Protein AF-A0A9P7HS16-F1 (afdb_monomer_lite)

Sequence (436 aa):
MDQGNPCLRSQKCKIGLPDDVRTQDVNPVRVSYALNDKPVWEKQFKNWDQIEHFNYEFTVATCLDVPFVLVLGKEPFETLKLAHQSRQWNLRPLDINLKAEHMMYHQPLRVYLSVNPQGEVKQVVLRCFHTEYALNTPKTVHGAMMDFMWNLACELAGVPIHNSTYFSFKVKSNNGKIFNSNKTEKKIDAGTMLKQLWKREQESNRLVTMEEIEFYFANKLAAVPELRQSLEESAQRGESLLSAIERLATQRAATTLRERNEKRKQFLPPPPEPAPKRLKNPDNHGGQAIKATREWQSSSAGQAALAGQQRSSQIRGDKMEAKYQAFLSLYQVRQLEVARANGTLTGQQGQAMARFNTIKGYHDSNDRSKLSNALGRYMVFYDKKYPRDIRFEGDGGPRQQADPFANQDHPACVILQGSRLLRTREQKNALAGPET

Organism: NCBI:txid221167

pLDDT: mean 79.75, std 14.34, range [37.75, 97.19]

Structure (mmCIF, N/CA/C/O backbone):
data_AF-A0A9P7HS16-F1
#
_entry.id   AF-A0A9P7HS16-F1
#
loop_
_atom_site.group_PDB
_atom_site.id
_atom_site.type_symbol
_atom_site.label_atom_id
_atom_site.label_alt_id
_atom_site.label_comp_id
_atom_site.label_asym_id
_atom_site.label_entity_id
_atom_site.label_seq_id
_atom_site.pdbx_PDB_ins_code
_atom_site.Cartn_x
_atom_site.Cartn_y
_atom_site.Cartn_z
_atom_site.occupancy
_atom_site.B_iso_or_equiv
_atom_site.auth_seq_id
_atom_site.auth_comp_id
_atom_site.auth_asym_id
_atom_site.auth_atom_id
_atom_site.pdbx_PDB_model_num
ATOM 1 N N . MET A 1 1 ? -11.539 -4.322 15.814 1.00 60.56 1 MET A N 1
ATOM 2 C CA . MET A 1 1 ? -11.643 -2.842 15.775 1.00 60.56 1 MET A CA 1
ATOM 3 C C . MET A 1 1 ? -11.893 -2.363 14.346 1.00 60.56 1 MET A C 1
ATOM 5 O O . MET A 1 1 ? -11.302 -2.922 13.428 1.00 60.56 1 MET A O 1
ATOM 9 N N . ASP A 1 2 ? -12.742 -1.347 14.160 1.00 61.22 2 ASP A N 1
ATOM 10 C CA . ASP A 1 2 ? -13.072 -0.751 12.852 1.00 61.22 2 ASP A CA 1
ATOM 11 C C . ASP A 1 2 ? -11.875 0.015 12.247 1.00 61.22 2 ASP A C 1
ATOM 13 O O . ASP A 1 2 ? -11.442 1.043 12.770 1.00 61.22 2 ASP A O 1
ATOM 17 N N . GLN A 1 3 ? -11.337 -0.470 11.122 1.00 59.44 3 GLN A N 1
ATOM 18 C CA . GLN A 1 3 ? -10.195 0.156 10.437 1.00 59.44 3 GLN A CA 1
ATOM 19 C C . GLN A 1 3 ? -10.564 1.429 9.655 1.00 59.44 3 GLN A C 1
ATOM 21 O O . GLN A 1 3 ? -9.671 2.201 9.288 1.00 59.44 3 GLN A O 1
ATOM 26 N N . GLY A 1 4 ? -11.856 1.652 9.400 1.00 63.81 4 GLY A N 1
ATOM 27 C CA . GLY A 1 4 ? -12.383 2.860 8.773 1.00 63.81 4 GLY A CA 1
ATOM 28 C C . GLY A 1 4 ? -12.413 4.059 9.720 1.00 63.81 4 GLY A C 1
ATOM 29 O O . GLY A 1 4 ? -12.389 5.194 9.249 1.00 63.81 4 GLY A O 1
ATOM 30 N N . ASN A 1 5 ? -12.390 3.835 11.040 1.00 71.19 5 ASN A N 1
ATOM 31 C CA . ASN A 1 5 ? -12.404 4.903 12.034 1.00 71.19 5 ASN A CA 1
ATOM 32 C C . ASN A 1 5 ? -11.039 5.627 12.101 1.00 71.19 5 ASN A C 1
ATOM 34 O O . ASN A 1 5 ? -10.032 5.032 12.510 1.00 71.19 5 ASN A O 1
ATOM 38 N N . PRO A 1 6 ? -10.964 6.926 11.763 1.00 71.75 6 PRO A N 1
ATOM 39 C CA . PRO A 1 6 ? -9.722 7.686 11.864 1.00 71.75 6 PRO A CA 1
ATOM 40 C C . PRO A 1 6 ? -9.128 7.745 13.276 1.00 71.75 6 PRO A C 1
ATOM 42 O O . PRO A 1 6 ? -7.901 7.731 13.417 1.00 71.75 6 PRO A O 1
ATOM 45 N N . CYS A 1 7 ? -9.971 7.753 14.312 1.00 77.56 7 CYS A N 1
ATOM 46 C CA . CYS A 1 7 ? -9.514 7.779 15.694 1.00 77.56 7 CYS A CA 1
ATOM 47 C C . CYS A 1 7 ? -8.778 6.488 16.069 1.00 77.56 7 CYS A C 1
ATOM 49 O O . CYS A 1 7 ? -7.699 6.534 16.668 1.00 77.56 7 CYS A O 1
ATOM 51 N N . LEU A 1 8 ? -9.312 5.341 15.633 1.00 80.69 8 LEU A N 1
ATOM 52 C CA . LEU A 1 8 ? -8.701 4.029 15.861 1.00 80.69 8 LEU A CA 1
ATOM 53 C C . LEU A 1 8 ? -7.416 3.844 15.045 1.00 80.69 8 LEU A C 1
ATOM 55 O O . LEU A 1 8 ? -6.484 3.187 15.502 1.00 80.69 8 LEU A O 1
ATOM 59 N N . ARG A 1 9 ? -7.293 4.479 13.869 1.00 81.69 9 ARG A N 1
ATOM 60 C CA . ARG A 1 9 ? -6.017 4.513 13.126 1.00 81.69 9 ARG A CA 1
ATOM 61 C C . ARG A 1 9 ? -4.934 5.277 13.885 1.00 81.69 9 ARG A C 1
ATOM 63 O O . ARG A 1 9 ? -3.795 4.821 13.935 1.00 81.69 9 ARG A O 1
ATOM 70 N N . SER A 1 10 ? -5.279 6.416 14.481 1.00 84.62 10 SER A N 1
ATOM 71 C CA . SER A 1 10 ? -4.338 7.180 15.307 1.00 84.62 10 SER A CA 1
ATOM 72 C C . SER A 1 10 ? -3.913 6.402 16.551 1.00 84.62 10 SER A C 1
ATOM 74 O O . SER A 1 10 ? -2.724 6.359 16.853 1.00 84.62 10 SER A O 1
ATOM 76 N N . GLN A 1 11 ? -4.846 5.707 17.205 1.00 87.25 11 GLN A N 1
ATOM 77 C CA . GLN A 1 11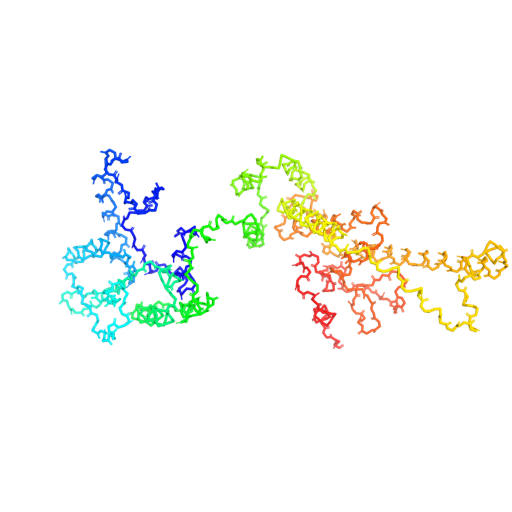 ? -4.529 4.771 18.284 1.00 87.25 11 GLN A CA 1
ATOM 78 C C . GLN A 1 11 ? -3.596 3.649 17.814 1.00 87.25 11 GLN A C 1
ATOM 80 O O . GLN A 1 11 ? -2.567 3.419 18.442 1.00 87.25 11 GLN A O 1
ATOM 85 N N . LYS A 1 12 ? -3.876 3.031 16.657 1.00 86.44 12 LYS A N 1
ATOM 86 C CA . LYS A 1 12 ? -3.004 2.013 16.051 1.00 86.44 12 LYS A CA 1
ATOM 87 C C . LYS A 1 12 ? -1.578 2.504 15.843 1.00 86.44 12 LYS A C 1
ATOM 89 O O . LYS A 1 12 ? -0.627 1.768 16.081 1.00 86.44 12 LYS A O 1
ATOM 94 N N . CYS A 1 13 ? -1.409 3.742 15.393 1.00 85.19 13 CYS A N 1
ATOM 95 C CA . CYS A 1 13 ? -0.081 4.325 15.239 1.00 85.19 13 CYS A CA 1
ATOM 96 C C . CYS A 1 13 ? 0.593 4.655 16.580 1.00 85.19 13 CYS A C 1
ATOM 98 O O . CYS A 1 13 ? 1.820 4.679 16.628 1.00 85.19 13 CYS A O 1
ATOM 100 N N . LYS A 1 14 ? -0.185 4.920 17.636 1.00 88.25 14 LYS A N 1
ATOM 101 C CA . LYS A 1 14 ? 0.304 5.305 18.965 1.00 88.25 14 LYS A CA 1
ATOM 102 C C . LYS A 1 14 ? 0.721 4.097 19.813 1.00 88.25 14 LYS A C 1
ATOM 104 O O . LYS A 1 14 ? 1.836 4.089 20.330 1.00 88.25 14 LYS A O 1
ATOM 109 N N . ILE A 1 15 ? -0.147 3.092 19.921 1.00 89.12 15 ILE A N 1
ATOM 110 C CA . ILE A 1 15 ? -0.001 1.919 20.812 1.00 89.12 15 ILE A CA 1
ATOM 111 C C . ILE A 1 15 ? -0.239 0.579 20.104 1.00 89.12 15 ILE A C 1
ATOM 113 O O . ILE A 1 15 ? -0.251 -0.463 20.740 1.00 89.12 15 ILE A O 1
ATOM 117 N N . GLY A 1 16 ? -0.470 0.575 18.788 1.00 86.75 16 GLY A N 1
ATOM 118 C CA . GLY A 1 16 ? -0.867 -0.646 18.087 1.00 86.75 16 GLY A CA 1
ATOM 119 C C . GLY A 1 16 ? -2.324 -1.028 18.348 1.00 86.75 16 GLY A C 1
ATOM 120 O O . GLY A 1 16 ? -3.197 -0.173 18.492 1.00 86.75 16 GLY A O 1
ATOM 121 N N . LEU A 1 17 ? -2.599 -2.329 18.342 1.00 84.25 17 LEU A N 1
ATOM 122 C CA . LEU A 1 17 ? -3.921 -2.894 18.626 1.00 84.25 17 LEU A CA 1
ATOM 123 C C . LEU A 1 17 ? -3.773 -4.023 19.654 1.00 84.25 17 LEU A C 1
ATOM 125 O O . LEU A 1 17 ? -3.972 -5.178 19.292 1.00 84.25 17 LEU A O 1
ATOM 129 N N . PRO A 1 18 ? -3.331 -3.713 20.879 1.00 84.50 18 PRO A N 1
ATOM 130 C CA . PRO A 1 18 ? -3.107 -4.739 21.881 1.00 84.50 18 PRO A CA 1
ATOM 131 C C . PRO A 1 18 ? -4.460 -5.255 22.412 1.00 84.50 18 PRO A C 1
ATOM 133 O O . PRO A 1 18 ? -5.437 -4.503 22.514 1.00 84.50 18 PRO A O 1
ATOM 136 N N . ASP A 1 19 ? -4.534 -6.559 22.684 1.00 84.75 19 ASP A N 1
ATOM 137 C CA . ASP A 1 19 ? -5.783 -7.262 23.021 1.00 84.75 19 ASP A CA 1
ATOM 138 C C . ASP A 1 19 ? -6.329 -6.908 24.411 1.00 84.75 19 ASP A C 1
ATOM 140 O O . ASP A 1 19 ? -7.492 -7.179 24.718 1.00 84.75 19 ASP A O 1
ATOM 144 N N . ASP A 1 20 ? -5.511 -6.260 25.229 1.00 86.31 20 ASP A N 1
ATOM 145 C CA . ASP A 1 20 ? -5.760 -5.823 26.600 1.00 86.31 20 ASP A CA 1
ATOM 146 C C . ASP A 1 20 ? -6.201 -4.348 26.696 1.00 86.31 20 ASP A C 1
ATOM 148 O O . ASP A 1 20 ? -6.421 -3.828 27.791 1.00 86.31 20 ASP A O 1
ATOM 152 N N . VAL A 1 21 ? -6.393 -3.678 25.551 1.00 90.50 21 VAL A N 1
ATOM 153 C CA . VAL A 1 21 ? -6.929 -2.314 25.481 1.00 90.50 21 VAL A CA 1
ATOM 154 C C . VAL A 1 21 ? -8.338 -2.317 24.908 1.00 90.50 21 VAL A C 1
ATOM 156 O O . VAL A 1 21 ? -8.616 -2.904 23.855 1.00 90.50 21 VAL A O 1
ATOM 159 N N . ARG A 1 22 ? -9.254 -1.606 25.569 1.00 89.56 22 ARG A N 1
ATOM 160 C CA . ARG A 1 22 ? -10.594 -1.315 25.034 1.00 89.56 22 ARG A CA 1
ATOM 161 C C . ARG A 1 22 ? -10.757 0.175 24.827 1.00 89.56 22 ARG A C 1
ATOM 163 O O . ARG A 1 22 ? -10.310 0.978 25.638 1.00 89.56 22 ARG A O 1
ATOM 170 N N . THR A 1 23 ? -11.403 0.543 23.732 1.00 87.44 23 THR A N 1
ATOM 171 C CA . THR A 1 23 ? -11.693 1.937 23.403 1.00 87.44 23 THR A CA 1
ATOM 172 C C . THR A 1 23 ? -13.182 2.091 23.277 1.00 87.44 23 THR A C 1
ATOM 174 O O . THR A 1 23 ? -13.775 1.474 22.394 1.00 87.44 23 THR A O 1
ATOM 177 N N . GLN A 1 24 ? -13.757 2.898 24.160 1.00 79.62 24 GLN A N 1
ATOM 178 C CA . GLN A 1 24 ? -15.192 3.010 24.283 1.00 79.62 24 GLN A CA 1
ATOM 179 C C . GLN A 1 24 ? -15.715 4.334 23.749 1.00 79.62 24 GLN A C 1
ATOM 181 O O . GLN A 1 24 ? -15.325 5.417 24.194 1.00 79.62 24 GLN A O 1
ATOM 186 N N . ASP A 1 25 ? -16.658 4.180 22.829 1.00 75.69 25 ASP A N 1
ATOM 187 C CA . ASP A 1 25 ? -17.639 5.161 22.401 1.00 75.69 25 ASP A CA 1
ATOM 188 C C . ASP A 1 25 ? -18.996 4.465 22.594 1.00 75.69 25 ASP A C 1
ATOM 190 O O . ASP A 1 25 ? -19.202 3.390 22.032 1.00 75.69 25 ASP A O 1
ATOM 194 N N . VAL A 1 26 ? -19.861 4.977 23.480 1.00 68.50 26 VAL A N 1
ATOM 195 C CA . VAL A 1 26 ? -21.052 4.236 23.964 1.00 68.50 26 VAL A CA 1
ATOM 196 C C . VAL A 1 26 ? -21.983 3.845 22.826 1.00 68.50 26 VAL A C 1
ATOM 198 O O . VAL A 1 26 ? -22.595 2.787 22.886 1.00 68.50 26 VAL A O 1
ATOM 201 N N . ASN A 1 27 ? -22.053 4.650 21.768 1.00 73.38 27 ASN A N 1
ATOM 202 C CA . ASN A 1 27 ? -22.953 4.405 20.654 1.00 73.38 27 ASN A CA 1
ATOM 203 C C . ASN A 1 27 ? -22.163 3.974 19.410 1.00 73.38 27 ASN A C 1
ATOM 205 O O . ASN A 1 27 ? -21.575 4.818 18.734 1.00 73.38 27 ASN A O 1
ATOM 209 N N . PRO A 1 28 ? -22.176 2.678 19.041 1.00 67.00 28 PRO A N 1
ATOM 210 C CA . PRO A 1 28 ? -21.472 2.195 17.852 1.00 67.00 28 PRO A CA 1
ATOM 211 C C . PRO A 1 28 ? -22.193 2.554 16.539 1.00 67.00 28 PRO A C 1
ATOM 213 O O . PRO A 1 28 ? -21.678 2.278 15.452 1.00 67.00 28 PRO A O 1
ATOM 216 N N . VAL A 1 29 ? -23.391 3.145 16.616 1.00 74.62 29 VAL A N 1
ATOM 217 C CA . VAL A 1 29 ? -24.229 3.487 15.463 1.00 74.62 29 VAL A CA 1
ATOM 218 C C . VAL A 1 29 ? -23.685 4.731 14.760 1.00 74.62 29 VAL A C 1
ATOM 220 O O . VAL A 1 29 ? -23.507 5.784 15.366 1.00 74.62 29 VAL A O 1
ATOM 223 N N . ARG A 1 30 ? -23.459 4.629 13.446 1.00 70.81 30 ARG A N 1
ATOM 224 C CA . ARG A 1 30 ? -23.049 5.758 12.602 1.00 70.81 30 ARG A CA 1
ATOM 225 C C . ARG A 1 30 ? -24.207 6.219 11.744 1.00 70.81 30 ARG A C 1
ATOM 227 O O . ARG A 1 30 ? -24.701 5.456 10.920 1.00 70.81 30 ARG A O 1
ATOM 234 N N . VAL A 1 31 ? -24.576 7.483 11.886 1.00 70.19 31 VAL A N 1
ATOM 235 C CA . VAL A 1 31 ? -25.617 8.107 11.069 1.00 70.19 31 VAL A CA 1
ATOM 236 C C . VAL A 1 31 ? -25.073 9.412 10.534 1.00 70.19 31 VAL A C 1
ATOM 238 O O . VAL A 1 31 ? -24.391 10.144 11.248 1.00 70.19 31 VAL A O 1
ATOM 241 N N . SER A 1 32 ? -25.336 9.696 9.264 1.00 67.75 32 SER A N 1
ATOM 242 C CA . SER A 1 32 ? -24.992 10.994 8.697 1.00 67.75 32 SER A CA 1
ATOM 243 C C . SER A 1 32 ? -25.916 12.056 9.289 1.00 67.75 32 SER A C 1
ATOM 245 O O . SER A 1 32 ? -27.135 11.933 9.207 1.00 67.75 32 SER A O 1
ATOM 247 N N . TYR A 1 33 ? -25.334 13.103 9.863 1.00 65.88 33 TYR A N 1
ATOM 248 C CA . TYR A 1 33 ? -26.050 14.286 10.333 1.00 65.88 33 TYR A CA 1
ATOM 249 C C . TYR A 1 33 ? -25.369 15.547 9.795 1.00 65.88 33 TYR A C 1
ATOM 251 O O . TYR A 1 33 ? -24.178 15.536 9.469 1.00 65.88 33 TYR A O 1
ATOM 259 N N . ALA A 1 34 ? -26.143 16.622 9.629 1.00 64.94 34 ALA A N 1
ATOM 260 C CA . ALA A 1 34 ? -25.617 17.884 9.129 1.00 64.94 34 ALA A CA 1
ATOM 261 C C . ALA A 1 34 ? -24.606 18.480 10.118 1.00 64.94 34 ALA A C 1
ATOM 263 O O . ALA A 1 34 ? -24.677 18.265 11.328 1.00 64.94 34 ALA A O 1
ATOM 264 N N . LEU A 1 35 ? -23.652 19.255 9.600 1.00 46.75 35 LEU A N 1
ATOM 265 C CA . LEU A 1 35 ? -22.692 19.969 10.434 1.00 46.75 35 LEU A CA 1
ATOM 266 C C . LEU A 1 35 ? -23.471 20.921 11.366 1.00 46.75 35 LEU A C 1
ATOM 268 O O . LEU A 1 35 ? -24.139 21.824 10.870 1.00 46.75 35 LEU A O 1
ATOM 272 N N . ASN A 1 36 ? -23.356 20.713 12.684 1.00 58.66 36 ASN A N 1
ATOM 273 C CA . ASN A 1 36 ? -24.070 21.383 13.794 1.00 58.66 36 ASN A CA 1
ATOM 274 C C . ASN A 1 36 ? -25.389 20.752 14.264 1.00 58.66 36 ASN A C 1
ATOM 276 O O . ASN A 1 36 ? -25.886 21.164 15.312 1.00 58.66 36 ASN A O 1
ATOM 280 N N . ASP A 1 37 ? -25.907 19.730 13.586 1.00 66.94 37 ASP A N 1
ATOM 281 C CA . ASP A 1 37 ? -27.007 18.939 14.134 1.00 66.94 37 ASP A CA 1
ATOM 282 C C . ASP A 1 37 ? -26.466 17.837 15.043 1.00 66.94 37 ASP A C 1
ATOM 284 O O . ASP A 1 37 ? -25.412 17.252 14.795 1.00 66.94 37 ASP A O 1
ATOM 288 N N . LYS A 1 38 ? -27.192 17.546 16.122 1.00 66.50 38 LYS A N 1
ATOM 289 C CA . LYS A 1 38 ? -26.972 16.320 16.891 1.00 66.50 38 LYS A CA 1
ATOM 290 C C . LYS A 1 38 ? -27.839 15.217 16.286 1.00 66.50 38 LYS A C 1
ATOM 292 O O . LYS A 1 38 ? -28.972 15.506 15.892 1.00 66.50 38 LYS A O 1
ATOM 297 N N . PRO A 1 39 ? -27.354 13.967 16.220 1.00 70.19 39 PRO A N 1
ATOM 298 C CA . PRO A 1 39 ? -28.229 12.852 15.899 1.00 70.19 39 PRO A CA 1
ATOM 299 C C . PRO A 1 39 ? -29.375 12.821 16.916 1.00 70.19 39 PRO A C 1
ATOM 301 O O . PRO A 1 39 ? -29.146 12.876 18.123 1.00 70.19 39 PRO A O 1
ATOM 304 N N . VAL A 1 40 ? -30.609 12.797 16.414 1.00 81.62 40 VAL A N 1
ATOM 305 C CA . VAL A 1 40 ? -31.810 12.649 17.242 1.00 81.62 40 VAL A CA 1
ATOM 306 C C . VAL A 1 40 ? -32.203 11.184 17.179 1.00 81.62 40 VAL A C 1
ATOM 308 O O . VAL A 1 40 ? -32.959 10.766 16.298 1.00 81.62 40 VAL A O 1
ATOM 311 N N . TRP A 1 41 ? -31.591 10.397 18.055 1.00 82.94 41 TRP A N 1
ATOM 312 C CA . TRP A 1 41 ? -31.638 8.942 18.004 1.00 82.94 41 TRP A CA 1
ATOM 313 C C . TRP A 1 41 ? -33.057 8.397 18.141 1.00 82.94 41 TRP A C 1
ATOM 315 O O . TRP A 1 41 ? -33.451 7.517 17.382 1.00 82.94 41 TRP A O 1
ATOM 325 N N . GLU A 1 42 ? -33.860 9.010 19.004 1.00 83.94 42 GLU A N 1
ATOM 326 C CA . GLU A 1 42 ? -35.256 8.665 19.271 1.00 83.94 42 GLU A CA 1
ATOM 327 C C . GLU A 1 42 ? -36.149 8.885 18.041 1.00 83.94 42 GLU A C 1
ATOM 329 O O . GLU A 1 42 ? -37.147 8.192 17.848 1.00 83.94 42 GLU A O 1
ATOM 334 N N . LYS A 1 43 ? -35.789 9.835 17.164 1.00 83.31 43 LYS A N 1
ATOM 335 C CA . LYS A 1 43 ? -36.490 10.044 15.885 1.00 83.31 43 LYS A CA 1
ATOM 336 C C . LYS A 1 43 ? -36.069 9.034 14.821 1.00 83.31 43 LYS A C 1
ATOM 338 O O . LYS A 1 43 ? -36.857 8.734 13.929 1.00 83.31 43 LYS A O 1
ATOM 343 N N . GLN A 1 44 ? -34.826 8.561 14.877 1.00 83.00 44 GLN A N 1
ATOM 344 C CA . GLN A 1 44 ? -34.262 7.645 13.884 1.00 83.00 44 GLN A CA 1
ATOM 345 C C . GLN A 1 44 ? -34.583 6.180 14.195 1.00 83.00 44 GLN A C 1
ATOM 347 O O . GLN A 1 44 ? -34.816 5.398 13.274 1.00 83.00 44 GLN A O 1
ATOM 352 N N . PHE A 1 45 ? -34.644 5.816 15.475 1.00 86.94 45 PHE A N 1
ATOM 353 C CA . PHE A 1 45 ? -34.860 4.453 15.943 1.00 86.94 45 PHE A CA 1
ATOM 354 C C . PHE A 1 45 ? -36.024 4.423 16.936 1.00 86.94 45 PHE A C 1
ATOM 356 O O . PHE A 1 45 ? -35.924 4.932 18.048 1.00 86.94 45 PHE A O 1
ATOM 363 N N . LYS A 1 46 ? -37.135 3.782 16.549 1.00 92.19 46 LYS A N 1
ATOM 364 C CA . LYS A 1 46 ? -38.355 3.699 17.378 1.00 92.19 46 LYS A CA 1
ATOM 365 C C . LYS A 1 46 ? -38.144 2.989 18.722 1.00 92.19 46 LYS A C 1
ATOM 367 O O . LYS A 1 46 ? -38.937 3.177 19.632 1.00 92.19 46 LYS A O 1
ATOM 372 N N . ASN A 1 47 ? -37.117 2.153 18.823 1.00 91.88 47 ASN A N 1
ATOM 373 C CA . ASN A 1 47 ? -36.745 1.389 20.010 1.00 91.88 47 ASN A CA 1
ATOM 374 C C . ASN A 1 47 ? -35.412 1.873 20.608 1.00 91.88 47 ASN A C 1
ATOM 376 O O . ASN A 1 47 ? -34.656 1.060 21.140 1.00 91.88 47 ASN A O 1
ATOM 380 N N . TRP A 1 48 ? -35.101 3.171 20.484 1.00 89.00 48 TRP A N 1
ATOM 381 C CA . TRP A 1 48 ? -33.831 3.733 20.947 1.00 89.00 48 TRP A CA 1
ATOM 382 C C . TRP A 1 48 ? -33.512 3.380 22.403 1.00 89.00 48 TRP A C 1
ATOM 384 O O . TRP A 1 48 ? -32.409 2.918 22.657 1.00 89.00 48 TRP A O 1
ATOM 394 N N . ASP A 1 49 ? -34.483 3.462 23.313 1.00 88.88 49 ASP A N 1
ATOM 395 C CA . ASP A 1 49 ? -34.285 3.129 24.732 1.00 88.88 49 ASP A CA 1
ATOM 396 C C . ASP A 1 49 ? -33.719 1.713 24.937 1.00 88.88 49 ASP A C 1
ATOM 398 O O . ASP A 1 49 ? -32.840 1.490 25.767 1.00 88.88 49 ASP A O 1
ATOM 402 N N . GLN A 1 50 ? -34.180 0.739 24.142 1.00 91.44 50 GLN A N 1
ATOM 403 C CA . GLN A 1 50 ? -33.662 -0.631 24.196 1.00 91.44 50 GLN A CA 1
ATOM 404 C C . GLN A 1 50 ? -32.237 -0.701 23.640 1.00 91.44 50 GLN A C 1
ATOM 406 O O . GLN A 1 50 ? -31.385 -1.363 24.223 1.00 91.44 50 GLN A O 1
ATOM 411 N N . ILE A 1 51 ? -31.969 -0.016 22.524 1.00 88.31 51 ILE A N 1
ATOM 412 C CA . ILE A 1 51 ? -30.638 0.031 21.898 1.00 88.31 51 ILE A CA 1
ATOM 413 C C . ILE A 1 51 ? -29.625 0.676 22.848 1.00 88.31 51 ILE A C 1
ATOM 415 O O . ILE A 1 51 ? -28.534 0.145 23.033 1.00 88.31 51 ILE A O 1
ATOM 419 N N . GLU A 1 52 ? -29.989 1.798 23.463 1.00 86.12 52 GLU A N 1
ATOM 420 C CA . GLU A 1 52 ? -29.166 2.501 24.442 1.00 86.12 52 GLU A CA 1
ATOM 421 C C . GLU A 1 52 ? -28.881 1.613 25.657 1.00 86.12 52 GLU A C 1
ATOM 423 O O . GLU A 1 52 ? -27.729 1.500 26.082 1.00 86.12 52 GLU A O 1
ATOM 428 N N . HIS A 1 53 ? -29.894 0.904 26.159 1.00 86.81 53 HIS A N 1
ATOM 429 C CA . HIS A 1 53 ? -29.717 -0.054 27.245 1.00 86.81 53 HIS A CA 1
ATOM 430 C C . HIS A 1 53 ? -28.765 -1.202 26.868 1.00 86.81 53 HIS A C 1
ATOM 432 O O . HIS A 1 53 ? -27.828 -1.493 27.610 1.00 86.81 53 HIS A O 1
ATOM 438 N N . PHE A 1 54 ? -28.921 -1.802 25.686 1.00 88.25 54 PHE A N 1
ATOM 439 C CA . PHE A 1 54 ? -28.003 -2.840 25.203 1.00 88.25 54 PHE A CA 1
ATOM 440 C C . PHE A 1 54 ? -26.572 -2.322 25.027 1.00 88.25 54 PHE A C 1
ATOM 442 O O . PHE A 1 54 ? -25.611 -3.013 25.367 1.00 88.25 54 PHE A O 1
ATOM 449 N N . ASN A 1 55 ? -26.408 -1.097 24.525 1.00 85.31 55 ASN A N 1
ATOM 450 C CA . ASN A 1 55 ? -25.100 -0.458 24.404 1.00 85.31 55 ASN A CA 1
ATOM 451 C C . ASN A 1 55 ? -24.447 -0.256 25.779 1.00 85.31 55 ASN A C 1
ATOM 453 O O . ASN A 1 55 ? -23.237 -0.464 25.926 1.00 85.31 55 ASN A O 1
ATOM 457 N N . TYR A 1 56 ? -25.238 0.112 26.791 1.00 82.31 56 TYR A N 1
ATOM 458 C CA . TYR A 1 56 ? -24.785 0.204 28.176 1.00 82.31 56 TYR A CA 1
ATOM 459 C C . TYR A 1 56 ? -24.296 -1.157 28.684 1.00 82.31 56 TYR A C 1
ATOM 461 O O . TYR A 1 56 ? -23.140 -1.271 29.094 1.00 82.31 56 TYR A O 1
ATOM 469 N N . GLU A 1 57 ? -25.121 -2.202 28.596 1.00 85.25 57 GLU A N 1
ATOM 470 C CA . GLU A 1 57 ? -24.756 -3.551 29.050 1.00 85.25 57 GLU A CA 1
ATOM 471 C C . GLU A 1 57 ? -23.495 -4.070 28.351 1.00 85.25 57 GLU A C 1
ATOM 473 O O . GLU A 1 57 ? -22.571 -4.563 29.002 1.00 85.25 57 GLU A O 1
ATOM 478 N N . PHE A 1 58 ? -23.405 -3.883 27.032 1.00 84.75 58 PHE A N 1
ATOM 479 C CA . PHE A 1 58 ? -22.230 -4.256 26.250 1.00 84.75 58 PHE A CA 1
ATOM 480 C C . PHE A 1 58 ? -20.975 -3.490 26.690 1.00 84.75 58 PHE A C 1
ATOM 482 O O . PHE A 1 58 ? -19.895 -4.075 26.820 1.00 84.75 58 PHE A O 1
ATOM 489 N N . THR A 1 59 ? -21.102 -2.187 26.958 1.00 80.31 59 THR A N 1
ATOM 490 C CA . THR A 1 59 ? -20.000 -1.362 27.473 1.00 80.31 59 THR A CA 1
ATOM 491 C C . THR A 1 59 ? -19.488 -1.917 28.800 1.00 80.31 59 THR A C 1
ATOM 493 O O . THR A 1 59 ? -18.288 -2.129 28.969 1.00 80.31 59 THR A O 1
ATOM 496 N N . VAL A 1 60 ? -20.396 -2.192 29.737 1.00 82.44 60 VAL A N 1
ATOM 497 C CA . VAL A 1 60 ? -20.055 -2.742 31.054 1.00 82.44 60 VAL A CA 1
ATOM 498 C C . VAL A 1 60 ? -19.358 -4.095 30.915 1.00 82.44 60 VAL A C 1
ATOM 500 O O . VAL A 1 60 ? -18.287 -4.294 31.492 1.00 82.44 60 VAL A O 1
ATOM 503 N N . ALA A 1 61 ? -19.927 -4.996 30.112 1.00 83.31 61 ALA A N 1
ATOM 504 C CA . ALA A 1 61 ? -19.410 -6.345 29.915 1.00 83.31 61 ALA A CA 1
ATOM 505 C C . ALA A 1 61 ? -18.016 -6.364 29.269 1.00 83.31 61 ALA A C 1
ATOM 507 O O . ALA A 1 61 ? -17.201 -7.224 29.583 1.00 83.31 61 ALA A O 1
ATOM 508 N N . THR A 1 62 ? -17.719 -5.424 28.370 1.00 83.62 62 THR A N 1
ATOM 509 C CA . THR A 1 62 ? -16.459 -5.440 27.610 1.00 83.62 62 THR A CA 1
ATOM 510 C C . THR A 1 62 ? -15.347 -4.609 28.234 1.00 83.62 62 THR A C 1
ATOM 512 O O . THR A 1 62 ? -14.173 -4.903 28.002 1.00 83.62 62 THR A O 1
ATOM 515 N N . CYS A 1 63 ? -15.682 -3.573 29.008 1.00 85.50 63 CYS A N 1
ATOM 516 C CA . CYS A 1 63 ? -14.686 -2.664 29.565 1.00 85.50 63 CYS A CA 1
ATOM 517 C C . CYS A 1 63 ? -14.141 -3.104 30.920 1.00 85.50 63 CYS A C 1
ATOM 519 O O . CYS A 1 63 ? -13.006 -2.759 31.212 1.00 85.50 63 CYS A O 1
ATOM 521 N N . LEU A 1 64 ? -14.888 -3.817 31.766 1.00 86.12 64 LEU A N 1
ATOM 522 C CA . LEU A 1 64 ? -14.449 -4.045 33.151 1.00 86.12 64 LEU A CA 1
ATOM 523 C C . LEU A 1 64 ? -13.388 -5.146 33.319 1.00 86.12 64 LEU A C 1
ATOM 525 O O . LEU A 1 64 ? -12.755 -5.212 34.371 1.00 86.12 64 LEU A O 1
ATOM 529 N N . ASP A 1 65 ? -13.175 -5.979 32.299 1.00 86.25 65 ASP A N 1
ATOM 530 C CA . ASP A 1 65 ? -12.281 -7.145 32.370 1.00 86.25 65 ASP A CA 1
ATOM 531 C C . ASP A 1 65 ? -10.931 -6.927 31.666 1.00 86.25 65 ASP A C 1
ATOM 533 O O . ASP A 1 65 ? -10.161 -7.867 31.479 1.00 86.25 65 ASP A O 1
ATOM 537 N N . VAL A 1 66 ? -10.623 -5.687 31.275 1.00 90.38 66 VAL A N 1
ATOM 538 C CA . VAL A 1 66 ? -9.336 -5.329 30.662 1.00 90.38 66 VAL A CA 1
ATOM 539 C C . VAL A 1 66 ? -8.499 -4.419 31.563 1.00 90.38 66 VAL A C 1
ATOM 541 O O . VAL A 1 66 ? -9.058 -3.605 32.297 1.00 90.38 66 VAL A O 1
ATOM 544 N N . PRO A 1 67 ? -7.159 -4.489 31.503 1.00 91.31 67 PRO A N 1
ATOM 545 C CA . PRO A 1 67 ? -6.299 -3.636 32.320 1.00 91.31 67 PRO A CA 1
ATOM 546 C C . PRO A 1 67 ? -6.297 -2.170 31.867 1.00 91.31 67 PRO A C 1
ATOM 548 O O . PRO A 1 67 ? -6.012 -1.297 32.686 1.00 91.31 67 PRO A O 1
ATOM 551 N N . PHE A 1 68 ? -6.639 -1.865 30.606 1.00 94.94 68 PHE A N 1
ATOM 552 C CA . PHE A 1 68 ? -6.637 -0.493 30.092 1.00 94.94 68 PHE A CA 1
ATOM 553 C C . PHE A 1 68 ? -7.883 -0.149 29.267 1.00 94.94 68 PHE A C 1
ATOM 555 O O . PHE A 1 68 ? -8.178 -0.772 28.244 1.00 94.94 68 PHE A O 1
ATOM 562 N N . VAL A 1 69 ? -8.583 0.913 29.677 1.00 94.00 69 VAL A N 1
ATOM 563 C CA . VAL A 1 69 ? -9.724 1.472 28.943 1.00 94.00 69 VAL A CA 1
ATOM 564 C C . VAL A 1 69 ? -9.454 2.914 28.517 1.00 94.00 69 VAL A C 1
ATOM 566 O O . VAL A 1 69 ? -9.146 3.795 29.321 1.00 94.00 69 VAL A O 1
ATOM 569 N N . LEU A 1 70 ? -9.623 3.164 27.224 1.00 91.56 70 LEU A N 1
ATOM 570 C CA . LEU A 1 70 ? -9.663 4.480 26.602 1.00 91.56 70 LEU A CA 1
ATOM 571 C C . LEU A 1 70 ? -11.126 4.919 26.500 1.00 91.56 70 LEU A C 1
ATOM 573 O O . LEU A 1 70 ? -11.907 4.292 25.788 1.00 91.56 70 LEU A O 1
ATOM 577 N N . VAL A 1 71 ? -11.500 5.998 27.182 1.00 89.50 71 VAL A N 1
ATOM 578 C CA . VAL A 1 71 ? -12.886 6.482 27.218 1.00 89.50 71 VAL A CA 1
ATOM 579 C C . VAL A 1 71 ? -12.990 7.814 26.497 1.00 89.50 71 VAL A C 1
ATOM 581 O O . VAL A 1 71 ? -12.321 8.779 26.879 1.00 89.50 71 VAL A O 1
ATOM 584 N N . LEU A 1 72 ? -13.839 7.867 25.470 1.00 85.50 72 LEU A N 1
ATOM 585 C CA . LEU A 1 72 ? -14.023 9.045 24.629 1.00 85.50 72 LEU A CA 1
ATOM 586 C C . LEU A 1 72 ? -15.268 9.823 25.071 1.00 85.50 72 LEU A C 1
ATOM 588 O O . LEU A 1 72 ? -16.385 9.352 24.920 1.00 85.50 72 LEU A O 1
ATOM 592 N N . GLY A 1 73 ? -15.092 11.031 25.607 1.00 78.62 73 GLY A N 1
ATOM 593 C CA . GLY A 1 73 ? -16.220 11.908 25.957 1.00 78.62 73 GLY A CA 1
ATOM 594 C C . GLY A 1 73 ? -16.736 11.777 27.396 1.00 78.62 73 GLY A C 1
ATOM 595 O O . GLY A 1 73 ? -16.044 11.292 28.295 1.00 78.62 73 GLY A O 1
ATOM 596 N N . LYS A 1 74 ? -17.921 12.343 27.658 1.00 81.31 74 LYS A N 1
ATOM 597 C CA . LYS A 1 74 ? -18.499 12.440 29.010 1.00 81.31 74 LYS A CA 1
ATOM 598 C C . LYS A 1 74 ? -19.425 11.264 29.303 1.00 81.31 74 LYS A C 1
ATOM 600 O O . LYS A 1 74 ? -19.294 10.637 30.346 1.00 81.31 74 LYS A O 1
ATOM 605 N N . GLU A 1 75 ? -20.327 10.957 28.385 1.00 79.75 75 GLU A N 1
ATOM 606 C CA . GLU A 1 75 ? -21.374 9.950 28.542 1.00 79.75 75 GLU A CA 1
ATOM 607 C C . GLU A 1 75 ? -20.784 8.536 28.730 1.00 79.75 75 GLU A C 1
ATOM 609 O O . GLU A 1 75 ? -21.155 7.866 29.702 1.00 79.75 75 GLU A O 1
ATOM 614 N N . PRO A 1 76 ? -19.773 8.104 27.941 1.00 81.75 76 PRO A N 1
ATOM 615 C CA . PRO A 1 76 ? -19.087 6.832 28.184 1.00 81.75 76 PRO A CA 1
ATOM 616 C C . PRO A 1 76 ? -18.343 6.775 29.516 1.00 81.75 76 PRO A C 1
ATOM 618 O O . PRO A 1 76 ? -18.218 5.713 30.122 1.00 81.75 76 PRO A O 1
ATOM 621 N N . PHE A 1 77 ? -17.873 7.920 30.006 1.00 88.00 77 PHE A N 1
ATOM 622 C CA . PHE A 1 77 ? -17.168 7.991 31.278 1.00 88.00 77 PHE A CA 1
ATOM 623 C C . PHE A 1 77 ? -18.109 7.852 32.476 1.00 88.00 77 PHE A C 1
ATOM 625 O O . PHE A 1 77 ? -17.802 7.096 33.395 1.00 88.00 77 PHE A O 1
ATOM 632 N N . GLU A 1 78 ? -19.267 8.517 32.459 1.00 87.31 78 GLU A N 1
ATOM 633 C CA . GLU A 1 78 ? -20.272 8.352 33.520 1.00 87.31 78 GLU A CA 1
ATOM 634 C C . GLU A 1 78 ? -20.834 6.922 33.544 1.00 87.31 78 GLU A C 1
ATOM 636 O O . GLU A 1 78 ? -20.963 6.327 34.612 1.00 87.31 78 GLU A O 1
ATOM 641 N N . THR A 1 79 ? -21.057 6.330 32.367 1.00 85.75 79 THR A N 1
ATOM 642 C CA . THR A 1 79 ? -21.418 4.910 32.206 1.00 85.75 79 THR A CA 1
ATOM 643 C C . THR A 1 79 ? -20.406 4.002 32.903 1.00 85.75 79 THR A C 1
ATOM 645 O O . THR A 1 79 ? -20.762 3.195 33.764 1.00 85.75 79 THR A O 1
ATOM 648 N N . LEU A 1 80 ? -19.121 4.170 32.574 1.00 89.06 80 LEU A N 1
ATOM 649 C CA . LEU A 1 80 ? -18.048 3.364 33.143 1.00 89.06 80 LEU A CA 1
ATOM 650 C C . LEU A 1 80 ? -17.922 3.573 34.658 1.00 89.06 80 LEU A C 1
ATOM 652 O O . LEU A 1 80 ? -17.642 2.624 35.385 1.00 89.06 80 LEU A O 1
ATOM 656 N N . LYS A 1 81 ? -18.153 4.791 35.154 1.00 90.75 81 LYS A N 1
ATOM 657 C CA . LYS A 1 81 ? -18.127 5.103 36.587 1.00 90.75 81 LYS A CA 1
ATOM 658 C C . LYS A 1 81 ? -19.205 4.338 37.360 1.00 90.75 81 LYS A C 1
ATOM 660 O O . LYS A 1 81 ? -18.892 3.765 38.401 1.00 90.75 81 LYS A O 1
ATOM 665 N N . LEU A 1 82 ? -20.434 4.281 36.843 1.00 88.19 82 LEU A N 1
ATOM 666 C CA . LEU A 1 82 ? -21.511 3.469 37.427 1.00 88.19 82 LEU A CA 1
ATOM 667 C C . LEU A 1 82 ? -21.151 1.975 37.408 1.00 88.19 82 LEU A C 1
ATOM 669 O O . LEU A 1 82 ? -21.316 1.272 38.404 1.00 88.19 82 LEU A O 1
ATOM 673 N N . ALA A 1 83 ? -20.568 1.510 36.301 1.00 88.38 83 ALA A N 1
ATOM 674 C CA . ALA A 1 83 ? -20.105 0.134 36.149 1.00 88.38 83 ALA A CA 1
ATOM 675 C C . ALA A 1 83 ? -19.047 -0.241 37.204 1.00 88.38 83 ALA A C 1
ATOM 677 O O . ALA A 1 83 ? -19.126 -1.291 37.838 1.00 88.38 83 ALA A O 1
ATOM 678 N N . HIS A 1 84 ? -18.092 0.653 37.459 1.00 92.19 84 HIS A N 1
ATOM 679 C CA . HIS A 1 84 ? -17.082 0.490 38.503 1.00 92.19 84 HIS A CA 1
ATOM 680 C C . HIS A 1 84 ? -17.692 0.428 39.905 1.00 92.19 84 HIS A C 1
ATOM 682 O O . HIS A 1 84 ? -17.334 -0.450 40.691 1.00 92.19 84 HIS A O 1
ATOM 688 N N . GLN A 1 85 ? -18.653 1.307 40.201 1.00 90.06 85 GLN A N 1
ATOM 689 C CA . GLN A 1 85 ? -19.363 1.310 41.482 1.00 90.06 85 GLN A CA 1
ATOM 690 C C . GLN A 1 85 ? -20.092 -0.014 41.735 1.00 90.06 85 GLN A C 1
ATOM 692 O O . GLN A 1 85 ? -20.059 -0.510 42.860 1.00 90.06 85 GLN A O 1
ATOM 697 N N . SER A 1 86 ? -20.665 -0.635 40.695 1.00 88.50 86 SER A N 1
ATOM 698 C CA . SER A 1 86 ? -21.308 -1.954 40.812 1.00 88.50 86 SER A CA 1
ATOM 699 C C . SER A 1 86 ? -20.342 -3.068 41.250 1.00 88.50 86 SER A C 1
ATOM 701 O O . SER A 1 86 ? -20.754 -4.006 41.927 1.00 88.50 86 SER A O 1
ATOM 703 N N . ARG A 1 87 ? -19.041 -2.935 40.943 1.00 89.62 87 ARG A N 1
ATOM 704 C CA . ARG A 1 87 ? -17.965 -3.838 41.398 1.00 89.62 87 ARG A CA 1
ATOM 705 C C . ARG A 1 87 ? -17.290 -3.383 42.699 1.00 89.62 87 ARG A C 1
ATOM 707 O O . ARG A 1 87 ? -16.270 -3.949 43.083 1.00 89.62 87 ARG A O 1
ATOM 714 N N . GLN A 1 88 ? -17.821 -2.354 43.366 1.00 93.25 88 GLN A N 1
ATOM 715 C CA . GLN A 1 88 ? -17.189 -1.691 44.516 1.00 93.25 88 GLN A CA 1
ATOM 716 C C . GLN A 1 88 ? -15.786 -1.139 44.199 1.00 93.25 88 GLN A C 1
ATOM 718 O O . GLN A 1 88 ? -14.933 -1.013 45.080 1.00 93.25 88 GLN A O 1
ATOM 723 N N . TRP A 1 89 ? -15.527 -0.814 42.931 1.00 94.69 89 TRP A N 1
ATOM 724 C CA . TRP A 1 89 ? -14.286 -0.184 42.500 1.00 94.69 89 TRP A CA 1
ATOM 725 C C . TRP A 1 89 ? -14.432 1.335 42.527 1.00 94.69 89 TRP A C 1
ATOM 727 O O . TRP A 1 89 ? -15.454 1.898 42.131 1.00 94.69 89 TRP A O 1
ATOM 737 N N . ASN A 1 90 ? -13.376 2.012 42.961 1.00 94.19 90 ASN A N 1
ATOM 738 C CA . ASN A 1 90 ? -13.306 3.461 43.043 1.00 94.19 90 ASN A CA 1
ATOM 739 C C . ASN A 1 90 ? -12.365 4.002 41.967 1.00 94.19 90 ASN A C 1
ATOM 741 O O . ASN A 1 90 ? -11.185 3.657 41.942 1.00 94.19 90 ASN A O 1
ATOM 745 N N . LEU A 1 91 ? -12.874 4.893 41.113 1.00 94.00 91 LEU A N 1
ATOM 746 C CA . LEU A 1 91 ? -12.055 5.631 40.151 1.00 94.00 91 LEU A CA 1
ATOM 747 C C . LEU A 1 91 ? -11.360 6.805 40.847 1.00 94.00 91 LEU A C 1
ATOM 749 O O . LEU A 1 91 ? -12.000 7.791 41.215 1.00 94.00 91 LEU A O 1
ATOM 753 N N . ARG A 1 92 ? -10.039 6.716 40.993 1.00 93.75 92 ARG A N 1
ATOM 754 C CA . ARG A 1 92 ? -9.193 7.767 41.564 1.00 93.75 92 ARG A CA 1
ATOM 755 C C . ARG A 1 92 ? -8.480 8.519 40.440 1.00 93.75 92 ARG A C 1
ATOM 757 O O . ARG A 1 92 ? -7.698 7.893 39.726 1.00 93.75 92 ARG A O 1
ATOM 764 N N . PRO A 1 93 ? -8.736 9.823 40.234 1.00 92.19 93 PRO A N 1
ATOM 765 C CA . PRO A 1 93 ? -7.966 10.595 39.267 1.00 92.19 93 PRO A CA 1
ATOM 766 C C . PRO A 1 93 ? -6.515 10.708 39.738 1.00 92.19 93 PRO A C 1
ATOM 768 O O . PRO A 1 93 ? -6.265 10.942 40.919 1.00 92.19 93 PRO A O 1
ATOM 771 N N . LEU A 1 94 ? -5.569 10.587 38.811 1.00 90.12 94 LEU A N 1
ATOM 772 C CA . LEU A 1 94 ? -4.196 10.998 39.066 1.00 90.12 94 LEU A CA 1
ATOM 773 C C . LEU A 1 94 ? -4.127 12.521 39.085 1.00 90.12 94 LEU A C 1
ATOM 775 O O . LEU A 1 94 ? -4.632 13.185 38.173 1.00 90.12 94 LEU A O 1
ATOM 779 N N . ASP A 1 95 ? -3.506 13.060 40.130 1.00 83.88 95 ASP A N 1
ATOM 780 C CA . ASP A 1 95 ? -3.304 14.495 40.267 1.00 83.88 95 ASP A CA 1
ATOM 781 C C . ASP A 1 95 ? -2.153 14.942 39.361 1.00 83.88 95 ASP A C 1
ATOM 783 O O . ASP A 1 95 ? -0.972 14.798 39.677 1.00 83.88 95 ASP A O 1
ATOM 787 N N . ILE A 1 96 ? -2.516 15.413 38.170 1.00 81.12 96 ILE A N 1
ATOM 788 C CA . ILE A 1 96 ? -1.580 15.889 37.156 1.00 81.12 96 ILE A CA 1
ATOM 789 C C . ILE A 1 96 ? -1.825 17.385 36.983 1.00 81.12 96 ILE A C 1
ATOM 791 O O . ILE A 1 96 ? -2.796 17.811 36.352 1.00 81.12 96 ILE A O 1
ATOM 795 N N . ASN A 1 97 ? -0.914 18.186 37.532 1.00 75.50 97 ASN A N 1
ATOM 796 C CA . ASN A 1 97 ? -0.973 19.642 37.462 1.00 75.50 97 ASN A CA 1
ATOM 797 C C . ASN A 1 97 ? -0.594 20.147 36.061 1.00 75.50 97 ASN A C 1
ATOM 799 O O . ASN A 1 97 ? 0.569 20.413 35.759 1.00 75.50 97 ASN A O 1
ATOM 803 N N . LEU A 1 98 ? -1.601 20.289 35.196 1.00 70.44 98 LEU A N 1
ATOM 804 C CA . LEU A 1 98 ? -1.473 20.914 33.879 1.00 70.44 98 LEU A CA 1
ATOM 805 C C . LEU A 1 98 ? -1.815 22.408 33.962 1.00 70.44 98 LEU A C 1
ATOM 807 O O . LEU A 1 98 ? -2.813 22.796 34.570 1.00 70.44 98 LEU A O 1
ATOM 811 N N . LYS A 1 99 ? -1.023 23.266 33.306 1.00 71.69 99 LYS A N 1
ATOM 812 C CA . LYS A 1 99 ? -1.343 24.701 33.189 1.00 71.69 99 LYS A CA 1
ATOM 813 C C . LYS A 1 99 ? -2.646 24.892 32.397 1.00 71.69 99 LYS A C 1
ATOM 815 O O . LYS A 1 99 ? -2.920 24.140 31.466 1.00 71.69 99 LYS A O 1
ATOM 820 N N . ALA A 1 100 ? -3.420 25.938 32.703 1.00 63.72 100 ALA A N 1
ATOM 821 C CA . ALA A 1 100 ? -4.730 26.194 32.083 1.00 63.72 100 ALA A CA 1
ATOM 822 C C . ALA A 1 100 ? -4.696 26.273 30.542 1.00 63.72 100 ALA A C 1
ATOM 824 O O . ALA A 1 100 ? -5.598 25.776 29.873 1.00 63.72 100 ALA A O 1
ATOM 825 N N . GLU A 1 101 ? -3.624 26.824 29.963 1.00 64.94 101 GLU A N 1
ATOM 826 C CA . GLU A 1 101 ? -3.417 26.895 28.505 1.00 64.94 101 GLU A CA 1
ATOM 827 C C . GLU A 1 101 ? -3.223 25.511 27.833 1.00 64.94 101 GLU A C 1
ATOM 829 O O . GLU A 1 101 ? -3.246 25.419 26.606 1.00 64.94 101 GLU A O 1
ATOM 834 N N . HIS A 1 102 ? -3.055 24.445 28.630 1.00 67.12 102 HIS A N 1
ATOM 835 C CA . HIS A 1 102 ? -2.891 23.050 28.201 1.00 67.12 102 HIS A CA 1
ATOM 836 C C . HIS A 1 102 ? -4.211 22.281 28.325 1.00 67.12 102 HIS A C 1
ATOM 838 O O . HIS A 1 102 ? -4.282 21.140 27.900 1.00 67.12 102 HIS A O 1
ATOM 844 N N . MET A 1 103 ? -5.284 22.872 28.860 1.00 69.38 103 MET A N 1
ATOM 845 C CA . MET A 1 103 ? -6.594 22.216 28.887 1.00 69.38 103 MET A CA 1
ATOM 846 C C . MET A 1 103 ? -7.198 22.144 27.479 1.00 69.38 103 MET A C 1
ATOM 848 O O . MET A 1 103 ? -7.165 23.114 26.721 1.00 69.38 103 MET A O 1
ATOM 852 N N . MET A 1 104 ? -7.827 21.018 27.138 1.00 64.44 104 MET A N 1
ATOM 853 C CA . MET A 1 104 ? -8.607 20.892 25.904 1.00 64.44 104 MET A CA 1
ATOM 854 C C . MET A 1 104 ? -10.079 21.173 26.204 1.00 64.44 104 MET A C 1
ATOM 856 O O . MET A 1 104 ? -10.669 20.531 27.065 1.00 64.44 104 MET A O 1
ATOM 860 N N . TYR A 1 105 ? -10.679 22.150 25.514 1.00 63.88 105 TYR A N 1
ATOM 861 C CA . TYR A 1 105 ? -12.069 22.584 25.747 1.00 63.88 105 TYR A CA 1
ATOM 862 C C . TYR A 1 105 ? -12.373 22.935 27.211 1.00 63.88 105 TYR A C 1
ATOM 864 O O . TYR A 1 105 ? -13.438 22.604 27.727 1.00 63.88 105 TYR A O 1
ATOM 872 N N . HIS A 1 106 ? -11.420 23.573 27.897 1.00 67.69 106 HIS A N 1
ATOM 873 C CA . HIS A 1 106 ? -11.518 23.883 29.330 1.00 67.69 106 HIS A CA 1
ATOM 874 C C . HIS A 1 106 ? -11.691 22.643 30.226 1.00 67.69 106 HIS A C 1
ATOM 876 O O . HIS A 1 106 ? -12.104 22.761 31.377 1.00 67.69 106 HIS A O 1
ATOM 882 N N . GLN A 1 107 ? -11.361 21.451 29.717 1.00 68.44 107 GLN A N 1
ATOM 883 C CA . GLN A 1 107 ? -11.323 20.219 30.491 1.00 68.44 107 GLN A CA 1
ATOM 884 C C . GLN A 1 107 ? -9.903 19.628 30.473 1.00 68.44 107 GLN A C 1
ATOM 886 O O . GLN A 1 107 ? -9.255 19.561 29.422 1.00 68.44 107 GLN A O 1
ATOM 891 N N . PRO A 1 108 ? -9.388 19.183 31.628 1.00 71.31 108 PRO A N 1
ATOM 892 C CA . PRO A 1 108 ? -8.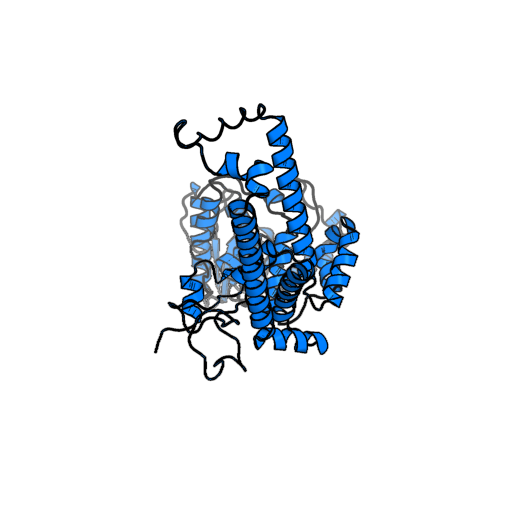139 18.443 31.669 1.00 71.31 108 PRO A CA 1
ATOM 893 C C . PRO A 1 108 ? -8.341 17.036 31.093 1.00 71.31 108 PRO A C 1
ATOM 895 O O . PRO A 1 108 ? -9.334 16.368 31.397 1.00 71.31 108 PRO A O 1
ATOM 898 N N . LEU A 1 109 ? -7.368 16.556 30.315 1.00 78.69 109 LEU A N 1
ATOM 899 C CA . LEU A 1 109 ? -7.177 15.113 30.150 1.00 78.69 109 LEU A CA 1
ATOM 900 C C . LEU A 1 109 ? -6.912 14.510 31.526 1.00 78.69 109 LEU A C 1
ATOM 902 O O . LEU A 1 109 ? -6.191 15.102 32.330 1.00 78.69 109 LEU A O 1
ATOM 906 N N . ARG A 1 110 ? -7.478 13.335 31.796 1.00 87.94 110 ARG A N 1
ATOM 907 C CA . ARG A 1 110 ? -7.318 12.680 33.094 1.00 87.94 110 ARG A CA 1
ATOM 908 C C . ARG A 1 110 ? -7.059 11.196 32.923 1.00 87.94 110 ARG A C 1
ATOM 910 O O . ARG A 1 110 ? -7.775 10.513 32.192 1.00 87.94 110 ARG A O 1
ATOM 917 N N . VAL A 1 111 ? -6.046 10.723 33.636 1.00 93.31 111 VAL A N 1
ATOM 918 C CA . VAL A 1 111 ? -5.813 9.301 33.878 1.00 93.31 111 VAL A CA 1
ATOM 919 C C . VAL A 1 111 ? -6.436 8.981 35.229 1.00 93.31 111 VAL A C 1
ATOM 921 O O . VAL A 1 111 ? -6.268 9.739 36.184 1.00 93.31 111 VAL A O 1
ATOM 924 N N . TYR A 1 112 ? -7.173 7.886 35.300 1.00 95.25 112 TYR A N 1
ATOM 925 C CA . TYR A 1 112 ? -7.773 7.373 36.517 1.00 95.25 112 TYR A CA 1
ATOM 926 C C . TYR A 1 112 ? -7.238 5.974 36.790 1.00 95.25 112 TYR A C 1
ATOM 928 O O . TYR A 1 112 ? -7.027 5.188 35.867 1.00 95.25 112 TYR A O 1
ATOM 936 N N . LEU A 1 113 ? -7.074 5.664 38.069 1.00 96.31 113 LEU A N 1
ATOM 937 C CA . LEU A 1 113 ? -6.858 4.311 38.551 1.00 96.31 113 LEU A CA 1
ATOM 938 C C . LEU A 1 113 ? -8.173 3.795 39.121 1.00 96.31 113 LEU A C 1
ATOM 940 O O . LEU A 1 113 ? -8.757 4.413 40.010 1.00 96.31 113 LEU A O 1
ATOM 944 N N . SER A 1 114 ? -8.637 2.670 38.600 1.00 95.25 114 SER A N 1
ATOM 945 C CA . SER A 1 114 ? -9.705 1.886 39.199 1.00 95.25 114 SER A CA 1
ATOM 946 C C . SER A 1 114 ? -9.118 1.023 40.304 1.00 95.25 114 SER A C 1
ATOM 948 O O . SER A 1 114 ? -8.226 0.211 40.049 1.00 95.25 114 SER A O 1
ATOM 950 N N . VAL A 1 115 ? -9.593 1.225 41.530 1.00 96.06 115 VAL A N 1
ATOM 951 C CA . VAL A 1 115 ? -9.044 0.586 42.728 1.00 96.06 115 VAL A CA 1
ATOM 952 C C . VAL A 1 115 ? -10.145 -0.164 43.467 1.00 96.06 115 VAL A C 1
ATOM 954 O O . VAL A 1 115 ? -11.212 0.400 43.713 1.00 96.06 115 VAL A O 1
ATOM 957 N N . ASN A 1 116 ? -9.900 -1.419 43.839 1.00 95.31 116 ASN A N 1
ATOM 958 C CA . ASN A 1 116 ? -10.842 -2.201 44.648 1.00 95.31 116 ASN A CA 1
ATOM 959 C C . ASN A 1 116 ? -10.823 -1.767 46.138 1.00 95.31 116 ASN A C 1
ATOM 961 O O . ASN A 1 116 ? -9.997 -0.935 46.532 1.00 95.31 116 ASN A O 1
ATOM 965 N N . PRO A 1 117 ? -11.703 -2.313 47.000 1.00 95.62 117 PRO A N 1
ATOM 966 C CA . PRO A 1 117 ? -11.709 -1.986 48.430 1.00 95.62 117 PRO A CA 1
ATOM 967 C C . PRO A 1 117 ? -10.390 -2.300 49.157 1.00 95.62 117 PRO A C 1
ATOM 969 O O . PRO A 1 117 ? -10.076 -1.658 50.154 1.00 95.62 117 PRO A O 1
ATOM 972 N N . GLN A 1 118 ? -9.602 -3.247 48.643 1.00 95.06 118 GLN A N 1
ATOM 973 C CA . GLN A 1 118 ? -8.301 -3.648 49.185 1.00 95.06 118 GLN A CA 1
ATOM 974 C C . GLN A 1 118 ? -7.158 -2.699 48.788 1.00 95.06 118 GLN A C 1
ATOM 976 O O . GLN A 1 118 ? -6.042 -2.850 49.277 1.00 95.06 118 GLN A O 1
ATOM 981 N N . GLY A 1 119 ? -7.410 -1.712 47.924 1.00 92.69 119 GLY A N 1
ATOM 982 C CA . GLY A 1 119 ? -6.382 -0.780 47.458 1.00 92.69 119 GLY A CA 1
ATOM 983 C C . GLY A 1 119 ? -5.601 -1.258 46.230 1.00 92.69 119 GLY A C 1
ATOM 984 O O . GLY A 1 119 ? -4.689 -0.562 45.790 1.00 92.69 119 GLY A O 1
ATOM 985 N N . GLU A 1 120 ? -5.962 -2.397 45.643 1.00 94.12 120 GLU A N 1
ATOM 986 C CA . GLU A 1 120 ? -5.330 -2.931 44.439 1.00 94.12 120 GLU A CA 1
ATOM 987 C C . GLU A 1 120 ? -5.849 -2.217 43.191 1.00 94.12 120 GLU A C 1
ATOM 989 O O . GLU A 1 120 ? -7.062 -2.088 42.984 1.00 94.12 120 GLU A O 1
ATOM 994 N N . VAL A 1 121 ? -4.928 -1.802 42.322 1.00 94.69 121 VAL A N 1
ATOM 995 C CA . VAL A 1 121 ? -5.268 -1.253 41.007 1.00 94.69 121 VAL A CA 1
ATOM 996 C C . VAL A 1 121 ? -5.754 -2.391 40.114 1.00 94.69 121 VAL A C 1
ATOM 998 O O . VAL A 1 121 ? -5.023 -3.346 39.864 1.00 94.69 121 VAL A O 1
ATOM 1001 N N . LYS A 1 122 ? -6.995 -2.295 39.635 1.00 94.44 122 LYS A N 1
ATOM 1002 C CA . LYS A 1 122 ? -7.605 -3.276 38.724 1.00 94.44 122 LYS A CA 1
ATOM 1003 C C . LYS A 1 122 ? -7.548 -2.847 37.269 1.00 94.44 122 LYS A C 1
ATOM 1005 O O . LYS A 1 122 ? -7.473 -3.697 36.390 1.00 94.44 122 LYS A O 1
ATOM 1010 N N . GLN A 1 123 ? -7.591 -1.543 37.016 1.00 95.69 123 GLN A N 1
ATOM 1011 C CA . GLN A 1 123 ? -7.658 -1.004 35.666 1.00 95.69 123 GLN A CA 1
ATOM 1012 C C . GLN A 1 123 ? -7.141 0.435 35.621 1.00 95.69 123 GLN A C 1
ATOM 1014 O O . GLN A 1 123 ? -7.369 1.225 36.540 1.00 95.69 123 GLN A O 1
ATOM 1019 N N . VAL A 1 124 ? -6.490 0.792 34.520 1.00 96.81 124 VAL A N 1
ATOM 1020 C CA . VAL A 1 124 ? -6.175 2.171 34.150 1.00 96.81 124 VAL A CA 1
ATOM 1021 C C . VAL A 1 124 ? -7.252 2.676 33.194 1.00 96.81 124 VAL A C 1
ATOM 1023 O O . VAL A 1 124 ? -7.599 2.011 32.219 1.00 96.81 124 VAL A O 1
ATOM 1026 N N . VAL A 1 125 ? -7.781 3.869 33.452 1.00 95.25 125 VAL A N 1
ATOM 1027 C CA . VAL A 1 125 ? -8.786 4.513 32.599 1.00 95.25 125 VAL A CA 1
ATOM 1028 C C . VAL A 1 125 ? -8.250 5.857 32.131 1.00 95.25 125 VAL A C 1
ATOM 1030 O O . VAL A 1 125 ? -8.041 6.767 32.930 1.00 95.25 125 VAL A O 1
ATOM 1033 N N . LEU A 1 126 ? -8.054 6.019 30.826 1.00 93.75 126 LEU A N 1
ATOM 1034 C CA . LEU A 1 126 ? -7.714 7.312 30.237 1.00 93.75 126 LEU A CA 1
ATOM 1035 C C . LEU A 1 126 ? -8.982 7.948 29.672 1.00 93.75 126 LEU A C 1
ATOM 1037 O O . LEU A 1 126 ? -9.498 7.521 28.638 1.00 93.75 126 LEU A O 1
ATOM 1041 N N . ARG A 1 127 ? -9.456 9.010 30.329 1.00 89.81 127 ARG A N 1
ATOM 1042 C CA . ARG A 1 127 ? -10.513 9.865 29.788 1.00 89.81 127 ARG A CA 1
ATOM 1043 C C . ARG A 1 127 ? -9.877 10.847 28.817 1.00 89.81 127 ARG A C 1
ATOM 1045 O O . ARG A 1 127 ? -9.176 11.778 29.228 1.00 89.81 127 ARG A O 1
ATOM 1052 N N . CYS A 1 128 ? -10.113 10.634 27.531 1.00 85.81 128 CYS A N 1
ATOM 1053 C CA . CYS A 1 128 ? -9.546 11.449 26.471 1.00 85.81 128 CYS A CA 1
ATO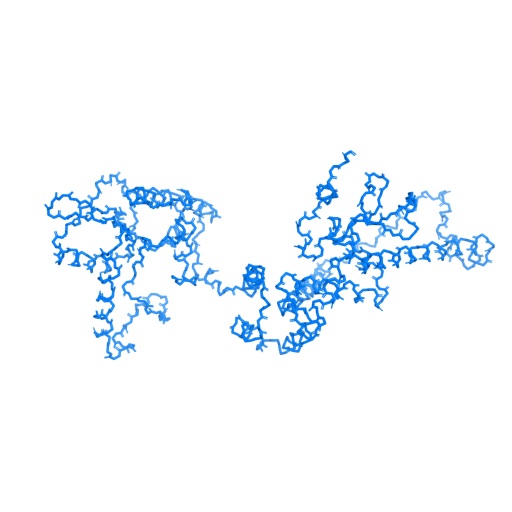M 1054 C C . CYS A 1 128 ? -10.607 11.926 25.479 1.00 85.81 128 CYS A C 1
ATOM 1056 O O . CYS A 1 128 ? -11.781 11.563 25.525 1.00 85.81 128 CYS A O 1
ATOM 1058 N N . PHE A 1 129 ? -10.177 12.822 24.601 1.00 79.62 129 PHE A N 1
ATOM 1059 C CA . PHE A 1 129 ? -10.963 13.243 23.453 1.00 79.62 129 PHE A CA 1
ATOM 1060 C C . PHE A 1 129 ? -10.657 12.321 22.273 1.00 79.62 129 PHE A C 1
ATOM 1062 O O . PHE A 1 129 ? -9.605 11.675 22.241 1.00 79.62 129 PHE A O 1
ATOM 1069 N N . HIS A 1 130 ? -11.533 12.317 21.267 1.00 78.75 130 HIS A N 1
ATOM 1070 C CA . HIS A 1 130 ? -11.235 11.697 19.976 1.00 78.75 130 HIS A CA 1
ATOM 1071 C C . HIS A 1 130 ? -9.833 12.105 19.494 1.00 78.75 130 HIS A C 1
ATOM 1073 O O . HIS A 1 130 ? -9.469 13.280 19.487 1.00 78.75 130 HIS A O 1
ATOM 1079 N N . THR A 1 131 ? -9.012 11.137 19.095 1.00 76.94 131 THR A N 1
ATOM 1080 C CA . THR A 1 131 ? -7.596 11.381 18.770 1.00 76.94 131 THR A CA 1
ATOM 1081 C C . THR A 1 131 ? -7.405 12.331 17.581 1.00 76.94 131 THR A C 1
ATOM 1083 O O . THR A 1 131 ? -6.354 12.962 17.458 1.00 76.94 131 THR A O 1
ATOM 1086 N N . GLU A 1 132 ? -8.430 12.502 16.743 1.00 71.94 132 GLU A N 1
ATOM 1087 C CA . GLU A 1 132 ? -8.477 13.527 15.697 1.00 71.94 132 GLU A CA 1
ATOM 1088 C C . GLU A 1 132 ? -8.476 14.964 16.234 1.00 71.94 132 GLU A C 1
ATOM 1090 O O . GLU A 1 132 ? -8.004 15.860 15.538 1.00 71.94 132 GLU A O 1
ATOM 1095 N N . TYR A 1 133 ? -8.911 15.215 17.473 1.00 72.00 133 TYR A N 1
ATOM 1096 C CA . TYR A 1 133 ? -8.874 16.563 18.050 1.00 72.00 133 TYR A CA 1
ATOM 1097 C C . TYR A 1 133 ? -7.460 17.121 18.152 1.00 72.00 133 TYR A C 1
ATOM 1099 O O . TYR A 1 133 ? -7.252 18.308 17.889 1.00 72.00 133 TYR A O 1
ATOM 1107 N N . ALA A 1 134 ? -6.481 16.267 18.468 1.00 66.50 134 ALA A N 1
ATOM 1108 C CA . ALA A 1 134 ? -5.082 16.673 18.452 1.00 66.50 134 ALA A CA 1
ATOM 1109 C C . ALA A 1 134 ? -4.702 17.192 17.059 1.00 66.50 134 ALA A C 1
ATOM 1111 O O . ALA A 1 134 ? -4.021 18.197 16.940 1.00 66.50 134 ALA A O 1
ATOM 1112 N N . LEU A 1 135 ? -5.217 16.565 15.998 1.00 67.38 135 LEU A N 1
ATOM 1113 C CA . LEU A 1 135 ? -4.941 16.934 14.611 1.00 67.38 135 LEU A CA 1
ATOM 1114 C C . LEU A 1 135 ? -5.682 18.213 14.188 1.00 67.38 135 LEU A C 1
ATOM 1116 O O . LEU A 1 135 ? -5.165 18.977 13.372 1.00 67.38 135 LEU A O 1
ATOM 1120 N N . ASN A 1 136 ? -6.872 18.452 14.744 1.00 65.19 136 ASN A N 1
ATOM 1121 C CA . ASN A 1 136 ? -7.723 19.604 14.431 1.00 65.19 136 ASN A CA 1
ATOM 1122 C C . ASN A 1 136 ? -7.304 20.881 15.176 1.00 65.19 136 ASN A C 1
ATOM 1124 O O . ASN A 1 136 ? -7.795 21.960 14.846 1.00 65.19 136 ASN A O 1
ATOM 1128 N N . THR A 1 137 ? -6.401 20.792 16.158 1.00 66.00 137 THR A N 1
ATOM 1129 C CA . THR A 1 137 ? -5.899 21.962 16.887 1.00 66.00 137 THR A CA 1
ATOM 1130 C C . THR A 1 137 ? -4.494 22.363 16.424 1.00 66.00 137 THR A C 1
ATOM 1132 O O . THR A 1 137 ? -3.573 21.553 16.456 1.00 66.00 137 THR A O 1
ATOM 1135 N N . PRO A 1 138 ? -4.265 23.636 16.047 1.00 62.66 138 PRO A N 1
ATOM 1136 C CA . PRO A 1 138 ? -2.975 24.094 15.523 1.00 62.66 138 PRO A CA 1
ATOM 1137 C C . PRO A 1 138 ? -1.894 24.281 16.604 1.00 62.66 138 PRO A C 1
ATOM 1139 O O . PRO A 1 138 ? -0.834 24.843 16.335 1.00 62.66 138 PRO A O 1
ATOM 1142 N N . LYS A 1 139 ? -2.149 23.842 17.842 1.00 76.88 139 LYS A N 1
ATOM 1143 C CA . LYS A 1 139 ? -1.282 24.072 18.997 1.00 76.88 139 LYS A CA 1
ATOM 1144 C C . LYS A 1 139 ? -0.408 22.847 19.258 1.00 76.88 139 LYS A C 1
ATOM 1146 O O . LYS A 1 139 ? -0.894 21.814 19.710 1.00 76.88 139 LYS A O 1
ATOM 1151 N N . THR A 1 140 ? 0.899 22.981 19.040 1.00 79.12 140 THR A N 1
ATOM 1152 C CA . THR A 1 140 ? 1.899 21.921 19.289 1.00 79.12 140 THR A CA 1
ATOM 1153 C C . THR A 1 140 ? 1.858 21.378 20.717 1.00 79.12 140 THR A C 1
ATOM 1155 O O . THR A 1 140 ? 2.069 20.183 20.918 1.00 79.12 140 THR A O 1
ATOM 1158 N N . VAL A 1 141 ? 1.518 22.228 21.691 1.00 80.62 141 VAL A N 1
ATOM 1159 C CA . VAL A 1 141 ? 1.351 21.848 23.100 1.00 80.62 141 VAL A CA 1
ATOM 1160 C C . VAL A 1 141 ? 0.262 20.789 23.311 1.00 80.62 141 VAL A C 1
ATOM 1162 O O . VAL A 1 141 ? 0.441 19.897 24.135 1.00 80.62 141 VAL A O 1
ATOM 1165 N N . HIS A 1 142 ? -0.816 20.790 22.519 1.00 81.75 142 HIS A N 1
ATOM 1166 C CA . HIS A 1 142 ? -1.855 19.758 22.624 1.00 81.75 142 HIS A CA 1
ATOM 1167 C C . HIS A 1 142 ? -1.351 18.390 22.151 1.00 81.75 142 HIS A C 1
ATOM 1169 O O . HIS A 1 142 ? -1.694 17.371 22.746 1.00 81.75 142 HIS A O 1
ATOM 1175 N N . GLY A 1 143 ? -0.512 18.363 21.108 1.00 83.94 143 GLY A N 1
ATOM 1176 C CA . GLY A 1 143 ? 0.140 17.135 20.650 1.00 83.94 143 GLY A CA 1
ATOM 1177 C C . GLY A 1 143 ? 1.065 16.556 21.721 1.00 83.94 143 GLY A C 1
ATOM 1178 O O . GLY A 1 143 ? 0.965 15.373 22.035 1.00 83.94 143 GLY A O 1
ATOM 1179 N N . ALA A 1 144 ? 1.889 17.405 22.340 1.00 85.62 144 ALA A N 1
ATOM 1180 C CA . ALA A 1 144 ? 2.775 17.008 23.435 1.00 85.62 144 ALA A CA 1
ATOM 1181 C C . ALA A 1 144 ? 2.004 16.495 24.658 1.00 85.62 144 ALA A C 1
ATOM 1183 O O . ALA A 1 144 ? 2.354 15.457 25.214 1.00 85.62 144 ALA A O 1
ATOM 1184 N N . MET A 1 145 ? 0.921 17.172 25.045 1.00 85.81 145 MET A N 1
ATOM 1185 C CA . MET A 1 145 ? 0.080 16.728 26.154 1.00 85.81 145 MET A CA 1
ATOM 1186 C C . MET A 1 145 ? -0.594 15.381 25.858 1.00 85.81 145 MET A C 1
ATOM 1188 O O . MET A 1 145 ? -0.614 14.506 26.719 1.00 85.81 145 MET A O 1
ATOM 1192 N N . MET A 1 146 ? -1.137 15.191 24.652 1.00 87.31 146 MET A N 1
ATOM 1193 C CA . MET A 1 146 ? -1.718 13.905 24.255 1.00 87.31 146 MET A CA 1
ATOM 1194 C C . MET A 1 146 ? -0.671 12.790 24.289 1.00 87.31 146 MET A C 1
ATOM 1196 O O . MET A 1 146 ? -0.962 11.708 24.788 1.00 87.31 146 MET A O 1
ATOM 1200 N N . ASP A 1 147 ? 0.553 13.049 23.819 1.00 89.38 147 ASP A N 1
ATOM 1201 C CA . ASP A 1 147 ? 1.644 12.080 23.927 1.00 89.38 147 ASP A CA 1
ATOM 1202 C C . ASP A 1 147 ? 1.970 11.741 25.383 1.00 89.38 147 ASP A C 1
ATOM 1204 O O . ASP A 1 147 ? 2.032 10.560 25.711 1.00 89.38 147 ASP A O 1
ATOM 1208 N N . PHE A 1 148 ? 2.112 12.747 26.250 1.00 90.06 148 PHE A N 1
ATOM 1209 C CA . PHE A 1 148 ? 2.384 12.557 27.675 1.00 90.06 148 PHE A CA 1
ATOM 1210 C C . PHE A 1 148 ? 1.306 11.708 28.359 1.00 90.06 148 PHE A C 1
ATOM 1212 O O . PHE A 1 148 ? 1.618 10.685 28.960 1.00 90.06 148 PHE A O 1
ATOM 1219 N N . MET A 1 149 ? 0.033 12.081 28.207 1.00 90.75 149 MET A N 1
ATOM 1220 C CA . MET A 1 149 ? -1.087 11.407 28.871 1.00 90.75 149 MET A CA 1
ATOM 1221 C C . MET A 1 149 ? -1.287 9.970 28.385 1.00 90.75 149 MET A C 1
ATOM 1223 O O . MET A 1 149 ? -1.567 9.082 29.187 1.00 90.75 149 MET A O 1
ATOM 1227 N N . TRP A 1 150 ? -1.129 9.728 27.080 1.00 92.62 150 TRP A N 1
ATOM 1228 C CA . TRP A 1 150 ? -1.208 8.376 26.529 1.00 92.62 150 TRP A CA 1
ATOM 1229 C C . TRP A 1 150 ? -0.032 7.515 26.980 1.00 92.62 150 TRP A C 1
ATOM 1231 O O . TRP A 1 150 ? -0.257 6.380 27.381 1.00 92.62 150 TRP A O 1
ATOM 1241 N N . ASN A 1 151 ? 1.198 8.040 26.943 1.00 93.88 151 ASN A N 1
ATOM 1242 C CA . ASN A 1 151 ? 2.377 7.294 27.385 1.00 93.88 151 ASN A CA 1
ATOM 1243 C C . ASN A 1 151 ? 2.267 6.932 28.871 1.00 93.88 151 ASN A C 1
ATOM 1245 O O . ASN A 1 151 ? 2.464 5.773 29.211 1.00 93.88 151 ASN A O 1
ATOM 1249 N N . LEU A 1 152 ? 1.860 7.884 29.720 1.00 94.12 152 LEU A N 1
ATOM 1250 C CA . LEU A 1 152 ? 1.642 7.653 31.148 1.00 94.12 152 LEU A CA 1
ATOM 1251 C C . LEU A 1 152 ? 0.602 6.552 31.394 1.00 94.12 152 LEU A C 1
ATOM 1253 O O . LEU A 1 152 ? 0.840 5.643 32.180 1.00 94.12 152 LEU A O 1
ATOM 1257 N N . ALA A 1 153 ? -0.545 6.609 30.708 1.00 94.75 153 ALA A N 1
ATOM 1258 C CA . ALA A 1 153 ? -1.576 5.582 30.848 1.00 94.75 153 ALA A CA 1
ATOM 1259 C C . ALA A 1 153 ? -1.082 4.197 30.396 1.00 94.75 153 ALA A C 1
ATOM 1261 O O . ALA A 1 153 ? -1.374 3.205 31.056 1.00 94.75 153 ALA A O 1
ATOM 1262 N N . CYS A 1 154 ? -0.319 4.132 29.300 1.00 94.31 154 CYS A N 1
ATOM 1263 C CA . CYS A 1 154 ? 0.241 2.877 28.795 1.00 94.31 154 CYS A CA 1
ATOM 1264 C C . CYS A 1 154 ? 1.267 2.286 29.760 1.00 94.31 154 CYS A C 1
ATOM 1266 O O . CYS A 1 154 ? 1.219 1.094 30.034 1.00 94.31 154 CYS A O 1
ATOM 1268 N N . GLU A 1 155 ? 2.155 3.117 30.303 1.00 94.94 155 GLU A N 1
ATOM 1269 C CA . GLU A 1 155 ? 3.177 2.692 31.257 1.00 94.94 155 GLU A CA 1
ATOM 1270 C C . GLU A 1 155 ? 2.548 2.132 32.538 1.00 94.94 155 GLU A C 1
ATOM 1272 O O . GLU A 1 155 ? 2.902 1.038 32.968 1.00 94.94 155 GLU A O 1
ATOM 1277 N N . LEU A 1 156 ? 1.534 2.813 33.084 1.00 94.50 156 LEU A N 1
ATOM 1278 C CA . LEU A 1 156 ? 0.781 2.333 34.248 1.00 94.50 156 LEU A CA 1
ATOM 1279 C C . LEU A 1 156 ? 0.011 1.036 33.975 1.00 94.50 156 LEU A C 1
ATOM 1281 O O . LEU A 1 156 ? -0.193 0.242 34.890 1.00 94.50 156 LEU A O 1
ATOM 1285 N N . ALA A 1 157 ? -0.436 0.833 32.737 1.00 94.19 157 ALA A N 1
ATOM 1286 C CA . ALA A 1 157 ? -1.186 -0.349 32.332 1.00 94.19 157 ALA A CA 1
ATOM 1287 C C . ALA A 1 157 ? -0.306 -1.515 31.848 1.00 94.19 157 ALA A C 1
ATOM 1289 O O . ALA A 1 157 ? -0.837 -2.584 31.564 1.00 94.19 157 ALA A O 1
ATOM 1290 N N . GLY A 1 158 ? 1.010 -1.320 31.707 1.00 93.38 158 GLY A N 1
ATOM 1291 C CA . GLY A 1 158 ? 1.908 -2.315 31.111 1.00 93.38 158 GLY A CA 1
ATOM 1292 C C . GLY A 1 158 ? 1.733 -2.504 29.597 1.00 93.38 158 GLY A C 1
ATOM 1293 O O . GLY A 1 158 ? 2.150 -3.523 29.053 1.00 93.38 158 GLY A O 1
ATOM 1294 N N . VAL A 1 159 ? 1.137 -1.531 28.901 1.00 92.69 159 VAL A N 1
ATOM 1295 C CA . VAL A 1 159 ? 0.860 -1.606 27.460 1.00 92.69 159 VAL A CA 1
ATOM 1296 C C . VAL A 1 159 ? 2.038 -1.055 26.644 1.00 92.69 159 VAL A C 1
ATOM 1298 O O . VAL A 1 159 ? 2.496 0.063 26.903 1.00 92.69 159 VAL A O 1
ATOM 1301 N N . PRO A 1 160 ? 2.524 -1.772 25.609 1.00 89.88 160 PRO A N 1
ATOM 1302 C CA . PRO A 1 160 ? 3.614 -1.293 24.766 1.00 89.88 160 PRO A CA 1
ATOM 1303 C C . PRO A 1 160 ? 3.298 0.017 24.035 1.00 89.88 160 PRO A C 1
ATOM 1305 O O . PRO A 1 160 ? 2.272 0.171 23.368 1.00 89.88 160 PRO A O 1
ATOM 1308 N N . ILE A 1 161 ? 4.242 0.958 24.080 1.00 90.38 161 ILE A N 1
ATOM 1309 C CA . ILE A 1 161 ? 4.158 2.219 23.339 1.00 90.38 161 ILE A CA 1
ATOM 1310 C C . ILE A 1 161 ? 4.869 2.046 21.995 1.00 90.38 161 ILE A C 1
ATOM 1312 O O . ILE A 1 161 ? 6.091 1.950 21.934 1.00 90.38 161 ILE A O 1
ATOM 1316 N N . HIS A 1 162 ? 4.115 2.056 20.895 1.00 86.69 162 HIS A N 1
ATOM 1317 C CA . HIS A 1 162 ? 4.688 1.952 19.547 1.00 86.69 162 HIS A CA 1
ATOM 1318 C C . HIS A 1 162 ? 5.322 3.263 19.076 1.00 86.69 162 HIS A C 1
ATOM 1320 O O . HIS A 1 162 ? 6.322 3.257 18.359 1.00 86.69 162 HIS A O 1
ATOM 1326 N N . ASN A 1 163 ? 4.723 4.402 19.434 1.00 82.88 163 ASN A N 1
ATOM 1327 C CA . ASN A 1 163 ? 5.232 5.710 19.043 1.00 82.88 163 ASN A CA 1
ATOM 1328 C C . ASN A 1 163 ? 5.004 6.749 20.146 1.00 82.88 163 ASN A C 1
ATOM 1330 O O . ASN A 1 163 ? 3.936 7.354 20.266 1.00 82.88 163 ASN A O 1
ATOM 1334 N N . SER A 1 164 ? 6.042 7.009 20.935 1.00 90.88 164 SER A N 1
ATOM 1335 C CA . SER A 1 164 ? 5.981 7.912 22.088 1.00 90.88 164 SER A CA 1
ATOM 1336 C C . SER A 1 164 ? 5.686 9.374 21.731 1.00 90.88 164 SER A C 1
ATOM 1338 O O . SER A 1 164 ? 5.221 10.102 22.603 1.00 90.88 164 SER A O 1
ATOM 1340 N N . THR A 1 165 ? 5.867 9.792 20.471 1.00 87.88 165 THR A N 1
ATOM 1341 C CA . THR A 1 165 ? 5.737 11.196 20.019 1.00 87.88 165 THR A CA 1
ATOM 1342 C C . THR A 1 165 ? 4.749 11.392 18.857 1.00 87.88 165 THR A C 1
ATOM 1344 O O . THR A 1 165 ? 4.796 12.399 18.141 1.00 87.88 165 THR A O 1
ATOM 1347 N N . TYR A 1 166 ? 3.857 10.420 18.631 1.00 86.50 166 TYR A N 1
ATOM 1348 C CA . TYR A 1 166 ? 2.951 10.392 17.480 1.00 86.50 166 TYR A CA 1
ATOM 1349 C C . TYR A 1 166 ? 2.107 11.664 17.337 1.00 86.50 166 TYR A C 1
ATOM 1351 O O . TYR A 1 166 ? 2.036 12.230 16.241 1.00 86.50 166 TYR A O 1
ATOM 1359 N N . PHE A 1 167 ? 1.467 12.126 18.415 1.00 86.81 167 PHE A N 1
ATOM 1360 C CA . PHE A 1 167 ? 0.556 13.268 18.337 1.00 86.81 167 PHE A CA 1
ATOM 1361 C C . PHE A 1 167 ? 1.324 14.565 18.080 1.00 86.81 167 PHE A C 1
ATOM 1363 O O . PHE A 1 167 ? 0.953 15.335 17.193 1.00 86.81 167 PHE A O 1
ATOM 1370 N N . SER A 1 168 ? 2.448 14.769 18.766 1.00 85.06 168 SER A N 1
ATOM 1371 C CA . SER A 1 168 ? 3.355 15.902 18.558 1.00 85.06 168 SER A CA 1
ATOM 1372 C C . SER A 1 168 ? 3.869 15.964 17.124 1.00 85.06 168 SER A C 1
ATOM 1374 O O . SER A 1 168 ? 3.837 17.026 16.495 1.00 85.06 168 SER A O 1
ATOM 1376 N N . PHE A 1 169 ? 4.317 14.826 16.584 1.00 81.06 169 PHE A N 1
ATOM 1377 C CA . PHE A 1 169 ? 4.751 14.712 15.194 1.00 81.06 169 PHE A CA 1
ATOM 1378 C C . PHE A 1 169 ? 3.621 15.083 14.233 1.00 81.06 169 PHE A C 1
ATOM 1380 O O . PHE A 1 169 ? 3.825 15.886 13.322 1.00 81.06 169 PHE A O 1
ATOM 1387 N N . LYS A 1 170 ? 2.417 14.542 14.445 1.00 77.75 170 LYS A N 1
ATOM 1388 C CA . LYS A 1 170 ? 1.279 14.780 13.558 1.00 77.75 170 LYS A CA 1
ATOM 1389 C C . LYS A 1 170 ? 0.836 16.240 13.540 1.00 77.75 170 LYS A C 1
ATOM 1391 O O . LYS A 1 170 ? 0.667 16.792 12.452 1.00 77.75 170 LYS A O 1
ATOM 1396 N N . VAL A 1 171 ? 0.727 16.879 14.705 1.00 78.69 171 VAL A N 1
ATOM 1397 C CA . VAL A 1 171 ? 0.395 18.310 14.811 1.00 78.69 171 VAL A CA 1
ATOM 1398 C C . VAL A 1 171 ? 1.426 19.169 14.082 1.00 78.69 171 VAL A C 1
ATOM 1400 O O . VAL A 1 171 ? 1.055 20.033 13.287 1.00 78.69 171 VAL A O 1
ATOM 1403 N N . LYS A 1 172 ? 2.723 18.884 14.273 1.00 76.00 172 LYS A N 1
ATOM 1404 C CA . LYS A 1 172 ? 3.809 19.573 13.557 1.00 76.00 172 LYS A CA 1
ATOM 1405 C C . LYS A 1 172 ? 3.735 19.346 12.046 1.00 76.00 172 LYS A C 1
ATOM 1407 O O . LYS A 1 172 ? 3.826 20.303 11.288 1.00 76.00 172 LYS A O 1
ATOM 1412 N N . SER A 1 173 ? 3.509 18.107 11.605 1.00 70.31 173 SER A N 1
ATOM 1413 C CA . SER A 1 173 ? 3.431 17.751 10.179 1.00 70.31 173 SER A CA 1
ATOM 1414 C C . SER A 1 173 ? 2.266 18.419 9.437 1.00 70.31 173 SER A C 1
ATOM 1416 O O . SER A 1 173 ? 2.325 18.584 8.220 1.00 70.31 173 SER A O 1
ATOM 1418 N N . ASN A 1 174 ? 1.231 18.851 10.165 1.00 65.56 174 ASN A N 1
ATOM 1419 C CA . ASN A 1 174 ? 0.099 19.593 9.616 1.00 65.56 174 ASN A CA 1
ATOM 1420 C C . ASN A 1 174 ? 0.361 21.113 9.501 1.00 65.56 174 ASN A C 1
ATOM 1422 O O . ASN A 1 174 ? -0.522 21.837 9.042 1.00 65.56 174 ASN A O 1
ATOM 1426 N N . ASN A 1 175 ? 1.551 21.617 9.874 1.00 58.47 175 ASN A N 1
ATOM 1427 C CA . ASN A 1 175 ? 1.953 23.034 9.794 1.00 58.47 175 ASN A CA 1
ATOM 1428 C C . ASN A 1 175 ? 0.919 24.018 10.384 1.00 58.47 175 ASN A C 1
ATOM 1430 O O . ASN A 1 175 ? 0.674 25.080 9.813 1.00 58.47 175 ASN A O 1
ATOM 1434 N N . GLY A 1 176 ? 0.250 23.656 11.484 1.00 51.19 176 GLY A N 1
ATOM 1435 C CA . GLY A 1 176 ? -0.769 24.514 12.105 1.00 51.19 176 GLY A CA 1
ATOM 1436 C C . GLY A 1 176 ? -2.032 24.726 11.256 1.00 51.19 176 GLY A C 1
ATOM 1437 O O . GLY A 1 176 ? -2.847 25.588 11.572 1.00 51.19 176 GLY A O 1
ATOM 1438 N N . LYS A 1 177 ? -2.231 23.955 10.181 1.00 51.09 177 LYS A N 1
ATOM 1439 C CA . LYS A 1 177 ? -3.512 23.914 9.468 1.00 51.09 177 LYS A CA 1
ATOM 1440 C C . LYS A 1 177 ? -4.463 23.007 10.241 1.00 51.09 177 LYS A C 1
ATOM 1442 O O . LYS A 1 177 ? -4.080 21.896 10.603 1.00 51.09 177 LYS A O 1
ATOM 1447 N N . ILE A 1 178 ? -5.697 23.468 10.455 1.00 53.94 178 ILE A N 1
ATOM 1448 C CA . ILE A 1 178 ? -6.778 22.636 10.999 1.00 53.94 178 ILE A CA 1
ATOM 1449 C C . ILE A 1 178 ? -6.876 21.393 10.113 1.00 53.94 178 ILE A C 1
ATOM 1451 O O . ILE A 1 178 ? -7.127 21.506 8.906 1.00 53.94 178 ILE A O 1
ATOM 1455 N N . PHE A 1 179 ? -6.632 20.216 10.693 1.00 44.84 179 PHE A N 1
ATOM 1456 C CA . PHE A 1 179 ? -6.952 18.962 10.030 1.00 44.84 179 PHE A CA 1
ATOM 1457 C C . PHE A 1 179 ? -8.448 18.999 9.727 1.00 44.84 179 PHE A C 1
ATOM 1459 O O . PHE A 1 179 ? -9.293 19.155 10.597 1.00 44.84 179 PHE A O 1
ATOM 1466 N N . ASN A 1 180 ? -8.780 19.010 8.446 1.00 44.88 180 ASN A N 1
ATOM 1467 C CA . ASN A 1 180 ? -10.166 19.003 8.033 1.00 44.88 180 ASN A CA 1
ATOM 1468 C C . ASN A 1 180 ? -10.530 17.532 7.878 1.00 44.88 180 ASN A C 1
ATOM 1470 O O . ASN A 1 180 ? -10.180 16.946 6.854 1.00 44.88 180 ASN A O 1
ATOM 1474 N N . SER A 1 181 ? -11.178 16.943 8.888 1.00 41.47 181 SER A N 1
ATOM 1475 C CA . SER A 1 181 ? -11.656 15.557 8.831 1.00 41.47 181 SER A CA 1
ATOM 1476 C C . SER A 1 181 ? -12.538 15.317 7.605 1.00 41.47 181 SER A C 1
ATOM 1478 O O . SER A 1 181 ? -12.450 14.245 7.036 1.00 41.47 181 SER A O 1
ATOM 1480 N N . ASN A 1 182 ? -13.243 16.319 7.063 1.00 41.72 182 ASN A N 1
ATOM 1481 C CA . ASN A 1 182 ? -13.994 16.177 5.803 1.00 41.72 182 ASN A CA 1
ATOM 1482 C C . ASN A 1 182 ? -13.083 16.130 4.555 1.00 41.72 182 ASN A C 1
ATOM 1484 O O . ASN A 1 182 ? -13.493 15.657 3.499 1.00 41.72 182 ASN A O 1
ATOM 1488 N N . LYS A 1 183 ? -11.823 16.590 4.645 1.00 42.50 183 LYS A N 1
ATOM 1489 C CA . LYS A 1 183 ? -10.778 16.358 3.621 1.00 42.50 183 LYS A CA 1
ATOM 1490 C C . LYS A 1 183 ? -10.015 15.042 3.833 1.00 42.50 183 LYS A C 1
ATOM 1492 O O . LYS A 1 183 ? -9.275 14.643 2.929 1.00 42.50 183 LYS A O 1
ATOM 1497 N N . THR A 1 184 ? -10.154 14.389 4.993 1.00 38.88 184 THR A N 1
ATOM 1498 C CA . THR A 1 184 ? -9.478 13.129 5.375 1.00 38.88 184 THR A CA 1
ATOM 1499 C C . THR A 1 184 ? -10.402 11.942 5.661 1.00 38.88 184 THR A C 1
ATOM 1501 O O . THR A 1 184 ? -9.899 10.815 5.663 1.00 38.88 184 THR A O 1
ATOM 1504 N N . GLU A 1 185 ? -11.724 12.126 5.617 1.00 37.75 185 GLU A N 1
ATOM 1505 C CA . GLU A 1 185 ? -12.686 11.244 4.944 1.00 37.75 185 GLU A CA 1
ATOM 1506 C C . GLU A 1 185 ? -12.371 11.230 3.442 1.00 37.75 185 GLU A C 1
ATOM 1508 O O . GLU A 1 185 ? -13.215 11.320 2.552 1.00 37.75 185 GLU A O 1
ATOM 1513 N N . LYS A 1 186 ? -11.094 11.045 3.112 1.00 41.00 186 LYS A N 1
ATOM 1514 C CA . LYS A 1 186 ? -10.777 10.309 1.919 1.00 41.00 186 LYS A CA 1
ATOM 1515 C C . LYS A 1 186 ? -11.367 8.940 2.204 1.00 41.00 186 LYS A C 1
ATOM 1517 O O . LYS A 1 186 ? -10.711 8.121 2.851 1.00 41.00 186 LYS A O 1
ATOM 1522 N N . LYS A 1 187 ? -12.600 8.710 1.718 1.00 47.06 187 LYS A N 1
ATOM 1523 C CA . LYS A 1 187 ? -12.995 7.419 1.134 1.00 47.06 187 LYS A CA 1
ATOM 1524 C C . LYS A 1 187 ? -11.697 6.783 0.695 1.00 47.06 187 LYS A C 1
ATOM 1526 O O . LYS A 1 187 ? -11.020 7.454 -0.090 1.00 47.06 187 LYS A O 1
ATOM 1531 N N . ILE A 1 188 ? -11.303 5.645 1.287 1.00 48.25 188 ILE A N 1
ATOM 1532 C CA . ILE A 1 188 ? -10.024 4.995 0.975 1.00 48.25 188 ILE A CA 1
ATOM 1533 C C . ILE A 1 188 ? -9.891 5.088 -0.533 1.00 48.25 188 ILE A C 1
ATOM 1535 O O . ILE A 1 188 ? -10.696 4.496 -1.256 1.00 48.25 188 ILE A O 1
ATOM 1539 N N . ASP A 1 189 ? -9.005 5.976 -0.997 1.00 67.69 189 ASP A N 1
ATOM 1540 C CA . ASP A 1 189 ? -9.062 6.315 -2.406 1.00 67.69 189 ASP A CA 1
ATOM 1541 C C . ASP A 1 189 ? -8.674 5.048 -3.161 1.00 67.69 189 ASP A C 1
ATOM 1543 O O . ASP A 1 189 ? -7.993 4.169 -2.621 1.00 67.69 189 ASP A O 1
ATOM 1547 N N . ALA A 1 190 ? -9.148 4.901 -4.395 1.00 71.88 190 ALA A N 1
ATOM 1548 C CA . ALA A 1 190 ? -8.918 3.667 -5.137 1.00 71.88 190 ALA A CA 1
ATOM 1549 C C . ALA A 1 190 ? -7.421 3.292 -5.175 1.00 71.88 190 ALA A C 1
ATOM 1551 O O . ALA A 1 190 ? -7.087 2.114 -5.192 1.00 71.88 190 ALA A O 1
ATOM 1552 N N . GLY A 1 191 ? -6.512 4.276 -5.116 1.00 76.69 191 GLY A N 1
ATOM 1553 C CA . GLY A 1 191 ? -5.071 4.042 -5.019 1.00 76.69 191 GLY A CA 1
ATOM 1554 C C . GLY A 1 191 ? -4.608 3.477 -3.671 1.00 76.69 191 GLY A C 1
ATOM 1555 O O . GLY A 1 191 ? -3.713 2.635 -3.633 1.00 76.69 191 GLY A O 1
ATOM 1556 N N . THR A 1 192 ? -5.193 3.914 -2.560 1.00 74.50 192 THR A N 1
ATOM 1557 C CA . THR A 1 192 ? -4.906 3.404 -1.215 1.00 74.50 192 THR A CA 1
ATOM 1558 C C . THR A 1 192 ? -5.475 2.002 -1.036 1.00 74.50 192 THR A C 1
ATOM 1560 O O . THR A 1 192 ? -4.762 1.133 -0.535 1.00 74.50 192 THR A O 1
ATOM 1563 N N . MET A 1 193 ? -6.701 1.758 -1.512 1.00 78.88 193 MET A N 1
ATOM 1564 C CA . MET A 1 193 ? -7.322 0.430 -1.477 1.00 78.88 193 MET A CA 1
ATOM 1565 C C . MET A 1 193 ? -6.522 -0.560 -2.323 1.00 78.88 193 MET A C 1
ATOM 1567 O O . MET A 1 193 ? -6.164 -1.636 -1.853 1.00 78.88 193 MET A O 1
ATOM 1571 N N . LEU A 1 194 ? -6.131 -0.144 -3.533 1.00 85.44 194 LEU A N 1
ATOM 1572 C CA . LEU A 1 194 ? -5.253 -0.915 -4.407 1.00 85.44 194 LEU A CA 1
ATOM 1573 C C . LEU A 1 194 ? -3.981 -1.340 -3.662 1.00 85.44 194 LEU A C 1
ATOM 1575 O O . LEU A 1 194 ? -3.695 -2.528 -3.577 1.00 85.44 194 LEU A O 1
ATOM 1579 N N . LYS A 1 195 ? -3.253 -0.401 -3.042 1.00 81.50 195 LYS A N 1
ATOM 1580 C CA . LYS A 1 195 ? -2.029 -0.714 -2.278 1.00 81.50 195 LYS A CA 1
ATOM 1581 C C . LYS A 1 195 ? -2.262 -1.698 -1.127 1.00 81.50 195 LYS A C 1
ATOM 1583 O O . LYS A 1 195 ? -1.393 -2.527 -0.872 1.00 81.50 195 LYS A O 1
ATOM 1588 N N . GLN A 1 196 ? -3.386 -1.592 -0.420 1.00 75.62 196 GLN A N 1
ATOM 1589 C CA . GLN A 1 196 ? -3.716 -2.506 0.676 1.00 75.62 196 GLN A CA 1
ATOM 1590 C C . GLN A 1 196 ? -3.993 -3.919 0.165 1.00 75.62 196 GLN A C 1
ATOM 1592 O O . GLN A 1 196 ? -3.475 -4.877 0.732 1.00 75.62 196 GLN A O 1
ATOM 1597 N N . LEU A 1 197 ? -4.737 -4.049 -0.932 1.00 80.38 197 LEU A N 1
ATOM 1598 C CA . LEU A 1 197 ? -5.018 -5.345 -1.544 1.00 80.38 197 LEU A CA 1
ATOM 1599 C C . LEU A 1 197 ? -3.755 -5.979 -2.143 1.00 80.38 197 LEU A C 1
ATOM 1601 O O . LEU A 1 197 ? -3.534 -7.166 -1.934 1.00 80.38 197 LEU A O 1
ATOM 1605 N N . TRP A 1 198 ? -2.864 -5.191 -2.759 1.00 85.12 198 TRP A N 1
ATOM 1606 C CA . TRP A 1 198 ? -1.545 -5.667 -3.214 1.00 85.12 198 TRP A CA 1
ATOM 1607 C C . TRP A 1 198 ? -0.722 -6.257 -2.068 1.00 85.12 198 TRP A C 1
ATOM 1609 O O . TRP A 1 198 ? -0.110 -7.313 -2.216 1.00 85.12 198 TRP A O 1
ATOM 1619 N N . LYS A 1 199 ? -0.714 -5.569 -0.921 1.00 80.38 199 LYS A N 1
ATOM 1620 C CA . LYS A 1 199 ? -0.036 -6.040 0.286 1.00 80.38 199 LYS A CA 1
ATOM 1621 C C . LYS A 1 199 ? -0.680 -7.329 0.811 1.00 80.38 199 LYS A C 1
ATOM 1623 O O . LYS A 1 199 ? 0.033 -8.266 1.148 1.00 80.38 199 LYS A O 1
ATOM 1628 N N . ARG A 1 200 ? -2.014 -7.405 0.811 1.00 74.19 200 ARG A N 1
ATOM 1629 C CA . ARG A 1 200 ? -2.756 -8.597 1.239 1.00 74.19 200 ARG A CA 1
ATOM 1630 C C . ARG A 1 200 ? -2.477 -9.808 0.349 1.00 74.19 200 ARG A C 1
ATOM 1632 O O . ARG A 1 200 ? -2.312 -10.895 0.890 1.00 74.19 200 ARG A O 1
ATOM 1639 N N . GLU A 1 201 ? -2.388 -9.651 -0.973 1.00 84.56 201 GLU A N 1
ATOM 1640 C CA . GLU A 1 201 ? -2.014 -10.765 -1.864 1.00 84.56 201 GLU A CA 1
ATOM 1641 C C . GLU A 1 201 ? -0.629 -11.322 -1.527 1.00 84.56 201 GLU A C 1
ATOM 1643 O O . GLU A 1 201 ? -0.433 -12.534 -1.534 1.00 84.56 201 GLU A O 1
ATOM 1648 N N . GLN A 1 202 ? 0.324 -10.443 -1.202 1.00 78.12 202 GLN A N 1
ATOM 1649 C CA . GLN A 1 202 ? 1.678 -10.845 -0.818 1.00 78.12 202 GLN A CA 1
ATOM 1650 C C . GLN A 1 202 ? 1.691 -11.564 0.534 1.00 78.12 202 GLN A C 1
ATOM 1652 O O . GLN A 1 202 ? 2.291 -12.623 0.655 1.00 78.12 202 GLN A O 1
ATOM 1657 N N . GLU A 1 203 ? 1.010 -11.015 1.542 1.00 77.12 203 GLU A N 1
ATOM 1658 C CA . GLU A 1 203 ? 0.997 -11.583 2.897 1.00 77.12 203 GLU A CA 1
ATOM 1659 C C . GLU A 1 203 ? 0.196 -12.889 2.988 1.00 77.12 203 GLU A C 1
ATOM 1661 O O . GLU A 1 203 ? 0.551 -13.773 3.760 1.00 77.12 203 GLU A O 1
ATOM 1666 N N . SER A 1 204 ? -0.878 -13.025 2.204 1.00 76.69 204 SER A N 1
ATOM 1667 C CA . SER A 1 204 ? -1.737 -14.220 2.211 1.00 76.69 204 SER A CA 1
ATOM 1668 C C . SER A 1 204 ? -1.370 -15.262 1.155 1.00 76.69 204 SER A C 1
ATOM 1670 O O . SER A 1 204 ? -1.989 -16.322 1.118 1.00 76.69 204 SER A O 1
ATOM 1672 N N . ASN A 1 205 ? -0.408 -14.963 0.274 1.00 84.44 205 ASN A N 1
ATOM 1673 C CA . ASN A 1 205 ? -0.051 -15.780 -0.888 1.00 84.44 205 ASN A CA 1
ATOM 1674 C C . ASN A 1 205 ? -1.234 -16.173 -1.795 1.00 84.44 205 ASN A C 1
ATOM 1676 O O . ASN A 1 205 ? -1.115 -17.097 -2.596 1.00 84.44 205 ASN A O 1
ATOM 1680 N N . ARG A 1 206 ? -2.341 -15.424 -1.756 1.00 87.31 206 ARG A N 1
ATOM 1681 C CA . ARG A 1 206 ? -3.557 -15.664 -2.544 1.00 87.31 206 ARG A CA 1
ATOM 1682 C C . ARG A 1 206 ? -3.861 -14.464 -3.435 1.00 87.31 206 ARG A C 1
ATOM 1684 O O . ARG A 1 206 ? -3.696 -13.326 -3.009 1.00 87.31 206 ARG A O 1
ATOM 1691 N N . LEU A 1 207 ? -4.350 -14.711 -4.649 1.00 89.19 207 LEU A N 1
ATOM 1692 C CA . LEU A 1 207 ? -4.848 -13.657 -5.538 1.00 89.19 207 LEU A CA 1
ATOM 1693 C C . LEU A 1 207 ? -6.186 -13.095 -5.049 1.00 89.19 207 LEU A C 1
ATOM 1695 O O . LEU A 1 207 ? -7.034 -13.835 -4.543 1.00 89.19 207 LEU A O 1
ATOM 1699 N N . VAL A 1 208 ? -6.387 -11.789 -5.224 1.00 88.44 208 VAL A N 1
ATOM 1700 C CA . VAL A 1 208 ? -7.685 -11.154 -4.961 1.00 88.44 208 VAL A CA 1
ATOM 1701 C C . VAL A 1 208 ? -8.715 -11.667 -5.967 1.00 88.44 208 VAL A C 1
ATOM 1703 O O . VAL A 1 208 ? -8.446 -11.738 -7.166 1.00 88.44 208 VAL A O 1
ATOM 1706 N N . THR A 1 209 ? -9.896 -12.023 -5.469 1.00 90.00 209 THR A N 1
ATOM 1707 C CA . THR A 1 209 ? -11.005 -12.563 -6.274 1.00 90.00 209 THR A CA 1
ATOM 1708 C C . THR A 1 209 ? -11.822 -11.455 -6.937 1.00 90.00 209 THR A C 1
ATOM 1710 O O . THR A 1 209 ? -11.765 -10.296 -6.523 1.00 90.00 209 THR A O 1
ATOM 1713 N N . MET A 1 210 ? -12.622 -11.803 -7.951 1.00 90.69 210 MET A N 1
ATOM 1714 C CA . MET A 1 210 ? -13.532 -10.840 -8.584 1.00 90.69 210 MET A CA 1
ATOM 1715 C C . MET A 1 210 ? -14.548 -10.278 -7.581 1.00 90.69 210 MET A C 1
ATOM 1717 O O . MET A 1 210 ? -14.773 -9.074 -7.577 1.00 90.69 210 MET A O 1
ATOM 1721 N N . GLU A 1 211 ? -15.078 -11.108 -6.682 1.00 83.69 211 GLU A N 1
ATOM 1722 C CA . GLU A 1 211 ? -16.010 -10.692 -5.621 1.00 83.69 211 GLU A CA 1
ATOM 1723 C C . GLU A 1 211 ? -15.395 -9.616 -4.715 1.00 83.69 211 GLU A C 1
ATOM 1725 O O . GLU A 1 211 ? -16.014 -8.593 -4.423 1.00 83.69 211 GLU A O 1
ATOM 1730 N N . GLU A 1 212 ? -14.130 -9.794 -4.320 1.00 80.06 212 GLU A N 1
ATOM 1731 C CA . GLU A 1 212 ? -13.400 -8.788 -3.547 1.00 80.06 212 GLU A CA 1
ATOM 1732 C C . GLU A 1 212 ? -13.200 -7.492 -4.353 1.00 80.06 212 GLU A C 1
ATOM 1734 O O . GLU A 1 212 ? -13.322 -6.397 -3.799 1.00 80.06 212 GLU A O 1
ATOM 1739 N N . ILE A 1 213 ? -12.926 -7.577 -5.660 1.00 86.50 213 ILE A N 1
ATOM 1740 C CA . ILE A 1 213 ? -12.826 -6.389 -6.522 1.00 86.50 213 ILE A CA 1
ATOM 1741 C C . ILE A 1 213 ? -14.172 -5.674 -6.643 1.00 86.50 213 ILE A C 1
ATOM 1743 O O . ILE A 1 213 ? -14.214 -4.450 -6.514 1.00 86.50 213 ILE A O 1
ATOM 1747 N N . GLU A 1 214 ? -15.260 -6.407 -6.861 1.00 83.50 214 GLU A N 1
ATOM 1748 C CA . GLU A 1 214 ? -16.611 -5.854 -6.940 1.00 83.50 214 GLU A CA 1
ATOM 1749 C C . GLU A 1 214 ? -16.990 -5.159 -5.634 1.00 83.50 214 GLU A C 1
ATOM 1751 O O . GLU A 1 214 ? -17.480 -4.032 -5.669 1.00 83.50 214 GLU A O 1
ATOM 1756 N N . PHE A 1 215 ? -16.651 -5.748 -4.486 1.00 72.81 215 PHE A N 1
ATOM 1757 C CA . PHE A 1 215 ? -16.880 -5.141 -3.179 1.00 72.81 215 PHE A CA 1
ATOM 1758 C C . PHE A 1 215 ? -16.068 -3.849 -2.975 1.00 72.81 215 PHE A C 1
ATOM 1760 O O . PHE A 1 215 ? -16.622 -2.795 -2.656 1.00 72.81 215 PHE A O 1
ATOM 1767 N N . TYR A 1 216 ? -14.747 -3.892 -3.179 1.00 74.88 216 TYR A N 1
ATOM 1768 C CA . TYR A 1 216 ? -13.866 -2.761 -2.856 1.00 74.88 216 TYR A CA 1
ATOM 1769 C C . TYR A 1 216 ? -13.833 -1.662 -3.930 1.00 74.88 216 TYR A C 1
ATOM 1771 O O . TYR A 1 216 ? -13.503 -0.511 -3.626 1.00 74.88 216 TYR A O 1
ATOM 1779 N N . PHE A 1 217 ? -14.167 -1.986 -5.182 1.00 82.25 217 PHE A N 1
ATOM 1780 C CA . PHE A 1 217 ? -14.107 -1.073 -6.326 1.00 82.25 217 PHE A CA 1
ATOM 1781 C C . PHE A 1 217 ? -15.442 -0.913 -7.067 1.00 82.25 217 PHE A C 1
ATOM 1783 O O . PHE A 1 217 ? -15.425 -0.395 -8.185 1.00 82.25 217 PHE A O 1
ATOM 1790 N N . ALA A 1 218 ? -16.585 -1.243 -6.450 1.00 78.06 218 ALA A N 1
ATOM 1791 C CA . ALA A 1 218 ? -17.932 -1.084 -7.024 1.00 78.06 218 ALA A CA 1
ATOM 1792 C C . ALA A 1 218 ? -18.116 0.242 -7.786 1.00 78.06 218 ALA A C 1
ATOM 1794 O O . ALA A 1 218 ? -18.434 0.264 -8.972 1.00 78.06 218 ALA A O 1
ATOM 1795 N N . ASN A 1 219 ? -17.803 1.366 -7.131 1.00 76.31 219 ASN A N 1
ATOM 1796 C CA . ASN A 1 219 ? -17.929 2.701 -7.727 1.00 76.31 219 ASN A CA 1
ATOM 1797 C C . ASN A 1 219 ? -17.050 2.893 -8.973 1.00 76.31 219 ASN A C 1
ATOM 1799 O O . ASN A 1 219 ? -17.398 3.645 -9.879 1.00 76.31 219 ASN A O 1
ATOM 1803 N N . LYS A 1 220 ? -15.878 2.253 -9.012 1.00 82.56 220 LYS A N 1
ATOM 1804 C CA . LYS A 1 220 ? -14.918 2.383 -10.113 1.00 82.56 220 LYS A CA 1
ATOM 1805 C C . LYS A 1 220 ? -15.298 1.499 -11.297 1.00 82.56 220 LYS A C 1
ATOM 1807 O O . LYS A 1 220 ? -15.064 1.919 -12.423 1.00 82.56 220 LYS A O 1
ATOM 1812 N N . LEU A 1 221 ? -15.889 0.333 -11.036 1.00 83.31 221 LEU A N 1
ATOM 1813 C CA . LEU A 1 221 ? -16.500 -0.522 -12.054 1.00 83.31 221 LEU A CA 1
ATOM 1814 C C . LEU A 1 221 ? -17.719 0.160 -12.679 1.00 83.31 221 LEU A C 1
ATOM 1816 O O . LEU A 1 221 ? -17.811 0.233 -13.897 1.00 83.31 221 LEU A O 1
ATOM 1820 N N . ALA A 1 222 ? -18.590 0.754 -11.859 1.00 81.31 222 ALA A N 1
ATOM 1821 C CA . ALA A 1 222 ? -19.741 1.513 -12.349 1.00 81.31 222 ALA A CA 1
ATOM 1822 C C . ALA A 1 222 ? -19.323 2.718 -13.212 1.00 81.31 222 ALA A C 1
ATOM 1824 O O . ALA A 1 222 ? -19.943 3.006 -14.229 1.00 81.31 222 ALA A O 1
ATOM 1825 N N . ALA A 1 223 ? -18.249 3.416 -12.827 1.00 81.12 223 ALA A N 1
ATOM 1826 C CA . ALA A 1 223 ? -17.751 4.577 -13.562 1.00 81.12 223 ALA A CA 1
ATOM 1827 C C . ALA A 1 223 ? -16.927 4.231 -14.817 1.00 81.12 223 ALA A C 1
ATOM 1829 O O . ALA A 1 223 ? -16.637 5.128 -15.609 1.00 81.12 223 ALA A O 1
ATOM 1830 N N . VAL A 1 224 ? -16.461 2.985 -14.957 1.00 88.00 224 VAL A N 1
ATOM 1831 C CA . VAL A 1 224 ? -15.604 2.533 -16.066 1.00 88.00 224 VAL A CA 1
ATOM 1832 C C . VAL A 1 224 ? -16.031 1.124 -16.474 1.00 88.00 224 VAL A C 1
ATOM 1834 O O . VAL A 1 224 ? -15.417 0.156 -16.019 1.00 88.00 224 VAL A O 1
ATOM 1837 N N . PRO A 1 225 ? -17.077 0.987 -17.303 1.00 84.06 225 PRO A N 1
ATOM 1838 C CA . PRO A 1 225 ? -17.614 -0.319 -17.682 1.00 84.06 225 PRO A CA 1
ATOM 1839 C C . PRO A 1 225 ? -16.562 -1.255 -18.300 1.00 84.06 225 PRO A C 1
ATOM 1841 O O . PRO A 1 225 ? -16.547 -2.449 -18.006 1.00 84.06 225 PRO A O 1
ATOM 1844 N N . GLU A 1 226 ? -15.606 -0.714 -19.066 1.00 89.12 226 GLU A N 1
ATOM 1845 C CA . GLU A 1 226 ? -14.538 -1.487 -19.719 1.00 89.12 226 GLU A CA 1
ATOM 1846 C C . GLU A 1 226 ? -13.539 -2.097 -18.720 1.00 89.12 226 GLU A C 1
ATOM 1848 O O . GLU A 1 226 ? -12.771 -3.002 -19.056 1.00 89.12 226 GLU A O 1
ATOM 1853 N N . LEU A 1 227 ? -13.534 -1.628 -17.464 1.00 90.31 227 LEU A N 1
ATOM 1854 C CA . LEU A 1 227 ? -12.668 -2.180 -16.426 1.00 90.31 227 LEU A CA 1
ATOM 1855 C C . LEU A 1 227 ? -13.024 -3.637 -16.116 1.00 90.31 227 LEU A C 1
ATOM 1857 O O . LEU A 1 227 ? -12.113 -4.412 -15.836 1.00 90.31 227 LEU A O 1
ATOM 1861 N N . ARG A 1 228 ? -14.308 -4.018 -16.190 1.00 91.31 228 ARG A N 1
ATOM 1862 C CA . ARG A 1 228 ? -14.740 -5.402 -15.940 1.00 91.31 228 ARG A CA 1
ATOM 186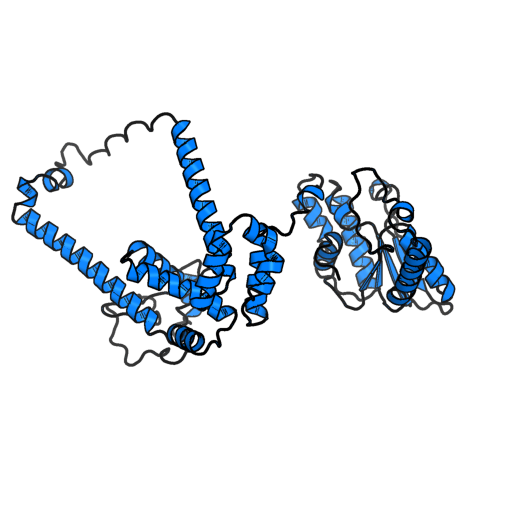3 C C . ARG A 1 228 ? -14.108 -6.364 -16.944 1.00 91.31 228 ARG A C 1
ATOM 1865 O O . ARG A 1 228 ? -13.458 -7.321 -16.536 1.00 91.31 228 ARG A O 1
ATOM 1872 N N . GLN A 1 229 ? -14.183 -6.030 -18.229 1.00 92.00 229 GLN A N 1
ATOM 1873 C CA . GLN A 1 229 ? -13.533 -6.803 -19.285 1.00 92.00 229 GLN A CA 1
ATOM 1874 C C . GLN A 1 229 ? -12.013 -6.889 -19.062 1.00 92.00 229 GLN A C 1
ATOM 1876 O O . GLN A 1 229 ? -11.433 -7.968 -19.125 1.00 92.00 229 GLN A O 1
ATOM 1881 N N . SER A 1 230 ? -11.352 -5.776 -18.715 1.00 92.00 230 SER A N 1
ATOM 1882 C CA . SER A 1 230 ? -9.902 -5.794 -18.467 1.00 92.00 230 SER A CA 1
ATOM 1883 C C . SER A 1 230 ? -9.498 -6.661 -17.264 1.00 92.00 230 SER A C 1
ATOM 1885 O O . SER A 1 230 ? -8.397 -7.219 -17.245 1.00 92.00 230 SER A O 1
ATOM 1887 N N . LEU A 1 231 ? -10.366 -6.772 -16.252 1.00 93.94 231 LEU A N 1
ATOM 1888 C CA . LEU A 1 231 ? -10.168 -7.661 -15.107 1.00 93.94 231 LEU A CA 1
ATOM 1889 C C . LEU A 1 231 ? -10.286 -9.129 -15.526 1.00 93.94 231 LEU A C 1
ATOM 1891 O O . LEU A 1 231 ? -9.410 -9.923 -15.191 1.00 93.94 231 LEU A O 1
ATOM 1895 N N . GLU A 1 232 ? -11.312 -9.472 -16.300 1.00 93.25 232 GLU A N 1
ATOM 1896 C CA . GLU A 1 232 ? -11.515 -10.822 -16.840 1.00 93.25 232 GLU A CA 1
ATOM 1897 C C . GLU A 1 232 ? -10.342 -11.250 -17.738 1.00 93.25 232 GLU A C 1
ATOM 1899 O O . GLU A 1 232 ? -9.785 -12.334 -17.563 1.00 93.25 232 GLU A O 1
ATOM 1904 N N . GLU A 1 233 ? -9.863 -10.361 -18.611 1.00 92.69 233 GLU A N 1
ATOM 1905 C CA . GLU A 1 233 ? -8.663 -10.586 -19.429 1.00 92.69 233 GLU A CA 1
ATOM 1906 C C . GLU A 1 233 ? -7.391 -10.764 -18.585 1.00 92.69 233 GLU A C 1
ATOM 1908 O O . GLU A 1 233 ? -6.457 -11.464 -18.983 1.00 92.69 233 GLU A O 1
ATOM 1913 N N . SER A 1 234 ? -7.289 -10.099 -17.430 1.00 92.56 234 SER A N 1
ATOM 1914 C CA . SER A 1 234 ? -6.178 -10.323 -16.499 1.00 92.56 234 SER A CA 1
ATOM 1915 C C . SER A 1 234 ? -6.278 -11.688 -15.824 1.00 92.56 234 SER A C 1
ATOM 1917 O O . SER A 1 234 ? -5.268 -12.388 -15.769 1.00 92.56 234 SER A O 1
ATOM 1919 N N . ALA A 1 235 ? -7.472 -12.104 -15.394 1.00 90.81 235 ALA A N 1
ATOM 1920 C CA . ALA A 1 235 ? -7.688 -13.432 -14.821 1.00 90.81 235 ALA A CA 1
ATOM 1921 C C . ALA A 1 235 ? -7.313 -14.544 -15.810 1.00 90.81 235 ALA A C 1
ATOM 1923 O O . ALA A 1 235 ? -6.550 -15.442 -15.464 1.00 90.81 235 ALA A O 1
ATOM 1924 N N . GLN A 1 236 ? -7.768 -14.439 -17.064 1.00 90.69 236 GLN A N 1
ATOM 1925 C CA . GLN A 1 236 ? -7.457 -15.408 -18.124 1.00 90.69 236 GLN A CA 1
ATOM 1926 C C . GLN A 1 236 ? -5.952 -15.522 -18.402 1.00 90.69 236 GLN A C 1
ATOM 1928 O O . GLN A 1 236 ? -5.456 -16.583 -18.772 1.00 90.69 236 GLN A O 1
ATOM 1933 N N . ARG A 1 237 ? -5.201 -14.436 -18.194 1.00 89.81 237 ARG A N 1
ATOM 1934 C CA . ARG A 1 237 ? -3.741 -14.404 -18.350 1.00 89.81 237 ARG A CA 1
ATOM 1935 C C . ARG A 1 237 ? -2.969 -14.843 -17.101 1.00 89.81 237 ARG A C 1
ATOM 1937 O O . ARG A 1 237 ? -1.735 -14.814 -17.125 1.00 89.81 237 ARG A O 1
ATOM 1944 N N . GLY A 1 238 ? -3.660 -15.227 -16.026 1.00 88.12 238 GLY A N 1
ATOM 1945 C CA . GLY A 1 238 ? -3.055 -15.559 -14.734 1.00 88.12 238 GLY A CA 1
ATOM 1946 C C . GLY A 1 238 ? -2.434 -14.349 -14.028 1.00 88.12 238 GLY A C 1
ATOM 1947 O O . GLY A 1 238 ? -1.489 -14.485 -13.258 1.00 88.12 238 GLY A O 1
ATOM 1948 N N . GLU A 1 239 ? -2.896 -13.138 -14.326 1.00 92.75 239 GLU A N 1
ATOM 1949 C CA . GLU A 1 239 ? -2.428 -11.920 -13.667 1.00 92.75 239 GLU A CA 1
ATOM 1950 C C . GLU A 1 239 ? -3.267 -11.627 -12.422 1.00 92.75 239 GLU A C 1
ATOM 1952 O O . GLU A 1 239 ? -4.461 -11.923 -12.379 1.00 92.75 239 GLU A O 1
ATOM 1957 N N . SER A 1 240 ? -2.679 -10.944 -11.433 1.00 93.38 240 SER A N 1
ATOM 1958 C CA . SER A 1 240 ? -3.492 -10.321 -10.381 1.00 93.38 240 SER A CA 1
ATOM 1959 C C . SER A 1 240 ? -4.487 -9.344 -11.011 1.00 93.38 240 SER A C 1
ATOM 1961 O O . SER A 1 240 ? -4.092 -8.465 -11.790 1.00 93.38 240 SER A O 1
ATOM 1963 N N . LEU A 1 241 ? -5.758 -9.442 -10.612 1.00 94.00 241 LEU A N 1
ATOM 1964 C CA . LEU A 1 241 ? -6.831 -8.530 -11.019 1.00 94.00 241 LEU A CA 1
ATOM 1965 C C . LEU A 1 241 ? -6.487 -7.064 -10.721 1.00 94.00 241 LEU A C 1
ATOM 1967 O O . LEU A 1 241 ? -6.826 -6.149 -11.475 1.00 94.00 241 LEU A O 1
ATOM 1971 N N . LEU A 1 242 ? -5.725 -6.826 -9.653 1.00 93.31 242 LEU A N 1
ATOM 1972 C CA . LEU A 1 242 ? -5.273 -5.494 -9.268 1.00 93.31 242 LEU A CA 1
ATOM 1973 C C . LEU A 1 242 ? -4.395 -4.829 -10.344 1.00 93.31 242 LEU A C 1
ATOM 1975 O O . LEU A 1 242 ? -4.349 -3.598 -10.428 1.00 93.31 242 LEU A O 1
ATOM 1979 N N . SER A 1 243 ? -3.747 -5.617 -11.206 1.00 91.50 243 SER A N 1
ATOM 1980 C CA . SER A 1 243 ? -2.926 -5.123 -12.319 1.00 91.50 243 SER A CA 1
ATOM 1981 C C . SER A 1 243 ? -3.763 -4.375 -13.357 1.00 91.50 243 SER A C 1
ATOM 1983 O O . SER A 1 243 ? -3.322 -3.351 -13.880 1.00 91.50 243 SER A O 1
ATOM 1985 N N . ALA A 1 244 ? -4.994 -4.822 -13.629 1.00 91.88 244 ALA A N 1
ATOM 1986 C CA . ALA A 1 244 ? -5.902 -4.124 -14.538 1.00 91.88 244 ALA A CA 1
ATOM 1987 C C . ALA A 1 244 ? -6.280 -2.736 -13.991 1.00 91.88 244 ALA A C 1
ATOM 1989 O O . ALA A 1 244 ? -6.249 -1.736 -14.715 1.00 91.88 244 ALA A O 1
ATOM 1990 N N . ILE A 1 245 ? -6.533 -2.647 -12.680 1.00 90.56 245 ILE A N 1
ATOM 1991 C CA . ILE A 1 245 ? -6.849 -1.386 -11.995 1.00 90.56 245 ILE A CA 1
ATOM 1992 C C . ILE A 1 245 ? -5.651 -0.425 -12.028 1.00 90.56 245 ILE A C 1
ATOM 1994 O O . ILE A 1 245 ? -5.833 0.775 -12.269 1.00 90.56 245 ILE A O 1
ATOM 1998 N N . GLU A 1 246 ? -4.433 -0.933 -11.812 1.00 89.75 246 GLU A N 1
ATOM 1999 C CA . GLU A 1 246 ? -3.195 -0.147 -11.884 1.00 89.75 246 GLU A CA 1
ATOM 2000 C C . GLU A 1 246 ? -2.914 0.366 -13.306 1.00 89.75 246 GLU A C 1
ATOM 2002 O O . GLU A 1 246 ? -2.594 1.549 -13.486 1.00 89.75 246 GLU A O 1
ATOM 2007 N N . ARG A 1 247 ? -3.079 -0.484 -14.331 1.00 87.38 247 ARG A N 1
ATOM 2008 C CA . ARG A 1 247 ? -2.925 -0.084 -15.740 1.00 87.38 247 ARG A CA 1
ATOM 2009 C C . ARG A 1 247 ? -3.875 1.049 -16.099 1.00 87.38 247 ARG A C 1
ATOM 2011 O O . ARG A 1 247 ? -3.422 2.065 -16.625 1.00 87.38 247 ARG A O 1
ATOM 2018 N N . LEU A 1 248 ? -5.153 0.927 -15.738 1.00 85.25 248 LEU A N 1
ATOM 2019 C CA . LEU A 1 248 ? -6.149 1.968 -15.988 1.00 85.25 248 LEU A CA 1
ATOM 2020 C C . LEU A 1 248 ? -5.775 3.293 -15.301 1.00 85.25 248 LEU A C 1
ATOM 2022 O O . LEU A 1 248 ? -5.895 4.368 -15.893 1.00 85.25 248 LEU A O 1
ATOM 2026 N N . ALA A 1 249 ? -5.299 3.237 -14.052 1.00 82.44 249 ALA A N 1
ATOM 2027 C CA . ALA A 1 249 ? -4.851 4.429 -13.333 1.00 82.44 249 ALA A CA 1
ATOM 2028 C C . ALA A 1 249 ? -3.643 5.095 -14.019 1.00 82.44 249 ALA A C 1
ATOM 2030 O O . ALA A 1 249 ? -3.594 6.320 -14.140 1.00 82.44 249 ALA A O 1
ATOM 2031 N N . THR A 1 250 ? -2.700 4.292 -14.514 1.00 81.19 250 THR A N 1
ATOM 2032 C CA . THR A 1 250 ? -1.495 4.768 -15.206 1.00 81.19 250 THR A CA 1
ATOM 2033 C C . THR A 1 250 ? -1.827 5.385 -16.566 1.00 81.19 250 THR A C 1
ATOM 2035 O O . THR A 1 250 ? -1.325 6.461 -16.891 1.00 81.19 250 THR A O 1
ATOM 2038 N N . GLN A 1 251 ? -2.719 4.756 -17.338 1.00 81.50 251 GLN A N 1
ATOM 2039 C CA . GLN A 1 251 ? -3.202 5.284 -18.617 1.00 81.50 251 GLN A CA 1
ATOM 2040 C C . GLN A 1 251 ? -3.893 6.639 -18.436 1.00 81.50 251 GLN A C 1
ATOM 2042 O O . GLN A 1 251 ? -3.545 7.595 -19.127 1.00 81.50 251 GLN A O 1
ATOM 2047 N N . ARG A 1 252 ? -4.787 6.764 -17.444 1.00 78.25 252 ARG A N 1
ATOM 2048 C CA . ARG A 1 252 ? -5.451 8.042 -17.126 1.00 78.25 252 ARG A CA 1
ATOM 2049 C C . ARG A 1 252 ? -4.476 9.128 -16.672 1.00 78.25 252 ARG A C 1
ATOM 2051 O O . ARG A 1 252 ? -4.651 10.302 -16.997 1.00 78.25 252 ARG A O 1
ATOM 2058 N N . ALA A 1 253 ? -3.440 8.765 -15.920 1.00 73.75 253 ALA A N 1
ATOM 2059 C CA . ALA A 1 253 ? -2.409 9.719 -15.521 1.00 73.75 253 ALA A CA 1
ATOM 2060 C C . ALA A 1 253 ? -1.609 10.230 -16.734 1.00 73.75 253 ALA A C 1
ATOM 2062 O O . ALA A 1 253 ? -1.319 11.425 -16.821 1.00 73.75 253 ALA A O 1
ATOM 2063 N N . ALA A 1 254 ? -1.295 9.346 -17.687 1.00 73.88 254 ALA A N 1
ATOM 2064 C CA . ALA A 1 254 ? -0.597 9.703 -18.917 1.00 73.88 254 ALA A CA 1
ATOM 2065 C C . ALA A 1 254 ? -1.442 10.615 -19.824 1.00 73.88 254 ALA A C 1
ATOM 2067 O O . ALA A 1 254 ? -0.915 11.608 -20.332 1.00 73.88 254 ALA A O 1
ATOM 2068 N N . THR A 1 255 ? -2.743 10.340 -19.981 1.00 76.69 255 THR A N 1
ATOM 2069 C CA . THR A 1 255 ? -3.652 11.213 -20.747 1.00 76.69 255 THR A CA 1
ATOM 2070 C C . THR A 1 255 ? -3.784 12.585 -20.097 1.00 76.69 255 THR A C 1
ATOM 2072 O O . THR A 1 255 ? -3.552 13.590 -20.760 1.00 76.69 255 THR A O 1
ATOM 2075 N N . THR A 1 256 ? -4.001 12.643 -18.779 1.00 76.94 256 THR A N 1
ATOM 2076 C CA . THR A 1 256 ? -4.083 13.915 -18.035 1.00 76.94 256 THR A CA 1
ATOM 2077 C C . THR A 1 256 ? -2.802 14.748 -18.184 1.00 76.94 256 THR A C 1
ATOM 2079 O O . THR A 1 256 ? -2.851 15.972 -18.317 1.00 76.94 256 THR A O 1
ATOM 2082 N N . LEU A 1 257 ? -1.627 14.107 -18.155 1.00 72.69 257 LEU A N 1
ATOM 2083 C CA . LEU A 1 257 ? -0.350 14.794 -18.355 1.00 72.69 257 LEU A CA 1
ATOM 2084 C C . LEU A 1 257 ? -0.217 15.336 -19.784 1.00 72.69 257 LEU A C 1
ATOM 2086 O O . LEU A 1 257 ? 0.242 16.463 -19.969 1.00 72.69 257 LEU A O 1
ATOM 2090 N N . ARG A 1 258 ? -0.625 14.549 -20.785 1.00 74.56 258 ARG A N 1
ATOM 2091 C CA . ARG A 1 258 ? -0.631 14.966 -22.189 1.00 74.56 258 ARG A CA 1
ATOM 2092 C C . ARG A 1 258 ? -1.547 16.169 -22.402 1.00 74.56 258 ARG A C 1
ATOM 2094 O O . ARG A 1 258 ? -1.080 17.170 -22.932 1.00 74.56 258 ARG A O 1
ATOM 2101 N N . GLU A 1 259 ? -2.774 16.119 -21.895 1.00 76.81 259 GLU A N 1
ATOM 2102 C CA . GLU A 1 259 ? -3.738 17.224 -21.958 1.00 76.81 259 GLU A CA 1
ATOM 2103 C C . GLU A 1 259 ? -3.209 18.487 -21.269 1.00 76.81 259 GLU A C 1
ATOM 2105 O O . GLU A 1 259 ? -3.323 19.592 -21.799 1.00 76.81 259 GLU A O 1
ATOM 2110 N N . ARG A 1 260 ? -2.571 18.348 -20.097 1.00 74.25 260 ARG A N 1
ATOM 2111 C CA . ARG A 1 260 ? -1.912 19.478 -19.421 1.00 74.25 260 ARG A CA 1
ATOM 2112 C C . ARG A 1 260 ? -0.787 20.070 -20.262 1.00 74.25 260 ARG A C 1
ATOM 2114 O O . ARG A 1 260 ? -0.663 21.290 -20.318 1.00 74.25 260 ARG A O 1
ATOM 2121 N N . ASN A 1 261 ? 0.027 19.232 -20.897 1.00 78.00 261 ASN A N 1
ATOM 2122 C CA . ASN A 1 261 ? 1.112 19.689 -21.762 1.00 78.00 261 ASN A CA 1
ATOM 2123 C C . ASN A 1 261 ? 0.580 20.374 -23.025 1.00 78.00 261 ASN A C 1
ATOM 2125 O O . ASN A 1 261 ? 1.141 21.383 -23.439 1.00 78.00 261 ASN A O 1
ATOM 2129 N N . GLU A 1 262 ? -0.498 19.865 -23.618 1.00 81.44 262 GLU A N 1
ATOM 2130 C CA . GLU A 1 262 ? -1.167 20.475 -24.771 1.00 81.44 262 GLU A CA 1
ATOM 2131 C C . GLU A 1 262 ? -1.784 21.829 -24.402 1.00 81.44 262 GLU A C 1
ATOM 2133 O O . GLU A 1 262 ? -1.482 22.822 -25.060 1.00 81.44 262 GLU A O 1
ATOM 2138 N N . LYS A 1 263 ? -2.513 21.928 -23.281 1.00 78.38 263 LYS A N 1
ATOM 2139 C CA . LYS A 1 263 ? -2.998 23.220 -22.760 1.00 78.38 263 LYS A CA 1
ATOM 2140 C C . LYS A 1 263 ? -1.850 24.186 -22.490 1.00 78.38 263 LYS A C 1
ATOM 2142 O O . LYS A 1 263 ? -1.904 25.341 -22.887 1.00 78.38 263 LYS A O 1
ATOM 2147 N N . ARG A 1 264 ? -0.764 23.724 -21.867 1.00 74.69 264 ARG A N 1
ATOM 2148 C CA . ARG A 1 264 ? 0.412 24.568 -21.608 1.00 74.69 264 ARG A CA 1
ATOM 2149 C C . ARG A 1 264 ? 1.045 25.087 -22.902 1.00 74.69 264 ARG A C 1
ATOM 2151 O O . ARG A 1 264 ? 1.490 26.224 -22.921 1.00 74.69 264 ARG A O 1
ATOM 2158 N N . LYS A 1 265 ? 1.054 24.294 -23.977 1.00 76.25 265 LYS A N 1
ATOM 2159 C CA . LYS A 1 265 ? 1.514 24.731 -25.306 1.00 76.25 265 LYS A CA 1
ATOM 2160 C C . LYS A 1 265 ? 0.591 25.764 -25.959 1.00 76.25 265 LYS A C 1
ATOM 2162 O O . LYS A 1 265 ? 1.081 26.541 -26.759 1.00 76.25 265 LYS A O 1
ATOM 2167 N N . GLN A 1 266 ? -0.699 25.784 -25.621 1.00 76.50 266 GLN A N 1
ATOM 2168 C CA . GLN A 1 266 ? -1.646 26.796 -26.110 1.00 76.50 266 GLN A CA 1
ATOM 2169 C C . GLN A 1 266 ? -1.465 28.159 -25.422 1.00 76.50 266 GLN A C 1
ATOM 2171 O O . GLN A 1 266 ? -1.730 29.185 -26.034 1.00 76.50 266 GLN A O 1
ATOM 2176 N N . PHE A 1 267 ? -1.014 28.176 -24.161 1.00 70.50 267 PHE A N 1
ATOM 2177 C CA . PHE A 1 267 ? -0.797 29.410 -23.385 1.00 70.50 267 PHE A CA 1
ATOM 2178 C C . PHE A 1 267 ? 0.644 29.928 -23.413 1.00 70.50 267 PHE A C 1
ATOM 2180 O O . PHE A 1 267 ? 0.911 31.027 -22.930 1.00 70.50 267 PHE A O 1
ATOM 2187 N N . LEU A 1 268 ? 1.584 29.141 -23.931 1.00 63.81 268 LEU A N 1
ATOM 2188 C CA . LEU A 1 268 ? 2.940 29.607 -24.183 1.00 63.81 268 LEU A CA 1
ATOM 2189 C C . LEU A 1 268 ? 2.990 30.200 -25.595 1.00 63.81 268 LEU A C 1
ATOM 2191 O O . LEU A 1 268 ? 2.423 29.595 -26.507 1.00 63.81 268 LEU A O 1
ATOM 2195 N N . PRO A 1 269 ? 3.675 31.341 -25.808 1.00 69.12 269 PRO A N 1
ATOM 2196 C CA . PRO A 1 269 ? 3.996 31.771 -27.162 1.00 69.12 269 PRO A CA 1
ATOM 2197 C C . PRO A 1 269 ? 4.691 30.612 -27.890 1.00 69.12 269 PRO A C 1
ATOM 2199 O O . PRO A 1 269 ? 5.383 29.820 -27.228 1.00 69.12 269 PRO A O 1
ATOM 2202 N N . PRO A 1 270 ? 4.494 30.470 -29.218 1.00 65.62 270 PRO A N 1
ATOM 2203 C CA . PRO A 1 270 ? 5.169 29.433 -29.983 1.00 65.62 270 PRO A CA 1
ATOM 2204 C C . PRO A 1 270 ? 6.649 29.465 -29.599 1.00 65.62 270 PRO A C 1
ATOM 2206 O O . PRO A 1 270 ? 7.216 30.561 -29.512 1.00 65.62 270 PRO A O 1
ATOM 2209 N N . PRO A 1 271 ? 7.252 28.306 -29.259 1.00 58.53 271 PRO A N 1
ATOM 2210 C CA . PRO A 1 271 ? 8.653 28.285 -28.884 1.00 58.53 271 PRO A CA 1
ATOM 2211 C C . PRO A 1 271 ? 9.414 29.031 -29.982 1.00 58.53 271 PRO A C 1
ATOM 2213 O O . PRO A 1 271 ? 9.132 28.763 -31.155 1.00 58.53 271 PRO A O 1
ATOM 2216 N N . PRO A 1 272 ? 10.300 29.987 -29.630 1.00 61.50 272 PRO A N 1
ATOM 2217 C CA . PRO A 1 272 ? 11.111 30.658 -30.634 1.00 61.50 272 PRO A CA 1
ATOM 2218 C C . PRO A 1 272 ? 11.712 29.569 -31.508 1.00 61.50 272 PRO A C 1
ATOM 2220 O O . PRO A 1 272 ? 12.111 28.528 -30.962 1.00 61.50 272 PRO A O 1
ATOM 2223 N N . GLU A 1 273 ? 11.683 29.770 -32.833 1.00 53.03 273 GLU A N 1
ATOM 2224 C CA . GLU A 1 273 ? 12.250 28.806 -33.773 1.00 53.03 273 GLU A CA 1
ATOM 2225 C C . GLU A 1 273 ? 13.553 28.297 -33.171 1.00 53.03 273 GLU A C 1
ATOM 2227 O O . GLU A 1 273 ? 14.364 29.128 -32.740 1.00 53.03 273 GLU A O 1
ATOM 2232 N N . PRO A 1 274 ? 13.698 26.968 -32.991 1.00 51.84 274 PRO A N 1
ATOM 2233 C CA . PRO A 1 274 ? 14.838 26.428 -32.281 1.00 51.84 274 PRO A CA 1
ATOM 2234 C C . PRO A 1 274 ? 16.062 27.045 -32.927 1.00 51.84 274 PRO A C 1
ATOM 2236 O O . PRO A 1 274 ? 16.267 26.814 -34.119 1.00 51.84 274 PRO A O 1
ATOM 2239 N N . ALA A 1 275 ? 16.794 27.873 -32.161 1.00 49.66 275 ALA A N 1
ATOM 2240 C CA . ALA A 1 275 ? 17.946 28.608 -32.668 1.00 49.66 275 ALA A CA 1
ATOM 2241 C C . ALA A 1 275 ? 18.726 27.617 -33.525 1.00 49.66 275 ALA A C 1
ATOM 2243 O O . ALA A 1 275 ? 19.034 26.542 -32.984 1.00 49.66 275 ALA A O 1
ATOM 2244 N N . PRO A 1 276 ? 18.897 27.885 -34.839 1.00 46.88 276 PRO A N 1
ATOM 2245 C CA . PRO A 1 276 ? 19.358 26.890 -35.795 1.00 46.88 276 PRO A CA 1
ATOM 2246 C C . PRO A 1 276 ? 20.547 26.226 -35.147 1.00 46.88 276 PRO A C 1
ATOM 2248 O O . PRO A 1 276 ? 21.495 26.941 -34.809 1.00 46.88 276 PRO A O 1
ATOM 2251 N N . LYS A 1 277 ? 20.400 24.927 -34.806 1.00 42.44 277 LYS A N 1
ATOM 2252 C CA . LYS A 1 277 ? 21.353 24.193 -33.960 1.00 42.44 277 LYS A CA 1
ATOM 2253 C C . LYS A 1 277 ? 22.716 24.650 -34.401 1.00 42.44 277 LYS A C 1
ATOM 2255 O O . LYS A 1 277 ? 23.035 24.360 -35.551 1.00 42.44 277 LYS A O 1
ATOM 2260 N N . ARG A 1 278 ? 23.414 25.413 -33.546 1.00 39.28 278 ARG A N 1
ATOM 2261 C CA . ARG A 1 278 ? 24.659 26.106 -33.888 1.00 39.28 278 ARG A CA 1
ATOM 2262 C C . ARG A 1 278 ? 25.457 25.121 -34.724 1.00 39.28 278 ARG A C 1
ATOM 2264 O O . ARG A 1 278 ? 25.895 24.101 -34.181 1.00 39.28 278 ARG A O 1
ATOM 2271 N N . LEU A 1 279 ? 25.481 25.326 -36.046 1.00 42.31 279 LEU A N 1
ATOM 2272 C CA . LEU A 1 279 ? 26.221 24.443 -36.930 1.00 42.31 279 LEU A CA 1
ATOM 2273 C C . LEU A 1 279 ? 27.624 24.530 -36.359 1.00 42.31 279 LEU A C 1
ATOM 2275 O O . LEU A 1 279 ? 28.158 25.629 -36.201 1.00 42.31 279 LEU A O 1
ATOM 2279 N N . LYS A 1 280 ? 28.135 23.401 -35.863 1.00 42.38 280 LYS A N 1
ATOM 2280 C CA . LYS A 1 280 ? 29.500 23.323 -35.360 1.00 42.38 280 LYS A CA 1
ATOM 2281 C C . LYS A 1 280 ? 30.382 23.841 -36.492 1.00 42.38 280 LYS A C 1
ATOM 2283 O O . LYS A 1 280 ? 30.591 23.086 -37.426 1.00 42.38 280 LYS A O 1
ATOM 2288 N N . ASN A 1 281 ? 30.855 25.080 -36.363 1.00 44.84 281 ASN A N 1
ATOM 2289 C CA . ASN A 1 281 ? 31.626 25.856 -37.334 1.00 44.84 281 ASN A CA 1
ATOM 2290 C C . ASN A 1 281 ? 30.971 26.045 -38.723 1.00 44.84 281 ASN A C 1
ATOM 2292 O O . ASN A 1 281 ? 30.657 25.062 -39.384 1.00 44.84 281 ASN A O 1
ATOM 2296 N N . PRO A 1 282 ? 30.856 27.286 -39.233 1.00 45.69 282 PRO A N 1
ATOM 2297 C CA . PRO A 1 282 ? 30.553 27.523 -40.649 1.00 45.69 282 PRO A CA 1
ATOM 2298 C C . PRO A 1 282 ? 31.642 26.973 -41.594 1.00 45.69 282 PRO A C 1
ATOM 2300 O O . PRO A 1 282 ? 31.330 26.657 -42.736 1.00 45.69 282 PRO A O 1
ATOM 2303 N N . ASP A 1 283 ? 32.859 26.732 -41.090 1.00 47.78 283 ASP A N 1
ATOM 2304 C CA . ASP A 1 283 ? 33.954 26.075 -41.830 1.00 47.78 283 ASP A CA 1
ATOM 2305 C C . ASP A 1 283 ? 33.973 24.545 -41.681 1.00 47.78 283 ASP A C 1
ATOM 2307 O O . ASP A 1 283 ? 34.789 23.851 -42.283 1.00 47.78 283 ASP A O 1
ATOM 2311 N N . ASN A 1 284 ? 33.069 23.980 -40.876 1.00 48.75 284 ASN A N 1
ATOM 2312 C CA . ASN A 1 284 ? 32.774 22.557 -40.941 1.00 48.75 284 ASN A CA 1
ATOM 2313 C C . ASN A 1 284 ? 31.562 22.442 -41.855 1.00 48.75 284 ASN A C 1
ATOM 2315 O O . ASN A 1 284 ? 30.423 22.620 -41.417 1.00 48.75 284 ASN A O 1
ATOM 2319 N N . HIS A 1 285 ? 31.797 22.101 -43.121 1.00 45.81 285 HIS A N 1
ATOM 2320 C CA . HIS A 1 285 ? 30.783 21.503 -43.986 1.00 45.81 285 HIS A CA 1
ATOM 2321 C C . HIS A 1 285 ? 30.340 20.183 -43.343 1.00 45.81 285 HIS A C 1
ATOM 2323 O O . HIS A 1 285 ? 30.805 19.090 -43.664 1.00 45.81 285 HIS A O 1
ATOM 2329 N N . GLY A 1 286 ? 29.518 20.316 -42.302 1.00 41.31 286 GLY A N 1
ATOM 2330 C CA . GLY A 1 286 ? 29.248 19.295 -41.321 1.00 41.31 286 GLY A CA 1
ATOM 2331 C C . GLY A 1 286 ? 28.650 18.107 -42.032 1.00 41.31 286 GLY A C 1
ATOM 2332 O O . GLY A 1 286 ? 27.584 18.207 -42.640 1.00 41.31 286 GLY A O 1
ATOM 2333 N N . GLY A 1 287 ? 29.336 16.973 -41.930 1.00 51.41 287 GLY A N 1
ATOM 2334 C CA . GLY A 1 287 ? 29.011 15.763 -42.666 1.00 51.41 287 GLY A CA 1
ATOM 2335 C C . GLY A 1 287 ? 27.572 15.270 -42.514 1.00 51.41 287 GLY A C 1
ATOM 2336 O O . GLY A 1 287 ? 27.236 14.327 -43.188 1.00 51.41 287 GLY A O 1
ATOM 2337 N N . GLN A 1 288 ? 26.696 15.841 -41.687 1.00 49.06 288 GLN A N 1
ATOM 2338 C CA . GLN A 1 288 ? 25.276 15.474 -41.664 1.00 49.06 288 GLN A CA 1
ATOM 2339 C C . GLN A 1 288 ? 24.454 16.060 -42.827 1.00 49.06 288 GLN A C 1
ATOM 2341 O O . GLN A 1 288 ? 23.549 15.375 -43.291 1.00 49.06 288 GLN A O 1
ATOM 2346 N N . ALA A 1 289 ? 24.769 17.263 -43.326 1.00 52.12 289 ALA A N 1
ATOM 2347 C CA . ALA A 1 289 ? 24.025 17.877 -44.436 1.00 52.12 289 ALA A CA 1
ATOM 2348 C C . ALA A 1 289 ? 24.370 17.220 -45.784 1.00 52.12 289 ALA A C 1
ATOM 2350 O O . ALA A 1 289 ? 23.479 16.877 -46.552 1.00 52.12 289 ALA A O 1
ATOM 2351 N N . ILE A 1 290 ? 25.657 16.935 -46.015 1.00 53.41 290 ILE A N 1
ATOM 2352 C CA . ILE A 1 290 ? 26.129 16.187 -47.191 1.00 53.41 290 ILE A CA 1
ATOM 2353 C C . ILE A 1 290 ? 25.653 14.725 -47.126 1.00 53.41 290 ILE A C 1
ATOM 2355 O O . ILE A 1 290 ? 25.223 14.188 -48.134 1.00 53.41 290 ILE A O 1
ATOM 2359 N N . LYS A 1 291 ? 25.605 14.097 -45.937 1.00 53.88 291 LYS A N 1
ATOM 2360 C CA . LYS A 1 291 ? 25.057 12.732 -45.760 1.00 53.88 291 LYS A CA 1
ATOM 2361 C C . LYS A 1 291 ? 23.560 12.593 -46.066 1.00 53.88 291 LYS A C 1
ATOM 2363 O O . LYS A 1 291 ? 23.061 11.473 -46.183 1.00 53.88 291 LYS A O 1
ATOM 2368 N N . ALA A 1 292 ? 22.840 13.710 -46.148 1.00 55.88 292 ALA A N 1
ATOM 2369 C CA . ALA A 1 292 ? 21.412 13.747 -46.435 1.00 55.88 292 ALA A CA 1
ATOM 2370 C C . ALA A 1 292 ? 21.095 13.989 -47.922 1.00 55.88 292 ALA A C 1
ATOM 2372 O O . ALA A 1 292 ? 19.934 13.859 -48.306 1.00 55.88 292 ALA A O 1
ATOM 2373 N N . THR A 1 293 ? 22.083 14.320 -48.766 1.00 70.00 293 THR A N 1
ATOM 2374 C CA . THR A 1 293 ? 21.845 14.500 -50.205 1.00 70.00 293 THR A CA 1
ATOM 2375 C C . THR A 1 293 ? 21.692 13.148 -50.902 1.00 70.00 293 THR A C 1
ATOM 2377 O O . THR A 1 293 ? 22.350 12.164 -50.547 1.00 70.00 293 THR A O 1
ATOM 2380 N N . ARG A 1 294 ? 20.825 13.091 -51.923 1.00 67.19 294 ARG A N 1
ATOM 2381 C CA . ARG A 1 294 ? 20.627 11.883 -52.745 1.00 67.19 294 ARG A CA 1
ATOM 2382 C C . ARG A 1 294 ? 21.941 11.396 -53.358 1.00 67.19 294 ARG A C 1
ATOM 2384 O O . ARG A 1 294 ? 22.198 10.200 -53.328 1.00 67.19 294 ARG A O 1
ATOM 2391 N N . GLU A 1 295 ? 22.779 12.323 -53.824 1.00 71.69 295 GLU A N 1
ATOM 2392 C CA . GLU A 1 295 ? 24.085 12.029 -54.427 1.00 71.69 295 GLU A CA 1
ATOM 2393 C C . GLU A 1 295 ? 25.038 11.318 -53.461 1.00 71.69 295 GLU A C 1
ATOM 2395 O O . GLU A 1 295 ? 25.655 10.314 -53.826 1.00 71.69 295 GLU A O 1
ATOM 2400 N N . TRP A 1 296 ? 25.125 11.769 -52.204 1.00 75.62 296 TRP A N 1
ATOM 2401 C CA . TRP A 1 296 ? 25.959 11.089 -51.216 1.00 75.62 296 TRP A CA 1
ATOM 2402 C C . TRP A 1 296 ? 25.389 9.719 -50.852 1.00 75.62 296 TRP A C 1
ATOM 2404 O O . TRP A 1 296 ? 26.148 8.758 -50.781 1.00 75.62 296 TRP A O 1
ATOM 2414 N N . GLN A 1 297 ? 24.070 9.596 -50.669 1.00 69.00 297 GLN A N 1
ATOM 2415 C CA . GLN A 1 297 ? 23.422 8.312 -50.360 1.00 69.00 297 GLN A CA 1
ATOM 2416 C C . GLN A 1 297 ? 23.626 7.266 -51.467 1.00 69.00 297 GLN A C 1
ATOM 2418 O O . GLN A 1 297 ? 23.756 6.081 -51.160 1.00 69.00 297 GLN A O 1
ATOM 2423 N N . SER A 1 298 ? 23.706 7.696 -52.732 1.00 77.12 298 SER A N 1
ATOM 2424 C CA . SER A 1 298 ? 24.032 6.837 -53.878 1.00 77.12 298 SER A CA 1
ATOM 2425 C C . SER A 1 298 ? 25.529 6.562 -54.066 1.00 77.12 298 SER A C 1
ATOM 2427 O O . SER A 1 298 ? 25.882 5.664 -54.825 1.00 77.12 298 SER A O 1
ATOM 2429 N N . SER A 1 299 ? 26.416 7.302 -53.393 1.00 80.50 299 SER A N 1
ATOM 2430 C CA . SER A 1 299 ? 27.866 7.070 -53.458 1.00 80.50 299 SER A CA 1
ATOM 2431 C C . SER A 1 299 ? 28.274 5.781 -52.732 1.00 80.50 299 SER A C 1
ATOM 2433 O O . SER A 1 299 ? 27.591 5.332 -51.808 1.00 80.50 299 SER A O 1
ATOM 2435 N N . SER A 1 300 ? 29.435 5.214 -53.077 1.00 77.88 300 SER A N 1
ATOM 2436 C CA . SER A 1 300 ? 29.973 4.019 -52.403 1.00 77.88 300 SER A CA 1
ATOM 2437 C C . SER A 1 300 ? 30.150 4.225 -50.890 1.00 77.88 300 SER A C 1
ATOM 2439 O O . SER A 1 300 ? 29.822 3.344 -50.096 1.00 77.88 300 SER A O 1
ATOM 2441 N N . ALA A 1 301 ? 30.594 5.416 -50.474 1.00 73.44 301 ALA A N 1
ATOM 2442 C CA . ALA A 1 301 ? 30.744 5.789 -49.070 1.00 73.44 301 ALA A CA 1
ATOM 2443 C C . ALA A 1 301 ? 29.390 5.908 -48.347 1.00 73.44 301 ALA A C 1
ATOM 2445 O O . ALA A 1 301 ? 29.270 5.506 -47.187 1.00 73.44 301 ALA A O 1
ATOM 2446 N N . GLY A 1 302 ? 28.363 6.425 -49.029 1.00 74.25 302 GLY A N 1
ATOM 2447 C CA . GLY A 1 302 ? 27.002 6.510 -48.499 1.00 74.25 302 GLY A CA 1
ATOM 2448 C C . GLY A 1 302 ? 26.340 5.150 -48.341 1.00 74.25 302 GLY A C 1
ATOM 2449 O O . GLY A 1 302 ? 25.811 4.849 -47.270 1.00 74.25 302 GLY A O 1
ATOM 2450 N N . GLN A 1 303 ? 26.456 4.287 -49.351 1.00 78.62 303 GLN A N 1
ATOM 2451 C CA . GLN A 1 303 ? 25.972 2.909 -49.282 1.00 78.62 303 GLN A CA 1
ATOM 2452 C C . GLN A 1 303 ? 26.685 2.106 -48.186 1.00 78.62 303 GLN A C 1
ATOM 2454 O O . GLN A 1 303 ? 26.022 1.421 -47.408 1.00 78.62 303 GLN A O 1
ATOM 2459 N N . ALA A 1 304 ? 28.009 2.243 -48.043 1.00 75.81 304 ALA A N 1
ATOM 2460 C CA . ALA A 1 304 ? 28.765 1.595 -46.969 1.00 75.81 304 ALA A CA 1
ATOM 2461 C C . ALA A 1 304 ? 28.331 2.077 -45.571 1.00 75.81 304 ALA A C 1
ATOM 2463 O O . ALA A 1 304 ? 28.199 1.275 -44.644 1.00 75.81 304 ALA A O 1
ATOM 2464 N N . ALA A 1 305 ? 28.056 3.375 -45.408 1.00 75.19 305 ALA A N 1
ATOM 2465 C CA . ALA A 1 305 ? 27.565 3.931 -44.151 1.00 75.19 305 ALA A CA 1
ATOM 2466 C C . ALA A 1 305 ? 26.127 3.489 -43.823 1.00 75.19 305 ALA A C 1
ATOM 2468 O O . ALA A 1 305 ? 25.843 3.170 -42.667 1.00 75.19 305 ALA A O 1
ATOM 2469 N N . LEU A 1 306 ? 25.233 3.432 -44.817 1.00 78.31 306 LEU A N 1
ATOM 2470 C CA . LEU A 1 306 ? 23.869 2.912 -44.665 1.00 78.31 306 LEU A CA 1
ATOM 2471 C C . LEU A 1 306 ? 23.880 1.418 -44.321 1.00 78.31 306 LEU A C 1
ATOM 2473 O O . LEU A 1 306 ? 23.219 1.011 -43.366 1.00 78.31 306 LEU A O 1
ATOM 2477 N N . ALA A 1 307 ? 24.698 0.621 -45.011 1.00 77.56 307 ALA A N 1
ATOM 2478 C CA . ALA A 1 307 ? 24.918 -0.786 -44.684 1.00 77.56 307 ALA A CA 1
ATOM 2479 C C . ALA A 1 307 ? 25.484 -0.949 -43.261 1.00 77.56 307 ALA A C 1
ATOM 2481 O O . ALA A 1 307 ? 25.041 -1.813 -42.505 1.00 77.56 307 ALA A O 1
ATOM 2482 N N . GLY A 1 308 ? 26.410 -0.078 -42.849 1.00 78.00 308 GLY A N 1
ATOM 2483 C CA . GLY A 1 308 ? 26.925 -0.024 -41.481 1.00 78.00 308 GLY A CA 1
ATOM 2484 C C . GLY A 1 308 ? 25.842 0.293 -40.443 1.00 78.00 308 GLY A C 1
ATOM 2485 O O . GLY A 1 308 ? 25.781 -0.359 -39.402 1.00 78.00 308 GLY A O 1
ATOM 2486 N N . GLN A 1 309 ? 24.947 1.246 -40.724 1.00 78.81 309 GLN A N 1
ATOM 2487 C CA . GLN A 1 309 ? 23.805 1.562 -39.858 1.00 78.81 309 GLN A CA 1
ATOM 2488 C C . GLN A 1 309 ? 22.802 0.409 -39.772 1.00 78.81 309 GLN A C 1
ATOM 2490 O O . GLN A 1 309 ? 22.341 0.093 -38.673 1.00 78.81 309 GLN A O 1
ATOM 2495 N N . GLN A 1 310 ? 22.494 -0.238 -40.897 1.00 79.94 310 GLN A N 1
ATOM 2496 C CA . GLN A 1 310 ? 21.624 -1.413 -40.945 1.00 79.94 310 GLN A CA 1
ATOM 2497 C C . GLN A 1 310 ? 22.213 -2.562 -40.124 1.00 79.94 310 GLN A C 1
ATOM 2499 O O . GLN A 1 310 ? 21.533 -3.067 -39.233 1.00 79.94 310 GLN A O 1
ATOM 2504 N N . ARG A 1 311 ? 23.502 -2.884 -40.310 1.00 81.50 311 ARG A N 1
ATOM 2505 C CA . ARG A 1 311 ? 24.220 -3.870 -39.482 1.00 81.50 311 ARG A CA 1
ATOM 2506 C C . ARG A 1 311 ? 24.178 -3.503 -37.999 1.00 81.50 311 ARG A C 1
ATOM 2508 O O . ARG A 1 311 ? 23.902 -4.353 -37.166 1.00 81.50 311 ARG A O 1
ATOM 2515 N N . SER A 1 312 ? 24.377 -2.232 -37.646 1.00 79.25 312 SER A N 1
ATOM 2516 C CA . SER A 1 312 ? 24.289 -1.758 -36.252 1.00 79.25 312 SER A CA 1
ATOM 2517 C C . SER A 1 312 ? 22.883 -1.895 -35.653 1.00 79.25 312 SER A C 1
ATOM 2519 O O . SER A 1 312 ? 22.734 -2.145 -34.454 1.00 79.25 312 SER A O 1
ATOM 2521 N N . SER A 1 313 ? 21.842 -1.705 -36.465 1.00 82.38 313 SER A N 1
ATOM 2522 C CA . SER A 1 313 ? 20.447 -1.906 -36.064 1.00 82.38 313 SER A CA 1
ATOM 2523 C C . SER A 1 313 ? 20.128 -3.389 -35.877 1.00 82.38 313 SER A C 1
ATOM 2525 O O . SER A 1 313 ? 19.471 -3.757 -34.901 1.00 82.38 313 SER A O 1
ATOM 2527 N N . GLN A 1 314 ? 20.642 -4.234 -36.773 1.00 85.69 314 GLN A N 1
ATOM 2528 C CA . GLN A 1 314 ? 20.503 -5.685 -36.716 1.00 85.69 314 GLN A CA 1
ATOM 2529 C C . GLN A 1 314 ? 21.198 -6.252 -35.478 1.00 85.69 314 GLN A C 1
ATOM 2531 O O . GLN A 1 314 ? 20.520 -6.826 -34.642 1.00 85.69 314 GLN A O 1
ATOM 2536 N N . ILE A 1 315 ? 22.474 -5.920 -35.251 1.00 86.56 315 ILE A N 1
ATOM 2537 C CA . ILE A 1 315 ? 23.229 -6.322 -34.050 1.00 86.56 315 ILE A CA 1
ATOM 2538 C C . ILE A 1 315 ? 22.497 -5.913 -32.763 1.00 86.56 315 ILE A C 1
ATOM 2540 O O . ILE A 1 315 ? 22.461 -6.660 -31.787 1.00 86.56 315 ILE A O 1
ATOM 2544 N N . ARG A 1 316 ? 21.899 -4.712 -32.729 1.00 86.25 316 ARG A N 1
ATOM 2545 C CA . ARG A 1 316 ? 21.087 -4.277 -31.581 1.00 86.25 316 ARG A CA 1
ATOM 2546 C C . ARG A 1 316 ? 19.805 -5.093 -31.428 1.00 86.25 316 ARG A C 1
ATOM 2548 O O . ARG A 1 316 ? 19.399 -5.324 -30.295 1.00 86.25 316 ARG A O 1
ATOM 2555 N N . GLY A 1 317 ? 19.176 -5.488 -32.533 1.00 88.06 317 GLY A N 1
ATOM 2556 C CA . GLY A 1 317 ? 18.033 -6.399 -32.551 1.00 88.06 317 GLY A CA 1
ATOM 2557 C C . GLY A 1 317 ? 18.402 -7.775 -32.013 1.00 88.06 317 GLY A C 1
ATOM 2558 O O . GLY A 1 317 ? 17.814 -8.201 -31.027 1.00 88.06 317 GLY A O 1
ATOM 2559 N N . ASP A 1 318 ? 19.436 -8.393 -32.572 1.00 90.12 318 ASP A N 1
ATOM 2560 C CA . ASP A 1 318 ? 19.904 -9.732 -32.198 1.00 90.12 318 ASP A CA 1
ATOM 2561 C C . ASP A 1 318 ? 20.321 -9.778 -30.723 1.00 90.12 318 ASP A C 1
ATOM 2563 O O . ASP A 1 318 ? 19.953 -10.680 -29.977 1.00 90.12 318 ASP A O 1
ATOM 2567 N N . LYS A 1 319 ? 21.006 -8.732 -30.242 1.00 92.00 319 LYS A N 1
ATOM 2568 C CA . LYS A 1 319 ? 21.346 -8.595 -28.821 1.00 92.00 319 LYS A CA 1
ATOM 2569 C C . LYS A 1 319 ? 20.110 -8.494 -27.925 1.00 92.00 319 LYS A C 1
ATOM 2571 O O . LYS A 1 319 ? 20.136 -8.962 -26.788 1.00 92.00 319 LYS A O 1
ATOM 2576 N N . MET A 1 320 ? 19.062 -7.812 -28.380 1.00 93.50 320 MET A N 1
ATOM 2577 C CA . MET A 1 320 ? 17.815 -7.707 -27.623 1.00 93.50 320 MET A CA 1
ATOM 2578 C C . MET A 1 320 ? 17.056 -9.031 -27.603 1.00 93.50 320 MET A C 1
ATOM 2580 O O . MET A 1 320 ? 16.518 -9.380 -26.555 1.00 93.50 320 MET A O 1
ATOM 2584 N N . GLU A 1 321 ? 17.083 -9.767 -28.710 1.00 95.25 321 GLU A N 1
ATOM 2585 C CA . GLU A 1 321 ? 16.521 -11.111 -28.811 1.00 95.25 321 GLU A CA 1
ATOM 2586 C C . GLU A 1 321 ? 17.230 -12.075 -27.858 1.00 95.25 321 GLU A C 1
ATOM 2588 O O . GLU A 1 321 ? 16.597 -12.669 -26.992 1.00 95.25 321 GLU A O 1
ATOM 2593 N N . ALA A 1 322 ? 18.564 -12.124 -27.899 1.00 94.50 322 ALA A N 1
ATOM 2594 C CA . ALA A 1 322 ? 19.363 -12.957 -27.002 1.00 94.50 322 ALA A CA 1
ATOM 2595 C C . ALA A 1 322 ? 19.072 -12.673 -25.516 1.00 94.50 322 ALA A C 1
ATOM 2597 O O . ALA A 1 322 ? 18.987 -13.588 -24.698 1.00 94.50 322 ALA A O 1
ATOM 2598 N N . LYS A 1 323 ? 18.872 -11.400 -25.153 1.00 95.38 323 LYS A N 1
ATOM 2599 C CA . LYS A 1 323 ? 18.476 -11.008 -23.792 1.00 95.38 323 LYS A CA 1
ATOM 2600 C C . LYS A 1 323 ? 17.070 -11.463 -23.418 1.00 95.38 323 LYS A C 1
ATOM 2602 O O . LYS A 1 323 ? 16.832 -11.784 -22.255 1.00 95.38 323 LYS A O 1
ATOM 2607 N N . TYR A 1 324 ? 16.138 -11.439 -24.364 1.00 97.19 324 TYR A N 1
ATOM 2608 C CA . TYR A 1 324 ? 14.783 -11.930 -24.147 1.00 97.19 324 TYR A CA 1
ATOM 2609 C C . TYR A 1 324 ? 14.762 -13.457 -23.994 1.00 97.19 324 TYR A C 1
ATOM 2611 O O . TYR A 1 324 ? 14.147 -13.962 -23.060 1.00 97.19 324 TYR A O 1
ATOM 2619 N N . GLN A 1 325 ? 15.524 -14.184 -24.810 1.00 96.69 325 GLN A N 1
ATOM 2620 C CA . GLN A 1 325 ? 15.682 -15.634 -24.666 1.00 96.69 325 GLN A CA 1
ATOM 2621 C C . GLN A 1 325 ? 16.321 -16.009 -23.321 1.00 96.69 325 GLN A C 1
ATOM 2623 O O . GLN A 1 325 ? 15.805 -16.870 -22.611 1.00 96.69 325 GLN A O 1
ATOM 2628 N N . ALA A 1 326 ? 17.369 -15.289 -22.905 1.00 94.38 326 ALA A N 1
ATOM 2629 C CA . ALA A 1 326 ? 17.977 -15.465 -21.584 1.00 94.38 326 ALA A CA 1
ATOM 2630 C C . ALA A 1 326 ? 16.987 -15.208 -20.436 1.00 94.38 326 ALA A C 1
ATOM 2632 O O . ALA A 1 326 ? 17.033 -15.873 -19.405 1.00 94.38 326 ALA A O 1
ATOM 2633 N N . PHE A 1 327 ? 16.067 -14.255 -20.606 1.00 96.00 327 PHE A N 1
ATOM 2634 C CA . PHE A 1 327 ? 14.991 -14.019 -19.648 1.00 96.00 327 PHE A CA 1
ATOM 2635 C C . PHE A 1 327 ? 14.039 -15.219 -19.547 1.00 96.00 327 PHE A C 1
ATOM 2637 O O . PHE A 1 327 ? 13.720 -15.639 -18.435 1.00 96.00 327 PHE A O 1
ATOM 2644 N N . LEU A 1 328 ? 13.612 -15.786 -20.679 1.00 96.06 328 LEU A N 1
ATOM 2645 C CA . LEU A 1 328 ? 12.725 -16.953 -20.704 1.00 96.06 328 LEU A CA 1
ATOM 2646 C C . LEU A 1 328 ? 13.379 -18.207 -20.103 1.00 96.06 328 LEU A C 1
ATOM 2648 O O . LEU A 1 328 ? 12.687 -19.026 -19.500 1.00 96.06 328 LEU A O 1
ATOM 2652 N N . SER A 1 329 ? 14.704 -18.350 -20.207 1.00 93.38 329 SER A N 1
ATOM 2653 C CA . SER A 1 329 ? 15.420 -19.505 -19.650 1.00 93.38 329 SER A CA 1
ATOM 2654 C C . SER A 1 329 ? 15.575 -19.479 -18.125 1.00 93.38 329 SER A C 1
ATOM 2656 O O . SER A 1 329 ? 15.871 -20.517 -17.524 1.00 93.38 329 SER A O 1
ATOM 2658 N N . LEU A 1 330 ? 15.365 -18.334 -17.466 1.00 94.56 330 LEU A N 1
ATOM 2659 C CA . LEU A 1 330 ? 15.520 -18.227 -16.012 1.00 94.56 330 LEU A CA 1
ATOM 2660 C C . LEU A 1 330 ? 14.568 -19.177 -15.277 1.00 94.56 330 LEU A C 1
ATOM 2662 O O . LEU A 1 330 ? 13.382 -19.262 -15.600 1.00 94.56 330 LEU A O 1
ATOM 2666 N N . TYR A 1 331 ? 15.078 -19.856 -14.245 1.00 94.25 331 TYR A N 1
ATOM 2667 C CA . TYR A 1 331 ? 14.309 -20.809 -13.438 1.00 94.25 331 TYR A CA 1
ATOM 2668 C C . TYR A 1 331 ? 12.984 -20.211 -12.942 1.00 94.25 331 TYR A C 1
ATOM 2670 O O . TYR A 1 331 ? 11.916 -20.727 -13.262 1.00 94.25 331 TYR A O 1
ATOM 2678 N N . GLN A 1 332 ? 13.036 -19.063 -12.265 1.00 93.56 332 GLN A N 1
ATOM 2679 C CA . GLN A 1 332 ? 11.851 -18.372 -11.743 1.00 93.56 332 GLN A CA 1
ATOM 2680 C C . GLN A 1 332 ? 10.819 -17.980 -12.813 1.00 93.56 332 GLN A C 1
ATOM 2682 O O . GLN A 1 332 ? 9.629 -17.911 -12.518 1.00 93.56 332 GLN A O 1
ATOM 2687 N N . VAL A 1 333 ? 11.242 -17.725 -14.057 1.00 95.62 333 VAL A N 1
ATOM 2688 C CA . VAL A 1 333 ? 10.329 -17.393 -15.165 1.00 95.62 333 VAL A CA 1
ATOM 2689 C C . VAL A 1 333 ? 9.634 -18.653 -15.671 1.00 95.62 333 VAL A C 1
ATOM 2691 O O . VAL A 1 333 ? 8.415 -18.651 -15.830 1.00 95.62 333 VAL A O 1
ATOM 2694 N N . ARG A 1 334 ? 10.371 -19.759 -15.815 1.00 95.44 334 ARG A N 1
ATOM 2695 C CA . ARG A 1 334 ? 9.789 -21.070 -16.139 1.00 95.44 334 ARG A CA 1
ATOM 2696 C C . ARG A 1 334 ? 8.797 -21.527 -15.065 1.00 95.44 334 ARG A C 1
ATOM 2698 O O . ARG A 1 334 ? 7.697 -21.960 -15.395 1.00 95.44 334 ARG A O 1
ATOM 2705 N N . GLN A 1 335 ? 9.139 -21.356 -13.786 1.00 94.56 335 GLN A N 1
ATOM 2706 C CA . GLN A 1 335 ? 8.241 -21.684 -12.671 1.00 94.56 335 GLN A CA 1
ATOM 2707 C C . GLN A 1 335 ? 6.949 -20.854 -12.688 1.00 94.56 335 GLN A C 1
ATOM 2709 O O . GLN A 1 335 ? 5.884 -21.382 -12.376 1.00 94.56 335 GLN A O 1
ATOM 2714 N N . LEU A 1 336 ? 7.005 -19.580 -13.098 1.00 94.19 336 LEU A N 1
ATOM 2715 C CA . LEU A 1 336 ? 5.803 -18.758 -13.278 1.00 94.19 336 LEU A CA 1
ATOM 2716 C C . LEU A 1 336 ? 4.868 -19.328 -14.350 1.00 94.19 336 LEU A C 1
ATOM 2718 O O . LEU A 1 336 ? 3.655 -19.362 -14.144 1.00 94.19 336 LEU A O 1
ATOM 2722 N N . GLU A 1 337 ? 5.405 -19.774 -15.486 1.00 93.94 337 GLU A N 1
ATOM 2723 C CA . GLU A 1 337 ? 4.587 -20.357 -16.554 1.00 93.94 337 GLU A CA 1
ATOM 2724 C C . GLU A 1 337 ? 3.985 -21.709 -16.159 1.00 93.94 337 GLU A C 1
ATOM 2726 O O . GLU A 1 337 ? 2.812 -21.948 -16.448 1.00 93.94 337 GLU A O 1
ATOM 2731 N N . VAL A 1 338 ? 4.741 -22.547 -15.442 1.00 94.00 338 VAL A N 1
ATOM 2732 C CA . VAL A 1 338 ? 4.239 -23.812 -14.880 1.00 94.00 338 VAL A CA 1
ATOM 2733 C C . VAL A 1 338 ? 3.119 -23.551 -13.870 1.00 94.00 338 VAL A C 1
ATOM 2735 O O . VAL A 1 338 ? 2.041 -24.132 -13.980 1.00 94.00 338 VAL A O 1
ATOM 2738 N N . ALA A 1 339 ? 3.323 -22.628 -12.926 1.00 92.25 339 ALA A N 1
ATOM 2739 C CA . ALA A 1 339 ? 2.305 -22.269 -11.938 1.00 92.25 339 ALA A CA 1
ATOM 2740 C C . ALA A 1 339 ? 1.041 -21.682 -12.591 1.00 92.25 339 ALA A C 1
ATOM 2742 O O . ALA A 1 339 ? -0.069 -21.967 -12.142 1.00 92.25 339 ALA A O 1
ATOM 2743 N N . ARG A 1 340 ? 1.190 -20.908 -13.678 1.00 93.44 340 ARG A N 1
ATOM 2744 C CA . ARG A 1 340 ? 0.060 -20.419 -14.486 1.00 93.44 340 ARG A CA 1
ATOM 2745 C C . ARG A 1 340 ? -0.717 -21.570 -15.114 1.00 93.44 340 ARG A C 1
ATOM 2747 O O . ARG A 1 340 ? -1.936 -21.583 -15.005 1.00 93.44 340 ARG A O 1
ATOM 2754 N N . ALA A 1 341 ? -0.027 -22.511 -15.758 1.00 91.56 341 ALA A N 1
ATOM 2755 C CA . ALA A 1 341 ? -0.660 -23.654 -16.415 1.00 91.56 341 ALA A CA 1
ATOM 2756 C C . ALA A 1 341 ? -1.419 -24.548 -15.420 1.00 91.56 341 ALA A C 1
ATOM 2758 O O . ALA A 1 341 ? -2.498 -25.037 -15.735 1.00 91.56 341 ALA A O 1
ATOM 2759 N N . ASN A 1 342 ? -0.889 -24.693 -14.204 1.00 90.44 342 ASN A N 1
ATOM 2760 C CA . ASN A 1 342 ? -1.497 -25.502 -13.148 1.00 90.44 342 ASN A CA 1
ATOM 2761 C C . ASN A 1 342 ? -2.569 -24.755 -12.334 1.00 90.44 342 ASN A C 1
ATOM 2763 O O . ASN A 1 342 ? -3.202 -25.355 -11.470 1.00 90.44 342 ASN A O 1
ATOM 2767 N N . GLY A 1 343 ? -2.758 -23.448 -12.554 1.00 87.06 343 GLY A N 1
ATOM 2768 C CA . GLY A 1 343 ? -3.687 -22.631 -11.765 1.00 87.06 343 GLY A CA 1
ATOM 2769 C C . GLY A 1 343 ? -3.265 -22.431 -10.302 1.00 87.06 343 GLY A C 1
ATOM 2770 O O . GLY A 1 343 ? -4.093 -22.081 -9.468 1.00 87.06 343 GLY A O 1
ATOM 2771 N N . THR A 1 344 ? -1.986 -22.633 -9.973 1.00 89.31 344 THR A N 1
ATOM 2772 C CA . THR A 1 344 ? -1.451 -22.599 -8.598 1.00 89.31 344 THR A CA 1
ATOM 2773 C C . THR A 1 344 ? -0.651 -21.329 -8.298 1.00 89.31 344 THR A C 1
ATOM 2775 O O . THR A 1 344 ? 0.241 -21.339 -7.450 1.00 89.31 344 THR A O 1
ATOM 2778 N N . LEU A 1 345 ? -0.907 -20.240 -9.026 1.00 90.81 345 LEU A N 1
ATOM 2779 C CA . LEU A 1 345 ? -0.187 -18.981 -8.839 1.00 90.81 345 LEU A CA 1
ATOM 2780 C C . LEU A 1 345 ? -0.445 -18.402 -7.446 1.00 90.81 345 LEU A C 1
ATOM 2782 O O . LEU A 1 345 ? -1.585 -18.130 -7.068 1.00 90.81 345 LEU A O 1
ATOM 2786 N N . THR A 1 346 ? 0.632 -18.130 -6.714 1.00 89.25 346 THR A N 1
ATOM 2787 C CA . THR A 1 346 ? 0.548 -17.343 -5.481 1.00 89.25 346 THR A CA 1
ATOM 2788 C C . THR A 1 346 ? 0.271 -15.873 -5.786 1.00 89.25 346 THR A C 1
ATOM 2790 O O . THR A 1 346 ? 0.459 -15.401 -6.912 1.00 89.25 346 THR A O 1
ATOM 2793 N N . GLY A 1 347 ? -0.104 -15.110 -4.757 1.00 84.19 347 GLY A N 1
ATOM 2794 C CA . GLY A 1 347 ? -0.230 -13.655 -4.844 1.00 84.19 347 GLY A CA 1
ATOM 2795 C C . GLY A 1 347 ? 0.997 -13.004 -5.492 1.00 84.19 347 GLY A C 1
ATOM 2796 O O . GLY A 1 347 ? 0.884 -12.341 -6.519 1.00 84.19 347 GLY A O 1
ATOM 2797 N N . GLN A 1 348 ? 2.200 -13.276 -4.980 1.00 87.56 348 GLN A N 1
ATOM 2798 C CA . GLN A 1 348 ? 3.444 -12.738 -5.545 1.00 87.56 348 GLN A CA 1
ATOM 2799 C C . GLN A 1 348 ? 3.676 -13.154 -7.011 1.00 87.56 348 GLN A C 1
ATOM 2801 O O . GLN A 1 348 ? 4.171 -12.359 -7.818 1.00 87.56 348 GLN A O 1
ATOM 2806 N N . GLN A 1 349 ? 3.304 -14.380 -7.379 1.00 91.81 349 GLN A N 1
ATOM 2807 C CA . GLN A 1 349 ? 3.475 -14.889 -8.736 1.00 91.81 349 GLN A CA 1
ATOM 2808 C C . GLN A 1 349 ? 2.478 -14.272 -9.727 1.00 91.81 349 GLN A C 1
ATOM 2810 O O . GLN A 1 349 ? 2.892 -13.871 -10.813 1.00 91.81 349 GLN A O 1
ATOM 2815 N N . GLY A 1 350 ? 1.204 -14.089 -9.364 1.00 89.44 350 GLY A N 1
ATOM 2816 C CA . GLY A 1 350 ? 0.234 -13.409 -10.238 1.00 89.44 350 GLY A CA 1
ATOM 2817 C C . GLY A 1 350 ? 0.575 -11.932 -10.467 1.00 89.44 350 GLY A C 1
ATOM 2818 O O . GLY A 1 350 ? 0.351 -11.379 -11.546 1.00 89.44 350 GLY A O 1
ATOM 2819 N N . GLN A 1 351 ? 1.215 -11.295 -9.488 1.00 89.56 351 GLN A N 1
ATOM 2820 C CA . GLN A 1 351 ? 1.795 -9.959 -9.628 1.00 89.56 351 GLN A CA 1
ATOM 2821 C C . GLN A 1 351 ? 2.990 -9.927 -10.593 1.00 89.56 351 GLN A C 1
ATOM 2823 O O . GLN A 1 351 ? 3.142 -9.000 -11.394 1.00 89.56 351 GLN A O 1
ATOM 2828 N N . ALA A 1 352 ? 3.860 -10.935 -10.523 1.00 92.44 352 ALA A N 1
ATOM 2829 C CA . ALA A 1 352 ? 4.974 -11.098 -11.448 1.00 92.44 352 ALA A CA 1
ATOM 2830 C C . ALA A 1 352 ? 4.504 -11.434 -12.870 1.00 92.44 352 ALA A C 1
ATOM 2832 O O . ALA A 1 352 ? 5.104 -10.955 -13.833 1.00 92.44 352 ALA A O 1
ATOM 2833 N N . MET A 1 353 ? 3.400 -12.171 -13.007 1.00 94.62 353 MET A N 1
ATOM 2834 C CA . MET A 1 353 ? 2.814 -12.542 -14.294 1.00 94.62 353 MET A CA 1
ATOM 2835 C C . MET A 1 353 ? 2.414 -11.315 -15.120 1.00 94.62 353 MET A C 1
ATOM 2837 O O . MET A 1 353 ? 2.720 -11.242 -16.307 1.00 94.62 353 MET A O 1
ATOM 2841 N N . ALA A 1 354 ? 1.847 -10.281 -14.489 1.00 91.38 354 ALA A N 1
ATOM 2842 C CA . ALA A 1 354 ? 1.542 -9.024 -15.176 1.00 91.38 354 ALA A CA 1
ATOM 2843 C C . ALA A 1 354 ? 2.801 -8.347 -15.756 1.00 91.38 354 ALA A C 1
ATOM 2845 O O . ALA A 1 354 ? 2.773 -7.769 -16.848 1.00 91.38 354 ALA A O 1
ATOM 2846 N N . ARG A 1 355 ? 3.936 -8.443 -15.048 1.00 92.50 355 ARG A N 1
ATOM 2847 C CA . ARG A 1 355 ? 5.236 -7.939 -15.523 1.00 92.50 355 ARG A CA 1
ATOM 2848 C C . ARG A 1 355 ? 5.767 -8.792 -16.676 1.00 92.50 355 ARG A C 1
ATOM 2850 O O . ARG A 1 355 ? 6.195 -8.229 -17.681 1.00 92.50 355 ARG A O 1
ATOM 2857 N N . PHE A 1 356 ? 5.691 -10.116 -16.548 1.00 95.31 356 PHE A N 1
ATOM 2858 C CA . PHE A 1 356 ? 6.071 -11.075 -17.588 1.00 95.31 356 PHE A CA 1
ATOM 2859 C C . PHE A 1 356 ? 5.295 -10.832 -18.889 1.00 95.31 356 PHE A C 1
ATOM 2861 O O . PHE A 1 356 ? 5.904 -10.602 -19.932 1.00 95.31 356 PHE A O 1
ATOM 2868 N N . ASN A 1 357 ? 3.963 -10.762 -18.821 1.00 94.19 357 ASN A N 1
ATOM 2869 C CA . ASN A 1 357 ? 3.110 -10.519 -19.985 1.00 94.19 357 ASN A CA 1
ATOM 2870 C C . ASN A 1 357 ? 3.360 -9.144 -20.615 1.00 94.19 357 ASN A C 1
ATOM 2872 O O . ASN A 1 357 ? 3.290 -9.003 -21.832 1.00 94.19 357 ASN A O 1
ATOM 2876 N N . THR A 1 358 ? 3.700 -8.131 -19.813 1.00 92.38 358 THR A N 1
ATOM 2877 C CA . THR A 1 358 ? 4.100 -6.815 -20.335 1.00 92.38 358 THR A CA 1
ATOM 2878 C C . THR A 1 358 ? 5.408 -6.897 -21.131 1.00 92.38 358 THR A C 1
ATOM 2880 O O . THR A 1 358 ? 5.499 -6.320 -22.212 1.00 92.38 358 THR A O 1
ATOM 2883 N N . ILE A 1 359 ? 6.417 -7.614 -20.621 1.00 95.19 359 ILE A N 1
ATOM 2884 C CA . ILE A 1 359 ? 7.690 -7.837 -21.330 1.00 95.19 359 ILE A CA 1
ATOM 2885 C C . ILE A 1 359 ? 7.434 -8.593 -22.638 1.00 95.19 359 ILE A C 1
ATOM 2887 O O . ILE A 1 359 ? 7.887 -8.145 -23.690 1.00 95.19 359 ILE A O 1
ATOM 2891 N N . LYS A 1 360 ? 6.662 -9.684 -22.577 1.00 95.19 360 LYS A N 1
ATOM 2892 C CA . LYS A 1 360 ? 6.260 -10.471 -23.747 1.00 95.19 360 LYS A CA 1
ATOM 2893 C C . LYS A 1 360 ? 5.516 -9.616 -24.778 1.00 95.19 360 LYS A C 1
ATOM 2895 O O . LYS A 1 360 ? 5.900 -9.601 -25.935 1.00 95.19 360 LYS A O 1
ATOM 2900 N N . GLY A 1 361 ? 4.561 -8.786 -24.359 1.00 94.06 361 GLY A N 1
ATOM 2901 C CA . GLY A 1 361 ? 3.845 -7.893 -25.276 1.00 94.06 361 GLY A CA 1
ATOM 2902 C C . GLY A 1 361 ? 4.740 -6.860 -25.979 1.00 94.06 361 GLY A C 1
ATOM 2903 O O . GLY A 1 361 ? 4.497 -6.520 -27.137 1.00 94.06 361 GLY A O 1
ATOM 2904 N N . TYR A 1 362 ? 5.800 -6.364 -25.328 1.00 95.06 362 TYR A N 1
ATOM 2905 C CA . TYR A 1 362 ? 6.774 -5.485 -25.995 1.00 95.06 362 TYR A CA 1
ATOM 2906 C C . TYR A 1 362 ? 7.656 -6.230 -26.990 1.00 95.06 362 TYR A C 1
ATOM 2908 O O . TYR A 1 362 ? 8.023 -5.657 -28.014 1.00 95.06 362 TYR A O 1
ATOM 2916 N N . HIS A 1 363 ? 7.984 -7.485 -26.693 1.00 96.19 363 HIS A N 1
ATOM 2917 C CA . HIS A 1 363 ? 8.688 -8.349 -27.626 1.00 96.19 363 HIS A CA 1
ATOM 2918 C C . HIS A 1 363 ? 7.814 -8.634 -28.857 1.00 96.19 363 HIS A C 1
ATOM 2920 O O . HIS A 1 363 ? 8.219 -8.318 -29.972 1.00 96.19 363 HIS A O 1
ATOM 2926 N N . ASP A 1 364 ? 6.581 -9.100 -28.652 1.00 94.31 364 ASP A N 1
ATOM 2927 C CA . ASP A 1 364 ? 5.672 -9.513 -29.729 1.00 94.31 364 ASP A CA 1
ATOM 2928 C C . ASP A 1 364 ? 5.264 -8.342 -30.645 1.00 94.31 364 ASP A C 1
ATOM 2930 O O . ASP A 1 364 ? 5.035 -8.520 -31.838 1.00 94.31 364 ASP A O 1
ATOM 2934 N N . SER A 1 365 ? 5.226 -7.116 -30.108 1.00 93.25 365 SER A N 1
ATOM 2935 C CA . SER A 1 365 ? 5.006 -5.883 -30.885 1.00 93.25 365 SER A CA 1
ATOM 2936 C C . SER A 1 365 ? 6.276 -5.286 -31.508 1.00 93.25 365 SER A C 1
ATOM 2938 O O . SER A 1 365 ? 6.207 -4.231 -32.140 1.00 93.25 365 SER A O 1
ATOM 2940 N N . ASN A 1 366 ? 7.438 -5.929 -31.333 1.00 90.75 366 ASN A N 1
ATOM 2941 C CA . ASN A 1 366 ? 8.755 -5.449 -31.766 1.00 90.75 366 ASN A CA 1
ATOM 2942 C C . ASN A 1 366 ? 9.097 -4.033 -31.235 1.00 90.75 366 ASN A C 1
ATOM 2944 O O . ASN A 1 366 ? 9.881 -3.290 -31.833 1.00 90.75 366 ASN A O 1
ATOM 2948 N N . ASP A 1 367 ? 8.546 -3.642 -30.077 1.00 92.38 367 ASP A N 1
ATOM 2949 C CA . ASP A 1 367 ? 8.856 -2.379 -29.397 1.00 92.38 367 ASP A CA 1
ATOM 2950 C C . ASP A 1 367 ? 10.152 -2.519 -28.586 1.00 92.38 367 ASP A C 1
ATOM 2952 O O . ASP A 1 367 ? 10.180 -2.627 -27.355 1.00 92.38 367 ASP A O 1
ATOM 2956 N N . ARG A 1 368 ? 11.275 -2.507 -29.310 1.00 89.62 368 ARG A N 1
ATOM 2957 C CA . ARG A 1 368 ? 12.618 -2.734 -28.752 1.00 89.62 368 ARG A CA 1
ATOM 2958 C C . ARG A 1 368 ? 12.992 -1.748 -27.645 1.00 89.62 368 ARG A C 1
ATOM 2960 O O . ARG A 1 368 ? 13.743 -2.100 -26.735 1.00 89.62 368 ARG A O 1
ATOM 2967 N N . SER A 1 369 ? 12.488 -0.513 -27.708 1.00 89.88 369 SER A N 1
ATOM 2968 C CA . SER A 1 369 ? 12.770 0.504 -26.691 1.00 89.88 369 SER A CA 1
ATOM 2969 C C . SER A 1 369 ? 12.092 0.151 -25.371 1.00 89.88 369 SER A C 1
ATOM 2971 O O . SER A 1 369 ? 12.748 0.120 -24.324 1.00 89.88 369 SER A O 1
ATOM 2973 N N . LYS A 1 370 ? 10.793 -0.173 -25.409 1.00 91.94 370 LYS A N 1
ATOM 2974 C CA . LYS A 1 370 ? 10.065 -0.584 -24.207 1.00 91.94 370 LYS A CA 1
ATOM 2975 C C . LYS A 1 370 ? 10.538 -1.932 -23.686 1.00 91.94 370 LYS A C 1
ATOM 2977 O O . LYS A 1 370 ? 10.680 -2.062 -22.471 1.00 91.94 370 LYS A O 1
ATOM 2982 N N . LEU A 1 371 ? 10.863 -2.875 -24.570 1.00 93.69 371 LEU A N 1
ATOM 2983 C CA . LEU A 1 371 ? 11.446 -4.159 -24.188 1.00 93.69 371 LEU A CA 1
ATOM 2984 C C . LEU A 1 371 ? 12.757 -3.955 -23.420 1.00 93.69 371 LEU A C 1
ATOM 2986 O O . LEU A 1 371 ? 12.879 -4.423 -22.293 1.00 93.69 371 LEU A O 1
ATOM 2990 N N . SER A 1 372 ? 13.700 -3.183 -23.967 1.00 91.69 372 SER A N 1
ATOM 2991 C CA . SER A 1 372 ? 14.976 -2.874 -23.301 1.00 91.69 372 SER A CA 1
ATOM 2992 C C . SER A 1 372 ? 14.780 -2.240 -21.922 1.00 91.69 372 SER A C 1
ATOM 2994 O O . SER A 1 372 ? 15.374 -2.684 -20.936 1.00 91.69 372 SER A O 1
ATOM 2996 N N . ASN A 1 373 ? 13.879 -1.259 -21.823 1.00 89.75 373 ASN A N 1
ATOM 2997 C CA . ASN A 1 373 ? 13.555 -0.609 -20.556 1.00 89.75 373 ASN A CA 1
ATOM 2998 C C . ASN A 1 373 ? 12.910 -1.569 -19.545 1.00 89.75 373 ASN A C 1
ATOM 3000 O O . ASN A 1 373 ? 13.206 -1.492 -18.352 1.00 89.75 373 ASN A O 1
ATOM 3004 N N . ALA A 1 374 ? 12.026 -2.458 -20.001 1.00 91.00 374 ALA A N 1
ATOM 3005 C CA . ALA A 1 374 ? 11.360 -3.433 -19.149 1.00 91.00 374 ALA A CA 1
ATOM 3006 C C . ALA A 1 374 ? 12.344 -4.501 -18.659 1.00 91.00 374 ALA A C 1
ATOM 3008 O O . ALA A 1 374 ? 12.418 -4.739 -17.454 1.00 91.00 374 ALA A O 1
ATOM 3009 N N . LEU A 1 375 ? 13.165 -5.067 -19.550 1.00 92.38 375 LEU A N 1
ATOM 3010 C CA . LEU A 1 375 ? 14.193 -6.033 -19.171 1.00 92.38 375 LEU A CA 1
ATOM 3011 C C . LEU A 1 375 ? 15.181 -5.404 -18.175 1.00 92.38 375 LEU A C 1
ATOM 3013 O O . LEU A 1 375 ? 15.376 -5.931 -17.086 1.00 92.38 375 LEU A O 1
ATOM 3017 N N . GLY A 1 376 ? 15.718 -4.215 -18.470 1.00 87.50 376 GLY A N 1
ATOM 3018 C CA . GLY A 1 376 ? 16.655 -3.518 -17.578 1.00 87.50 376 GLY A CA 1
ATOM 3019 C C . GLY A 1 376 ? 16.057 -3.083 -16.232 1.00 87.50 376 GLY A C 1
ATOM 3020 O O . GLY A 1 376 ? 16.794 -2.793 -15.284 1.00 87.50 376 GLY A O 1
ATOM 3021 N N . ARG A 1 377 ? 14.726 -3.034 -16.112 1.00 86.75 377 ARG A N 1
ATOM 3022 C CA . ARG A 1 377 ? 14.032 -2.736 -14.853 1.00 86.75 377 ARG A CA 1
ATOM 3023 C C . ARG A 1 377 ? 14.009 -3.933 -13.900 1.00 86.75 377 ARG A C 1
ATOM 3025 O O . ARG A 1 377 ? 14.056 -3.710 -12.692 1.00 86.75 377 ARG A O 1
ATOM 3032 N N . TYR A 1 378 ? 13.934 -5.155 -14.423 1.00 89.69 378 TYR A N 1
ATOM 3033 C CA . TYR A 1 378 ? 13.775 -6.374 -13.618 1.00 89.69 378 TYR A CA 1
ATOM 3034 C C . TYR A 1 378 ? 14.991 -7.297 -13.638 1.00 89.69 378 TYR A C 1
ATOM 3036 O O . TYR A 1 378 ? 15.043 -8.213 -12.825 1.00 89.69 378 TYR A O 1
ATOM 3044 N N . MET A 1 379 ? 15.951 -7.054 -14.530 1.00 88.75 379 MET A N 1
ATOM 3045 C CA . MET A 1 379 ? 17.126 -7.895 -14.723 1.00 88.75 379 MET A CA 1
ATOM 3046 C C . MET A 1 379 ? 18.414 -7.083 -14.795 1.00 88.75 379 MET A C 1
ATOM 3048 O O . MET A 1 379 ? 18.423 -5.936 -15.262 1.00 88.75 379 MET A O 1
ATOM 3052 N N . VAL A 1 380 ? 19.509 -7.715 -14.380 1.00 87.25 380 VAL A N 1
ATOM 3053 C CA . VAL A 1 380 ? 20.876 -7.279 -14.670 1.00 87.25 380 VAL A CA 1
ATOM 3054 C C . VAL A 1 380 ? 21.532 -8.314 -15.566 1.00 87.25 380 VAL A C 1
ATOM 3056 O O . VAL A 1 380 ? 21.581 -9.496 -15.240 1.00 87.25 380 VAL A O 1
ATOM 3059 N N . PHE A 1 381 ? 21.999 -7.852 -16.720 1.00 88.44 381 PHE A N 1
ATOM 3060 C CA . PHE A 1 381 ? 22.720 -8.683 -17.673 1.00 88.44 381 PHE A CA 1
ATOM 3061 C C . PHE A 1 381 ? 24.221 -8.514 -17.484 1.00 88.44 381 PHE A C 1
ATOM 3063 O O . PHE A 1 381 ? 24.664 -7.432 -17.095 1.00 88.44 381 PHE A O 1
ATOM 3070 N N . TYR A 1 382 ? 24.956 -9.559 -17.855 1.00 87.19 382 TYR A N 1
ATOM 3071 C CA . TYR A 1 382 ? 26.406 -9.656 -17.785 1.00 87.19 382 TYR A CA 1
ATOM 3072 C C . TYR A 1 382 ? 27.151 -8.369 -18.159 1.00 87.19 382 TYR A C 1
ATOM 3074 O O . TYR A 1 382 ? 26.885 -7.720 -19.179 1.00 87.19 382 TYR A O 1
ATOM 3082 N N . ASP A 1 383 ? 28.146 -8.058 -17.333 1.00 82.69 383 ASP A N 1
ATOM 3083 C CA . ASP A 1 383 ? 29.173 -7.049 -17.545 1.00 82.69 383 ASP A CA 1
ATOM 3084 C C . ASP A 1 383 ? 30.507 -7.636 -17.064 1.00 82.69 383 ASP A C 1
ATOM 3086 O O . ASP A 1 383 ? 30.530 -8.446 -16.139 1.00 82.69 383 ASP A O 1
ATOM 3090 N N . LYS A 1 384 ? 31.638 -7.221 -17.644 1.00 80.12 384 LYS A N 1
ATOM 3091 C CA . LYS A 1 384 ? 32.965 -7.711 -17.228 1.00 80.12 384 LYS A CA 1
ATOM 3092 C C . LYS A 1 384 ? 33.234 -7.493 -15.739 1.00 80.12 384 LYS A C 1
ATOM 3094 O O . LYS A 1 384 ? 33.950 -8.280 -15.136 1.00 80.12 384 LYS A O 1
ATOM 3099 N N . LYS A 1 385 ? 32.661 -6.434 -15.161 1.00 78.00 385 LYS A N 1
ATOM 3100 C CA . LYS A 1 385 ? 32.774 -6.121 -13.734 1.00 78.00 385 LYS A CA 1
ATOM 3101 C C . LYS A 1 385 ? 31.891 -7.016 -12.846 1.00 78.00 385 LYS A C 1
ATOM 3103 O O . LYS A 1 385 ? 32.088 -7.041 -11.639 1.00 78.00 385 LYS A O 1
ATOM 3108 N N . TYR A 1 386 ? 30.911 -7.708 -13.426 1.00 75.12 386 TYR A N 1
ATOM 3109 C CA . TYR A 1 386 ? 29.889 -8.476 -12.711 1.00 75.12 386 TYR A CA 1
ATOM 3110 C C . TYR A 1 386 ? 29.664 -9.830 -13.402 1.00 75.12 386 TYR A C 1
ATOM 3112 O O . TYR A 1 386 ? 28.682 -10.027 -14.123 1.00 75.12 386 TYR A O 1
ATOM 3120 N N . PRO A 1 387 ? 30.586 -10.791 -13.211 1.00 75.06 387 PRO A N 1
ATOM 3121 C CA . PRO A 1 387 ? 30.600 -12.023 -13.992 1.00 75.06 387 PRO A CA 1
ATOM 3122 C C . PRO A 1 387 ? 29.463 -13.006 -13.670 1.00 75.06 387 PRO A C 1
ATOM 3124 O O . PRO A 1 387 ? 29.255 -13.952 -14.429 1.00 75.06 387 PRO A O 1
ATOM 3127 N N . ARG A 1 388 ? 28.735 -12.786 -12.565 1.00 77.06 388 ARG A N 1
ATOM 3128 C CA . ARG A 1 388 ? 27.603 -13.610 -12.101 1.00 77.06 388 ARG A CA 1
ATOM 3129 C C . ARG A 1 388 ? 26.223 -13.076 -12.519 1.00 77.06 388 ARG A C 1
ATOM 3131 O O . ARG A 1 388 ? 25.216 -13.647 -12.117 1.00 77.06 388 ARG A O 1
ATOM 3138 N N . ASP A 1 389 ? 26.161 -11.992 -13.290 1.00 85.19 389 ASP A N 1
ATOM 3139 C CA . ASP A 1 389 ? 24.903 -11.475 -13.844 1.00 85.19 389 ASP A CA 1
ATOM 3140 C C . ASP A 1 389 ? 24.386 -12.349 -15.002 1.00 85.19 389 ASP A C 1
ATOM 3142 O O . AS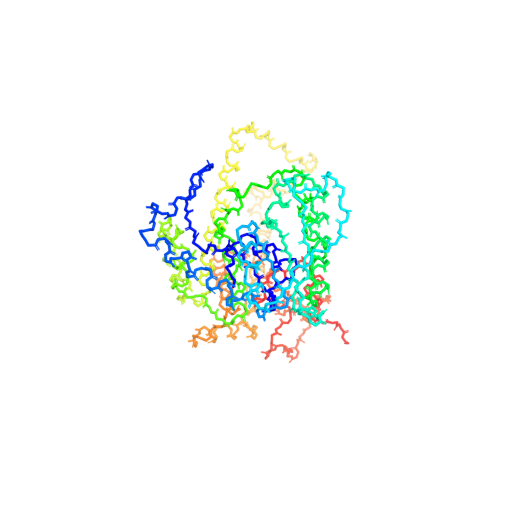P A 1 389 ? 25.109 -13.190 -15.542 1.00 85.19 389 ASP A O 1
ATOM 3146 N N . ILE A 1 390 ? 23.133 -12.124 -15.419 1.00 89.19 390 ILE A N 1
ATOM 3147 C CA . ILE A 1 390 ? 22.447 -12.960 -16.416 1.00 89.19 390 ILE A CA 1
ATOM 3148 C C . ILE A 1 390 ? 23.221 -12.942 -17.734 1.00 89.19 390 ILE A C 1
ATOM 3150 O O . ILE A 1 390 ? 23.361 -11.895 -18.383 1.00 89.19 390 ILE A O 1
ATOM 3154 N N . ARG A 1 391 ? 23.703 -14.117 -18.133 1.00 90.56 391 ARG A N 1
ATOM 3155 C CA . ARG A 1 391 ? 24.387 -14.329 -19.408 1.00 90.56 391 ARG A CA 1
ATOM 3156 C C . ARG A 1 391 ? 23.391 -14.329 -20.558 1.00 90.56 391 ARG A C 1
ATOM 3158 O O . ARG A 1 391 ? 22.236 -14.709 -20.395 1.00 90.56 391 ARG A O 1
ATOM 3165 N N . PHE A 1 392 ? 23.847 -13.916 -21.730 1.00 91.44 392 PHE A N 1
ATOM 3166 C CA . PHE A 1 392 ? 23.073 -14.015 -22.965 1.00 91.44 392 PHE A CA 1
ATOM 3167 C C . PHE A 1 392 ? 24.011 -14.261 -24.145 1.00 91.44 392 PHE A C 1
ATOM 3169 O O . PHE A 1 392 ? 25.209 -13.974 -24.085 1.00 91.44 392 PHE A O 1
ATOM 3176 N N . GLU A 1 393 ? 23.476 -14.802 -25.234 1.00 89.06 393 GLU A N 1
ATOM 3177 C CA . GLU A 1 393 ? 24.278 -15.092 -26.418 1.00 89.06 393 GLU A CA 1
ATOM 3178 C C . GLU A 1 393 ? 24.927 -13.815 -26.984 1.00 89.06 393 GLU A C 1
ATOM 3180 O O . GLU A 1 393 ? 24.282 -12.776 -27.143 1.00 89.06 393 GLU A O 1
ATOM 3185 N N . GLY A 1 394 ? 26.235 -13.874 -27.252 1.00 85.31 394 GLY A N 1
ATOM 3186 C CA . GLY A 1 394 ? 26.994 -12.722 -27.747 1.00 85.31 394 GLY A CA 1
ATOM 3187 C C . GLY A 1 394 ? 27.316 -11.655 -26.690 1.00 85.31 394 GLY A C 1
ATOM 3188 O O . GLY A 1 394 ? 27.662 -10.528 -27.049 1.00 85.31 394 GLY A O 1
ATOM 3189 N N . ASP A 1 395 ? 27.231 -11.973 -25.392 1.00 87.31 395 ASP A N 1
ATOM 3190 C CA . ASP A 1 395 ? 27.595 -11.046 -24.308 1.00 87.31 395 ASP A CA 1
ATOM 3191 C C . ASP A 1 395 ? 29.102 -10.742 -24.190 1.00 87.31 395 ASP A C 1
ATOM 3193 O O . ASP A 1 395 ? 29.485 -9.768 -23.537 1.00 87.31 395 ASP A O 1
ATOM 3197 N N . GLY A 1 396 ? 29.950 -11.523 -24.868 1.00 84.62 396 GLY A N 1
ATOM 3198 C CA . GLY A 1 396 ? 31.404 -11.342 -24.907 1.00 84.62 396 GLY A CA 1
ATOM 3199 C C . GLY A 1 396 ? 32.133 -11.787 -23.636 1.00 84.62 396 GLY A C 1
ATOM 3200 O O . GLY A 1 396 ? 33.316 -11.476 -23.483 1.00 84.62 396 GLY A O 1
ATOM 3201 N N . GLY A 1 397 ? 31.447 -12.479 -22.722 1.00 83.00 397 GLY A N 1
ATOM 3202 C CA . GLY A 1 397 ? 32.053 -13.094 -21.544 1.00 83.00 397 GLY A CA 1
ATOM 3203 C C . GLY A 1 397 ? 32.679 -14.464 -21.841 1.00 83.00 397 GLY A C 1
ATOM 3204 O O . GLY A 1 397 ? 32.435 -15.052 -22.898 1.00 83.00 397 GLY A O 1
ATOM 3205 N N . PRO A 1 398 ? 33.474 -15.019 -20.908 1.00 82.06 398 PRO A N 1
ATOM 3206 C CA . PRO A 1 398 ? 34.049 -16.354 -21.062 1.00 82.06 398 PRO A CA 1
ATOM 3207 C C . PRO A 1 398 ? 32.946 -17.416 -21.183 1.00 82.06 398 PRO A C 1
ATOM 3209 O O . PRO A 1 398 ? 31.852 -17.254 -20.624 1.00 82.06 398 PRO A O 1
ATOM 3212 N N . ARG A 1 399 ? 33.236 -18.513 -21.902 1.00 74.88 399 ARG A N 1
ATOM 3213 C CA . ARG A 1 399 ? 32.345 -19.683 -21.966 1.00 74.88 399 ARG A CA 1
ATOM 3214 C C . ARG A 1 399 ? 32.118 -20.199 -20.546 1.00 74.88 399 ARG A C 1
ATOM 3216 O O . ARG A 1 399 ? 33.072 -20.555 -19.862 1.00 74.88 399 ARG A O 1
ATOM 3223 N N . GLN A 1 400 ? 30.867 -20.205 -20.102 1.00 67.69 400 GLN A N 1
ATOM 3224 C CA . GLN A 1 400 ? 30.494 -20.710 -18.783 1.00 67.69 400 GLN A CA 1
ATOM 3225 C C . GLN A 1 400 ? 30.279 -22.227 -18.869 1.00 67.69 400 GLN A C 1
ATOM 3227 O O . GLN A 1 400 ? 29.655 -22.694 -19.818 1.00 67.69 400 GLN A O 1
ATOM 3232 N N . GLN A 1 401 ? 30.809 -22.996 -17.910 1.00 60.69 401 GLN A N 1
ATOM 3233 C CA . GLN A 1 401 ? 30.705 -24.467 -17.913 1.00 60.69 401 GLN A CA 1
ATOM 3234 C C . GLN A 1 401 ? 29.339 -24.997 -17.434 1.00 60.69 401 GLN A C 1
ATOM 3236 O O . GLN A 1 401 ? 28.999 -26.129 -17.754 1.00 60.69 401 GLN A O 1
ATOM 3241 N N . ALA A 1 402 ? 28.537 -24.183 -16.745 1.00 73.19 402 ALA A N 1
ATOM 3242 C CA . ALA A 1 402 ? 27.104 -24.360 -16.490 1.00 73.19 402 ALA A CA 1
ATOM 3243 C C . ALA A 1 402 ? 26.576 -23.075 -15.824 1.00 73.19 402 ALA A C 1
ATOM 3245 O O . ALA A 1 402 ? 27.349 -22.384 -15.155 1.00 73.19 402 ALA A O 1
ATOM 3246 N N . ASP A 1 403 ? 25.291 -22.747 -15.989 1.00 78.06 403 ASP A N 1
ATOM 3247 C CA . ASP A 1 403 ? 24.657 -21.672 -15.212 1.00 78.06 403 ASP A CA 1
ATOM 3248 C C . ASP A 1 403 ? 24.446 -22.156 -13.760 1.00 78.06 403 ASP A C 1
ATOM 3250 O O . ASP A 1 403 ? 23.667 -23.092 -13.545 1.00 78.06 403 ASP A O 1
ATOM 3254 N N . PRO A 1 404 ? 25.108 -21.554 -12.749 1.00 81.50 404 PRO A N 1
ATOM 3255 C CA . PRO A 1 404 ? 24.954 -21.954 -11.347 1.00 81.50 404 PRO A CA 1
ATOM 3256 C C . PRO A 1 404 ? 23.538 -21.709 -10.795 1.00 81.50 404 PRO A C 1
ATOM 3258 O O . PRO A 1 404 ? 23.202 -22.202 -9.717 1.00 81.50 404 PRO A O 1
ATOM 3261 N N . PHE A 1 405 ? 22.696 -20.967 -11.518 1.00 86.38 405 PHE A N 1
ATOM 3262 C CA . PHE A 1 405 ? 21.307 -20.687 -11.162 1.00 86.38 405 PHE A CA 1
ATOM 3263 C C . PHE A 1 405 ? 20.301 -21.422 -12.063 1.00 86.38 405 PHE A C 1
ATOM 3265 O O . PHE A 1 405 ? 19.117 -21.100 -12.062 1.00 86.38 405 PHE A O 1
ATOM 3272 N N . ALA A 1 406 ? 20.720 -22.459 -12.799 1.00 86.44 406 ALA A N 1
ATOM 3273 C CA . ALA A 1 406 ? 19.831 -23.193 -13.707 1.00 86.44 406 ALA A CA 1
ATOM 3274 C C . ALA A 1 406 ? 18.576 -23.787 -13.025 1.00 86.44 406 ALA A C 1
ATOM 3276 O O . ALA A 1 406 ? 17.535 -23.931 -13.676 1.00 86.44 406 ALA A O 1
ATOM 3277 N N . ASN A 1 407 ? 18.671 -24.111 -11.728 1.00 89.06 407 ASN A N 1
ATOM 3278 C CA . ASN A 1 407 ? 17.631 -24.779 -10.931 1.00 89.06 407 ASN A CA 1
ATOM 3279 C C . ASN A 1 407 ? 17.173 -23.972 -9.701 1.00 89.06 407 ASN A C 1
ATOM 3281 O O . ASN A 1 407 ? 16.555 -24.529 -8.798 1.00 89.06 407 ASN A O 1
ATOM 3285 N N . GLN A 1 408 ? 17.503 -22.684 -9.629 1.00 90.81 408 GLN A N 1
ATOM 3286 C CA . GLN A 1 408 ? 17.129 -21.816 -8.511 1.00 90.81 408 GLN A CA 1
ATOM 3287 C C . GLN A 1 408 ? 16.939 -20.375 -8.987 1.00 90.81 408 GLN A C 1
ATOM 3289 O O . GLN A 1 408 ? 17.334 -20.023 -10.096 1.00 90.81 408 GLN A O 1
ATOM 3294 N N . ASP A 1 409 ? 16.332 -19.531 -8.158 1.00 89.31 409 ASP A N 1
ATOM 3295 C CA . ASP A 1 409 ? 16.126 -18.126 -8.504 1.00 89.31 409 ASP A CA 1
ATOM 3296 C C . ASP A 1 409 ? 17.467 -17.423 -8.756 1.00 89.31 409 ASP A C 1
ATOM 3298 O O . ASP A 1 409 ? 18.406 -17.498 -7.960 1.00 89.31 409 ASP A O 1
ATOM 3302 N N . HIS A 1 410 ? 17.553 -16.725 -9.886 1.00 89.44 410 HIS A N 1
ATOM 3303 C CA . HIS A 1 410 ? 18.743 -15.991 -10.271 1.00 89.44 410 HIS A CA 1
ATOM 3304 C C . HIS A 1 410 ? 18.744 -14.635 -9.545 1.00 89.44 410 HIS A C 1
ATOM 3306 O O . HIS A 1 410 ? 17.835 -13.827 -9.762 1.00 89.44 410 HIS A O 1
ATOM 3312 N N . PRO A 1 411 ? 19.780 -14.300 -8.755 1.00 84.00 411 PRO A N 1
ATOM 3313 C CA . PRO A 1 411 ? 19.785 -13.096 -7.917 1.00 84.00 411 PRO A CA 1
ATOM 3314 C C . PRO A 1 411 ? 19.694 -11.787 -8.717 1.00 84.00 411 PRO A C 1
ATOM 3316 O O . PRO A 1 411 ? 19.071 -10.819 -8.289 1.00 84.00 411 PRO A O 1
ATOM 3319 N N . ALA A 1 412 ? 20.267 -11.768 -9.922 1.00 85.25 412 ALA A N 1
ATOM 3320 C CA . ALA A 1 412 ? 20.151 -10.654 -10.861 1.00 85.25 412 ALA A CA 1
ATOM 3321 C C . ALA A 1 412 ? 18.761 -10.497 -11.524 1.00 85.25 412 ALA A C 1
ATOM 3323 O O . ALA A 1 412 ? 18.598 -9.607 -12.361 1.00 85.25 412 ALA A O 1
ATOM 3324 N N . CYS A 1 413 ? 17.754 -11.311 -11.179 1.00 88.94 413 CYS A N 1
ATOM 3325 C CA . CYS A 1 413 ? 16.376 -11.166 -11.651 1.00 88.94 413 CYS A CA 1
ATOM 3326 C C . CYS A 1 413 ? 15.399 -10.972 -10.483 1.00 88.94 413 CYS A C 1
ATOM 3328 O O . CYS A 1 413 ? 15.222 -11.838 -9.635 1.00 88.94 413 CYS A O 1
ATOM 3330 N N . VAL A 1 414 ? 14.682 -9.846 -10.477 1.00 88.69 414 VAL A N 1
ATOM 3331 C CA . VAL A 1 414 ? 13.741 -9.464 -9.401 1.00 88.69 414 VAL A CA 1
ATOM 3332 C C . VAL A 1 414 ? 12.289 -9.416 -9.869 1.00 88.69 414 VAL A C 1
ATOM 3334 O O . VAL A 1 414 ? 11.460 -8.688 -9.314 1.00 88.69 414 VAL A O 1
ATOM 3337 N N . ILE A 1 415 ? 11.946 -10.162 -10.921 1.00 90.50 415 ILE A N 1
ATOM 3338 C CA . ILE A 1 415 ? 10.591 -10.140 -11.494 1.00 90.50 415 ILE A CA 1
ATOM 3339 C C . ILE A 1 415 ? 9.500 -10.497 -10.465 1.00 90.50 415 ILE A C 1
ATOM 3341 O O . ILE A 1 415 ? 8.411 -9.914 -10.497 1.00 90.50 415 ILE A O 1
ATOM 3345 N N . LEU A 1 416 ? 9.819 -11.368 -9.499 1.00 87.75 416 LEU A N 1
ATOM 3346 C CA . LEU A 1 416 ? 8.933 -11.761 -8.399 1.00 87.75 416 LEU A CA 1
ATOM 3347 C C . LEU A 1 416 ? 8.769 -10.665 -7.335 1.00 87.75 416 LEU A C 1
ATOM 3349 O O . LEU A 1 416 ? 7.692 -10.507 -6.769 1.00 87.75 416 LEU A O 1
ATOM 3353 N N . GLN A 1 417 ? 9.804 -9.871 -7.065 1.00 79.50 417 GLN A N 1
ATOM 3354 C CA . GLN A 1 4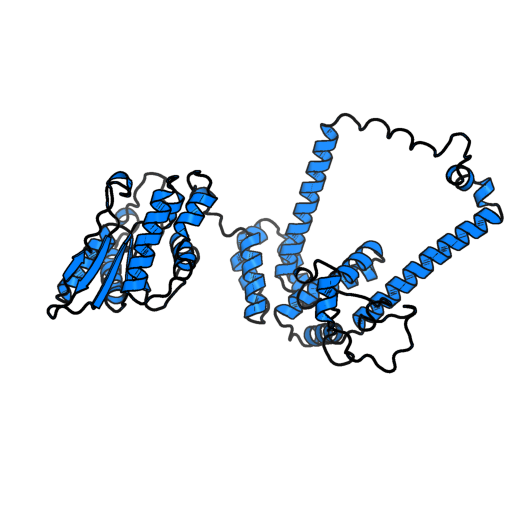17 ? 9.822 -8.897 -5.962 1.00 79.50 417 GLN A CA 1
ATOM 3355 C C . GLN A 1 417 ? 9.405 -7.480 -6.406 1.00 79.50 417 GLN A C 1
ATOM 3357 O O . GLN A 1 417 ? 8.925 -6.671 -5.612 1.00 79.50 417 GLN A O 1
ATOM 3362 N N . GLY A 1 418 ? 9.544 -7.174 -7.699 1.00 71.00 418 GLY A N 1
ATOM 3363 C CA . GLY A 1 418 ? 9.266 -5.856 -8.266 1.00 71.00 418 GLY A CA 1
ATOM 3364 C C . GLY A 1 418 ? 10.462 -4.895 -8.210 1.00 71.00 418 GLY A C 1
ATOM 3365 O O . GLY A 1 418 ? 11.402 -5.040 -7.437 1.00 71.00 418 GLY A O 1
ATOM 3366 N N . SER A 1 419 ? 10.435 -3.857 -9.052 1.00 59.62 419 SER A N 1
ATOM 3367 C CA . SER A 1 419 ? 11.617 -3.031 -9.355 1.00 59.62 419 SER A CA 1
ATOM 3368 C C . SER A 1 419 ? 12.035 -2.042 -8.262 1.00 59.62 419 SER A C 1
ATOM 3370 O O . SER A 1 419 ? 13.018 -1.323 -8.428 1.00 59.62 419 SER A O 1
ATOM 3372 N N . ARG A 1 420 ? 11.272 -1.925 -7.167 1.00 54.44 420 ARG A N 1
ATOM 3373 C CA . ARG A 1 420 ? 11.529 -0.921 -6.117 1.00 54.44 420 ARG A CA 1
ATOM 3374 C C . ARG A 1 420 ? 12.741 -1.245 -5.244 1.00 54.44 420 ARG A C 1
ATOM 3376 O O . ARG A 1 420 ? 13.242 -0.320 -4.608 1.00 54.44 420 ARG A O 1
ATOM 3383 N N . LEU A 1 421 ? 13.206 -2.495 -5.261 1.00 49.69 421 LEU A N 1
ATOM 3384 C CA . LEU A 1 421 ? 14.418 -2.949 -4.570 1.00 49.69 421 LEU A CA 1
ATOM 3385 C C . LEU A 1 421 ? 15.709 -2.602 -5.325 1.00 49.69 421 LEU A C 1
ATOM 3387 O O . LEU A 1 421 ? 16.795 -2.703 -4.773 1.00 49.69 421 LEU A O 1
ATOM 3391 N N . LEU A 1 422 ? 15.596 -2.156 -6.576 1.00 53.56 422 LEU A N 1
ATOM 3392 C CA . LEU A 1 422 ? 16.711 -2.062 -7.506 1.00 53.56 422 LEU A CA 1
ATOM 3393 C C . LEU A 1 422 ? 16.861 -0.643 -8.077 1.00 53.56 422 LEU A C 1
ATOM 3395 O O . LEU A 1 422 ? 16.684 -0.424 -9.280 1.00 53.56 422 LEU A O 1
ATOM 3399 N N . ARG A 1 423 ? 17.127 0.353 -7.218 1.00 52.75 423 ARG A N 1
ATOM 3400 C CA . ARG A 1 423 ? 17.194 1.762 -7.655 1.00 52.75 423 ARG A CA 1
ATOM 3401 C C . ARG A 1 423 ? 18.553 2.148 -8.233 1.00 52.75 423 ARG A C 1
ATOM 3403 O O . ARG A 1 423 ? 18.589 2.970 -9.144 1.00 52.75 423 ARG A O 1
ATOM 3410 N N . THR A 1 424 ? 19.642 1.546 -7.759 1.00 58.69 424 THR A N 1
ATOM 3411 C CA . THR A 1 424 ? 21.000 1.771 -8.286 1.00 58.69 424 THR A CA 1
ATOM 3412 C C . THR A 1 424 ? 21.612 0.469 -8.784 1.00 58.69 424 THR A C 1
ATOM 3414 O O . THR A 1 424 ? 21.259 -0.601 -8.294 1.00 58.69 424 THR A O 1
ATOM 3417 N N . ARG A 1 425 ? 22.530 0.543 -9.760 1.00 55.31 425 ARG A N 1
ATOM 3418 C CA . ARG A 1 425 ? 23.253 -0.635 -10.277 1.00 55.31 425 ARG A CA 1
ATOM 3419 C C . ARG A 1 425 ? 23.950 -1.381 -9.129 1.00 55.31 425 ARG A C 1
ATOM 3421 O O . ARG A 1 425 ? 23.839 -2.590 -9.062 1.00 55.31 425 ARG A O 1
ATOM 3428 N N . GLU A 1 426 ? 24.505 -0.663 -8.152 1.00 61.12 426 GLU A N 1
ATOM 3429 C CA . GLU A 1 426 ? 25.100 -1.234 -6.930 1.00 61.12 426 GLU A CA 1
ATOM 3430 C C . GLU A 1 426 ? 24.103 -2.013 -6.059 1.00 61.12 426 GLU A C 1
ATOM 3432 O O . GLU A 1 426 ? 24.434 -3.099 -5.599 1.00 61.12 426 GLU A O 1
ATOM 3437 N N . GLN A 1 427 ? 22.874 -1.517 -5.874 1.00 62.25 427 GLN A N 1
ATOM 3438 C CA . GLN A 1 427 ? 21.822 -2.249 -5.151 1.00 62.25 427 GLN A CA 1
ATOM 3439 C C . GLN A 1 427 ? 21.381 -3.510 -5.899 1.00 62.25 427 GLN A C 1
ATOM 3441 O O . GLN A 1 427 ? 21.070 -4.515 -5.265 1.00 62.25 427 GLN A O 1
ATOM 3446 N N . LYS A 1 428 ? 21.385 -3.474 -7.241 1.00 59.41 428 LYS A N 1
ATOM 3447 C CA . LYS A 1 428 ? 21.155 -4.678 -8.055 1.00 59.41 428 LYS A CA 1
ATOM 3448 C C . LYS A 1 428 ? 22.284 -5.695 -7.905 1.00 59.41 428 LYS A C 1
ATOM 3450 O O . LYS A 1 428 ? 22.018 -6.888 -7.875 1.00 59.41 428 LYS A O 1
ATOM 3455 N N . ASN A 1 429 ? 23.511 -5.213 -7.741 1.00 55.97 429 ASN A N 1
ATOM 3456 C CA . ASN A 1 429 ? 24.710 -6.041 -7.658 1.00 55.97 429 ASN A CA 1
ATOM 3457 C C . ASN A 1 429 ? 24.938 -6.635 -6.257 1.00 55.97 429 ASN A C 1
ATOM 3459 O O . ASN A 1 429 ? 25.460 -7.737 -6.152 1.00 55.97 429 ASN A O 1
ATOM 3463 N N . ALA A 1 430 ? 24.510 -5.957 -5.184 1.00 58.91 430 ALA A N 1
ATOM 3464 C CA . ALA A 1 430 ? 24.610 -6.471 -3.811 1.00 58.91 430 ALA A CA 1
ATOM 3465 C C . ALA A 1 430 ? 23.826 -7.783 -3.600 1.00 58.91 430 ALA A C 1
ATOM 3467 O O . ALA A 1 430 ? 24.187 -8.586 -2.745 1.00 58.91 430 ALA A O 1
ATOM 3468 N N . LEU A 1 431 ? 22.782 -8.020 -4.403 1.00 55.34 431 LEU A N 1
ATOM 3469 C CA . LEU A 1 431 ? 21.990 -9.253 -4.376 1.00 55.34 431 LEU A CA 1
ATOM 3470 C C . LEU A 1 431 ? 22.677 -10.431 -5.086 1.00 55.34 431 LEU A C 1
ATOM 3472 O O . LEU A 1 431 ? 22.380 -11.572 -4.752 1.00 55.34 431 LEU A O 1
ATOM 3476 N N . ALA A 1 432 ? 23.610 -10.185 -6.015 1.00 51.84 432 ALA A N 1
ATOM 3477 C CA . ALA A 1 432 ? 24.367 -11.231 -6.718 1.00 51.84 432 ALA A CA 1
ATOM 3478 C C . ALA A 1 432 ? 25.491 -11.865 -5.864 1.00 51.84 432 ALA A C 1
ATOM 3480 O O . ALA A 1 432 ? 26.116 -12.840 -6.291 1.00 51.84 432 ALA A O 1
ATOM 3481 N N . GLY A 1 433 ? 25.704 -11.344 -4.647 1.00 47.97 433 GLY A N 1
ATOM 3482 C CA . GLY A 1 433 ? 26.738 -11.773 -3.703 1.00 47.97 433 GLY A CA 1
ATOM 3483 C C . GLY A 1 433 ? 28.133 -11.220 -4.043 1.00 47.97 433 GLY A C 1
ATOM 3484 O O . GLY A 1 433 ? 28.391 -10.870 -5.196 1.00 47.97 433 GLY A O 1
ATOM 3485 N N . PRO A 1 434 ? 29.044 -11.101 -3.058 1.00 43.06 434 PRO A N 1
ATOM 3486 C CA . PRO A 1 434 ? 30.432 -10.728 -3.323 1.00 43.06 434 PRO A CA 1
ATOM 3487 C C . PRO A 1 434 ? 31.158 -11.811 -4.141 1.00 43.06 434 PRO A C 1
ATOM 3489 O O . PRO A 1 434 ? 30.771 -12.986 -4.132 1.00 43.06 434 PRO A O 1
ATOM 3492 N N . GLU A 1 435 ? 32.223 -11.406 -4.841 1.00 47.94 435 GLU A N 1
ATOM 3493 C CA . GLU A 1 435 ? 33.251 -12.341 -5.307 1.00 47.94 435 GLU A CA 1
ATOM 3494 C C . GLU A 1 435 ? 33.816 -13.056 -4.074 1.00 47.94 435 GLU A C 1
ATOM 3496 O O . GLU A 1 435 ? 34.307 -12.409 -3.150 1.00 47.94 435 GLU A O 1
ATOM 3501 N N . THR A 1 436 ? 33.654 -14.375 -4.028 1.00 39.56 436 THR A N 1
ATOM 3502 C CA . THR A 1 436 ? 34.425 -15.250 -3.137 1.00 39.56 436 THR A CA 1
ATOM 3503 C C . THR A 1 436 ? 35.738 -15.585 -3.800 1.00 39.56 436 THR A C 1
ATOM 3505 O O . THR A 1 436 ? 35.640 -16.048 -4.966 1.00 39.56 436 THR A O 1
#

Secondary structure (DSSP, 8-state):
--TT-HHHHHHHHHH---TTEEEE-S--------TTPPP-HHHH-TTHHHHHHHHHHHHHHHHTTSSEEEEESSHHHHHHHHHHHHTT-EEEEP-----GGG-BTTB--EEEEEE-TTS-EEEEEEEE--THHHHH---HHHHHHHHHHHHHHHHHHT---S-TTHHHHHHHHTTT----HHHH-----HHHHHHHHHHHHHHHS-PPPHHHHHHHHHHHHHH-THHHHHHHHHHHTT--THHHHHHHHHHHHHHHHHHHHHHHHHHSPPPP-------S-TTS--HHHHTTSHHHHHSHHHHHHHHHHHHHHHHHHHHHHHHHHHHHHSHHHHHHHHHHHTT---HHHHHHHHHHHHHHHHHHTT-HHHHHHHHHHHB-B-BTTBTTSBP-TT--PPPPSS-TTTTS--TTB-TTT-GGG-SSHHHHHHTT----

Foldseek 3Di:
DDPLDPLVVLVCQWFNDDPLEEEDDLDPDDDDDDDPDDPPQVVVDVPSVVVSVVSLVVLLVPPQQGQEYEYADDVSVVSVCVSLVVQQWDWAWDDDDDDQVQADVSHDFTWTFTAHPVRDGRHIYTYDHRLLVLQQALDLSNQLSVLVSVVVSCVSSVGDTNDSRSSSVNSVVSVSHGPDVVVVVPPCPPVNVLVVQLVVLVVVQAADDPVNCCVSCVVVCVVPVCLVVLLVVLVLLLARSSLSVVVVVVVVVVVVVVVVVVVVCVPDDPPPPPPPPPPPDPVCPPVVVVLPDPVCCPDPNNVVVVVVVVVVVVVLVVVLVQLVVLVCQFQLNVVLVVCSVVVNRTSLSSNLSSLVVQLVVCVVVVVSVSNVVSSVQFFDEDDPVQHLGRYTPPPPDDDDPDNPRSNHGRQRGRSSPGRPQPPDPVSSRVSSPDDD

Radius of gyration: 32.47 Å; chains: 1; bounding box: 73×57×104 Å